Protein AF-0000000079722620 (afdb_homodimer)

InterPro domains:
  IPR001753 Enoyl-CoA hydratase/isomerase-like domain [PF00378] (16-264)
  IPR029045 ClpP/crotonase-like domain superfamily [SSF52096] (2-266)

pLDDT: mean 95.81, std 4.73, range [44.12, 98.88]

Solvent-accessible surface area (backbone atoms only — not comparable to full-atom values): 25480 Å² total; per-residue (Å²): 126,84,83,49,84,34,45,47,77,49,79,46,78,56,98,66,42,34,38,36,36,40,29,36,39,33,80,92,54,49,25,32,48,38,71,65,40,26,54,47,44,30,48,52,52,51,53,52,69,63,41,94,71,62,51,41,20,35,36,42,35,28,48,90,69,20,24,10,58,7,68,24,66,68,58,54,53,52,43,48,76,43,52,52,70,55,30,27,55,49,41,46,54,53,34,50,21,57,53,43,61,53,68,44,67,44,56,30,34,18,20,32,24,19,34,16,25,34,47,32,35,24,49,44,63,44,32,76,40,32,26,24,5,40,80,22,51,33,25,40,37,29,21,72,50,22,23,29,53,45,58,44,35,72,50,42,35,28,71,72,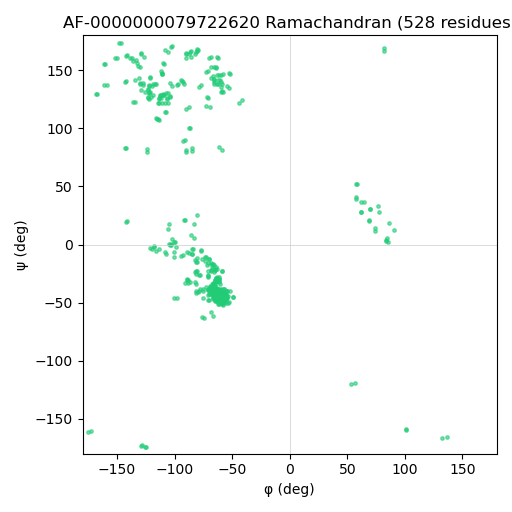52,20,43,27,39,22,40,40,36,49,69,65,25,50,73,47,34,14,54,53,33,32,74,70,64,65,18,80,40,52,33,58,42,92,45,14,54,63,54,40,49,52,51,41,54,58,52,24,72,48,64,64,68,60,51,25,52,46,53,60,70,70,52,59,65,68,60,50,50,54,46,35,53,53,28,19,50,46,27,20,55,23,35,64,25,56,27,24,51,35,31,58,50,16,62,75,66,72,47,83,53,76,54,80,62,73,128,83,85,48,86,35,43,44,76,49,81,44,77,55,99,57,42,33,38,35,36,40,29,35,39,32,81,93,54,49,24,32,48,40,72,67,43,27,53,47,45,30,50,52,52,50,54,52,70,65,39,93,71,63,50,39,21,36,36,42,36,27,48,88,68,21,25,11,57,6,67,24,66,67,55,54,54,51,42,47,75,41,52,52,69,56,29,26,55,48,42,45,55,54,36,51,20,57,51,44,60,53,67,44,70,42,55,29,33,18,20,31,24,20,36,18,23,33,50,30,32,24,48,44,62,42,31,64,39,30,29,24,5,41,79,22,50,32,24,40,37,30,55,80,50,42,27,52,54,47,58,44,35,76,49,43,34,30,50,35,55,31,61,69,59,22,42,48,38,49,74,66,25,49,73,46,34,14,53,53,33,31,75,72,35,59,17,80,41,51,32,58,40,92,44,15,55,63,53,40,49,53,51,42,54,59,48,24,60,30,20,54,58,18,48,26,51,42,52,59,71,68,54,58,66,69,60,50,49,55,46,33,52,54,29,19,48,46,27,22,55,24,35,61,24,56,27,23,51,35,30,57,49,17,61,75,67,71,47,83,62,77,74,78,88,74

Nearest PDB structures (foldseek):
  4jfc-assembly1_A  TM=7.679E-01  e=1.204E-19  Polaromonas sp. JS666
  1wdk-assembly1_B  TM=8.414E-01  e=1.802E-16  Pseudomonas fragi
  1wdk-assembly1_A  TM=8.419E-01  e=2.142E-16  Pseudomonas fragi
  1wdm-assembly1_A  TM=8.327E-01  e=1.431E-15  Pseudomonas fragi
  1wdl-assembly1_B  TM=8.034E-01  e=2.403E-15  Pseudomonas fragi

Sequence (532 aa):
MSKYEFIEVEKDTNSNGQIISVFLNNPGSRNSMTWKMGEEFADAIRSISKEKKLPRAVIISGKNDVFCAGGDLNLLRSFSEKTFSQNKKGMRKFYSFFLSARNLPVPVLAAVNGHAIGAGLSIAFACDLRVFANEGKYSFNFVRLGIHPGMGSSYLAPELLGKSLGGRLLFSGETFSGIDAKNWGLAWQSHPKAEVYAKTKELAVYMAEAAPLALQELKQNLYSWKDLDRALKKEAESQARNFISADFKETLASIIEKRPPVFIGKMSKYEFIEVEKDTNSNGQIISVFLNNPGSRNSMTWKMGEEFADAIRSISKEKKLPRAVIISGKNDVFCAGGDLNLLRSFSEKTFSQNKKGMRKFYSFFLSARNLPVPVLAAVNGHAIGAGLSIAFACDLRVFANEGKYSFNFVRLGIHPGMGSSYLAPELLGKSLGGRLLFSGETFSGIDAKNWGLAWQSHPKAEVYAKTKELAVYMAEAAPLALQELKQNLYSWKDLDRALKKEAESQARNFISADFKETLASIIEKRPPVFIGK

Foldseek 3Di:
DPDQDQKDKDWDADPLFIEIEIEGHDQVQLSADDQSSLQVQQVVLVVQLPDPDHGQEYEYAYPDQAGYPYHDLVVLLVLLVDALVCQLVVQLSSLCSLLCQLVRLHAYEYLGLAEAEQLSVLSRLSGDAYEFEQAHKYANCQVQLQAQRASLLCPSQCVQQNCPVSVCRRVPRHIDGSVVCVVSVNHPYYYHSVCRVVVRVVVSVVSSPDDSVVSSVCSVVVDDPPVSSVVNSVRSSRRSVRSNDVQNVQSSVCVVVVHRGDGDPD/DPDQPQKDKDWDADPLFIEIEIEGHDQVQLSADDQSSLQVQQVVLVVQLPDPDHGQEYEYAYPDQAGYPYHDLVVLLVLLVDALVCQLVVQLVSLCSLLCQLVRLHAYEYLGLAEAEQLRVLSRLSGDAYEFEQAHKYANCQVQLQAQRASLLVPSQCVQQNCVRSVCRRVVRDIDGRVVCVVSVNHPYYYHSVCRVVVRVVVSVVSSPDDSVVSSVCSVVVDDPPVSSVVNSVRSSRRSVRSNDPQNVQSSVCVVVVHRGDGPPD

Organism: NCBI:txid2484901

Structure (mmCIF, N/CA/C/O backbone):
data_AF-0000000079722620-model_v1
#
loop_
_entity.id
_entity.type
_entity.pdbx_description
1 polymer 'Enoyl-CoA hydratase/isomerase family protein'
#
loop_
_atom_site.group_PDB
_atom_site.id
_atom_site.type_symbol
_atom_site.label_atom_id
_atom_site.label_alt_id
_atom_site.label_comp_id
_atom_site.label_asym_id
_atom_site.label_entity_id
_atom_site.label_seq_id
_atom_site.pdbx_PDB_ins_code
_atom_site.Cartn_x
_atom_site.Cartn_y
_atom_site.Cartn_z
_atom_site.occupancy
_atom_site.B_iso_or_equiv
_atom_site.auth_seq_id
_atom_site.auth_comp_id
_atom_site.auth_asym_id
_atom_site.auth_atom_id
_atom_site.pdbx_PDB_model_num
ATOM 1 N N . MET A 1 1 ? -4.34 -35.625 -20.562 1 44.12 1 MET A N 1
ATOM 2 C CA . MET A 1 1 ? -3.852 -34.344 -20.062 1 44.12 1 MET A CA 1
ATOM 3 C C . MET A 1 1 ? -2.33 -34.281 -20.141 1 44.12 1 MET A C 1
ATOM 5 O O . MET A 1 1 ? -1.641 -35.219 -19.75 1 44.12 1 MET A O 1
ATOM 9 N N . SER A 1 2 ? -1.81 -33.531 -21.094 1 54.94 2 SER A N 1
ATOM 10 C CA . SER A 1 2 ? -0.401 -33.469 -21.469 1 54.94 2 SER A CA 1
ATOM 11 C C . SER A 1 2 ? 0.496 -33.406 -20.234 1 54.94 2 SER A C 1
ATOM 13 O O . SER A 1 2 ? 0.091 -32.875 -19.188 1 54.94 2 SER A O 1
ATOM 15 N N . LYS A 1 3 ? 1.38 -34.312 -20.062 1 82.94 3 LYS A N 1
ATOM 16 C CA . LYS A 1 3 ? 2.275 -34.531 -18.938 1 82.94 3 LYS A CA 1
ATOM 17 C C . LYS A 1 3 ? 3.17 -33.344 -18.672 1 82.94 3 LYS A C 1
ATOM 19 O O . LYS A 1 3 ? 3.977 -32.969 -19.531 1 82.94 3 LYS A O 1
ATOM 24 N N . TYR A 1 4 ? 2.693 -32.375 -18.016 1 95.25 4 TYR A N 1
ATOM 25 C CA . TYR A 1 4 ? 3.5 -31.234 -17.609 1 95.25 4 TYR A CA 1
ATOM 26 C C . TYR A 1 4 ? 4.637 -31.656 -16.688 1 95.25 4 TYR A C 1
ATOM 28 O O . TYR A 1 4 ? 4.539 -32.688 -16.016 1 95.25 4 TYR A O 1
ATOM 36 N N . GLU A 1 5 ? 5.668 -31.016 -16.797 1 96.94 5 GLU A N 1
ATOM 37 C CA . GLU A 1 5 ? 6.816 -31.281 -15.93 1 96.94 5 GLU A CA 1
ATOM 38 C C . GLU A 1 5 ? 6.637 -30.625 -14.562 1 96.94 5 GLU A C 1
ATOM 40 O O . GLU A 1 5 ? 6.957 -31.219 -13.531 1 96.94 5 GLU A O 1
ATOM 45 N N . PHE A 1 6 ? 6.102 -29.375 -14.562 1 97.69 6 PHE A N 1
ATOM 46 C CA . PHE A 1 6 ? 6.117 -28.594 -13.336 1 97.69 6 PHE A CA 1
ATOM 47 C C . PHE A 1 6 ? 4.699 -28.281 -12.875 1 97.69 6 PHE A C 1
ATOM 49 O O . PHE A 1 6 ? 4.504 -27.594 -11.867 1 97.69 6 PHE A O 1
ATOM 56 N N . ILE A 1 7 ? 3.715 -28.719 -13.625 1 98.12 7 ILE A N 1
ATOM 57 C CA . ILE A 1 7 ? 2.312 -28.484 -13.297 1 98.12 7 ILE A CA 1
ATOM 58 C C . ILE A 1 7 ? 1.579 -29.828 -13.195 1 98.12 7 ILE A C 1
ATOM 60 O O . ILE A 1 7 ? 1.787 -30.719 -14.023 1 98.12 7 ILE A O 1
ATOM 64 N N . GLU A 1 8 ? 0.826 -30.016 -12.211 1 97.81 8 GLU A N 1
ATOM 65 C CA . GLU A 1 8 ? -0.065 -31.172 -12.078 1 97.81 8 GLU A CA 1
ATOM 66 C C . GLU A 1 8 ? -1.526 -30.734 -12.039 1 97.81 8 GLU A C 1
ATOM 68 O O . GLU A 1 8 ? -1.861 -29.719 -11.414 1 97.81 8 GLU A O 1
ATOM 73 N N . VAL A 1 9 ? -2.34 -31.453 -12.719 1 97.75 9 VAL A N 1
ATOM 74 C CA . VAL A 1 9 ? -3.766 -31.141 -12.766 1 97.75 9 VAL A CA 1
ATOM 75 C C . VAL A 1 9 ? -4.57 -32.344 -12.289 1 97.75 9 VAL A C 1
ATOM 77 O O . VAL A 1 9 ? -4.336 -33.469 -12.727 1 97.75 9 VAL A O 1
ATOM 80 N N . GLU A 1 10 ? -5.414 -32.125 -11.359 1 97 10 GLU A N 1
ATOM 81 C CA . GLU A 1 10 ? -6.312 -33.125 -10.836 1 97 10 GLU A CA 1
ATOM 82 C C . GLU A 1 10 ? -7.773 -32.719 -10.977 1 97 10 GLU A C 1
ATOM 84 O O . GLU A 1 10 ? -8.102 -31.531 -10.812 1 97 10 GLU A O 1
ATOM 89 N N . LYS A 1 11 ? -8.609 -33.688 -11.242 1 96.5 11 LYS A N 1
ATOM 90 C CA . LYS A 1 11 ? -10.039 -33.406 -11.414 1 96.5 11 LYS A CA 1
ATOM 91 C C . LYS A 1 11 ? -10.867 -34.219 -10.406 1 96.5 11 LYS A C 1
ATOM 93 O O . LYS A 1 11 ? -10.594 -35.375 -10.156 1 96.5 11 LYS A O 1
ATOM 98 N N . ASP A 1 12 ? -11.68 -33.5 -9.797 1 94.69 12 ASP A N 1
ATOM 99 C CA . ASP A 1 12 ? -12.672 -34.094 -8.906 1 94.69 12 ASP A CA 1
ATOM 100 C C . ASP A 1 12 ? -14.094 -33.781 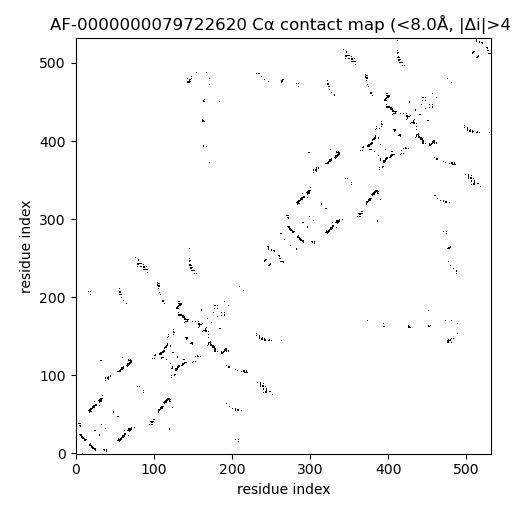-9.375 1 94.69 12 ASP A C 1
ATOM 102 O O . ASP A 1 12 ? -14.375 -32.656 -9.797 1 94.69 12 ASP A O 1
ATOM 106 N N . THR A 1 13 ? -14.969 -34.812 -9.297 1 94.06 13 THR A N 1
ATOM 107 C CA . THR A 1 13 ? -16.344 -34.656 -9.727 1 94.06 13 THR A CA 1
ATOM 108 C C . THR A 1 13 ? -17.312 -34.969 -8.586 1 94.06 13 THR A C 1
ATOM 110 O O . THR A 1 13 ? -17.141 -35.969 -7.871 1 94.06 13 THR A O 1
ATOM 113 N N . ASN A 1 14 ? -18.219 -34.031 -8.422 1 89.75 14 ASN A N 1
ATOM 114 C CA . ASN A 1 14 ? -19.312 -34.25 -7.473 1 89.75 14 ASN A CA 1
ATOM 115 C C . ASN A 1 14 ? -20.672 -33.969 -8.102 1 89.75 14 ASN A C 1
ATOM 117 O O . ASN A 1 14 ? -20.781 -33.812 -9.32 1 89.75 14 ASN A O 1
ATOM 121 N N . SER A 1 15 ? -21.766 -34 -7.254 1 90.38 15 SER A N 1
ATOM 122 C CA . SER A 1 15 ? -23.125 -33.844 -7.75 1 90.38 15 SER A CA 1
ATOM 123 C C . SER A 1 15 ? -23.328 -32.469 -8.383 1 90.38 15 SER A C 1
ATOM 125 O O . SER A 1 15 ? -24.188 -32.281 -9.242 1 90.38 15 SER A O 1
ATOM 127 N N . ASN A 1 16 ? -22.484 -31.562 -8.008 1 89.31 16 ASN A N 1
ATOM 128 C CA . ASN A 1 16 ? -22.672 -30.188 -8.469 1 89.31 16 ASN A CA 1
ATOM 129 C C . ASN A 1 16 ? -21.75 -29.859 -9.633 1 89.31 16 ASN A C 1
ATOM 131 O O . ASN A 1 16 ? -21.828 -28.781 -10.211 1 89.31 16 ASN A O 1
ATOM 135 N N . GLY A 1 17 ? -20.875 -30.766 -9.938 1 92.38 17 GLY A N 1
ATOM 136 C CA . GLY A 1 17 ? -19.984 -30.531 -11.062 1 92.38 17 GLY A CA 1
ATOM 137 C C . GLY A 1 17 ? -18.531 -30.828 -10.75 1 92.38 17 GLY A C 1
ATOM 138 O O . GLY A 1 17 ? -18.234 -31.484 -9.75 1 92.38 17 GLY A O 1
ATOM 139 N N . GLN A 1 18 ? -17.688 -30.375 -11.617 1 96.62 18 GLN A N 1
ATOM 140 C CA . GLN A 1 18 ? -16.266 -30.703 -11.539 1 96.62 18 GLN A CA 1
ATOM 141 C C . GLN A 1 18 ? -15.484 -29.594 -10.836 1 96.62 18 GLN A C 1
ATOM 143 O O . GLN A 1 18 ? -15.758 -28.406 -11.047 1 96.62 18 GLN A O 1
ATOM 148 N N . ILE A 1 19 ? -14.586 -29.969 -10 1 97.81 19 ILE A N 1
ATOM 149 C CA . ILE A 1 19 ? -13.578 -29.094 -9.422 1 97.81 19 ILE A CA 1
ATOM 150 C C . ILE A 1 19 ? -12.195 -29.5 -9.922 1 97.81 19 ILE A C 1
ATOM 152 O O . ILE A 1 19 ? -11.812 -30.656 -9.836 1 97.81 19 ILE A O 1
ATOM 156 N N . ILE A 1 20 ? -11.484 -28.547 -10.492 1 98.12 20 ILE A N 1
ATOM 157 C CA . ILE A 1 20 ? -10.156 -28.844 -11.031 1 98.12 20 ILE A CA 1
ATOM 158 C C . ILE A 1 20 ? -9.094 -28.172 -10.164 1 98.12 20 ILE A C 1
ATOM 160 O O . ILE A 1 20 ? -9.203 -27 -9.836 1 98.12 20 ILE A O 1
ATOM 164 N N . SER A 1 21 ? -8.133 -28.953 -9.75 1 98.5 21 SER A N 1
ATOM 165 C CA . SER A 1 21 ? -6.992 -28.438 -9 1 98.5 21 SER A CA 1
ATOM 166 C C . SER A 1 21 ? -5.746 -28.359 -9.875 1 98.5 21 SER A C 1
ATOM 168 O O . SER A 1 21 ? -5.418 -29.312 -10.578 1 98.5 21 SER A O 1
ATOM 170 N N . VAL A 1 22 ? -5.137 -27.25 -9.898 1 98.62 22 VAL A N 1
ATOM 171 C CA . VAL A 1 22 ? -3.855 -27.031 -10.562 1 98.62 22 VAL A CA 1
ATOM 172 C C . VAL A 1 22 ? -2.754 -26.844 -9.523 1 98.62 22 VAL A C 1
ATOM 174 O O . VAL A 1 22 ? -2.812 -25.922 -8.703 1 98.62 22 VAL A O 1
ATOM 177 N N . PHE A 1 23 ? -1.725 -27.688 -9.562 1 98.44 23 PHE A N 1
ATOM 178 C CA . PHE A 1 23 ? -0.65 -27.656 -8.57 1 98.44 23 PHE A CA 1
ATOM 179 C C . PHE A 1 23 ? 0.661 -27.219 -9.219 1 98.44 23 PHE A C 1
ATOM 181 O O . PHE A 1 23 ? 1.055 -27.75 -10.258 1 98.44 23 PHE A O 1
ATOM 188 N N . LEU A 1 24 ? 1.274 -26.219 -8.609 1 98.56 24 LEU A N 1
ATOM 189 C CA . LEU A 1 24 ? 2.689 -25.984 -8.875 1 98.56 24 LEU A CA 1
ATOM 190 C C . LEU A 1 24 ? 3.549 -27.078 -8.25 1 98.56 24 LEU A C 1
ATOM 192 O O . LEU A 1 24 ? 3.418 -27.375 -7.062 1 98.56 24 LEU A O 1
ATOM 196 N N . ASN A 1 25 ? 4.383 -27.688 -9.07 1 97.56 25 ASN A N 1
ATOM 197 C CA . ASN A 1 25 ? 5.164 -28.812 -8.578 1 97.56 25 ASN A CA 1
ATOM 198 C C . ASN A 1 25 ? 6.574 -28.812 -9.156 1 97.56 25 ASN A C 1
ATOM 200 O O . ASN A 1 25 ? 6.836 -29.484 -10.164 1 97.56 25 ASN A O 1
ATOM 204 N N . ASN A 1 26 ? 7.406 -28.109 -8.602 1 95.12 26 ASN A N 1
ATOM 205 C CA . ASN A 1 26 ? 8.844 -28.094 -8.836 1 95.12 26 ASN A CA 1
ATOM 206 C C . ASN A 1 26 ? 9.625 -28.344 -7.543 1 95.12 26 ASN A C 1
ATOM 208 O O . ASN A 1 26 ? 10.148 -27.391 -6.949 1 95.12 26 ASN A O 1
ATOM 212 N N . PRO A 1 27 ? 9.75 -29.578 -7.117 1 90.94 27 PRO A N 1
ATOM 213 C CA . PRO A 1 27 ? 10.289 -29.906 -5.789 1 90.94 27 PRO A CA 1
ATOM 214 C C . PRO A 1 27 ? 11.727 -29.438 -5.605 1 90.94 27 PRO A C 1
ATOM 216 O O . PRO A 1 27 ? 12.133 -29.094 -4.488 1 90.94 27 PRO A O 1
ATOM 219 N N . GLY A 1 28 ? 12.492 -29.344 -6.664 1 91.94 28 GLY A N 1
ATOM 220 C CA . GLY A 1 28 ? 13.898 -28.984 -6.562 1 91.94 28 GLY A CA 1
ATOM 221 C C . GLY A 1 28 ? 14.125 -27.531 -6.242 1 91.94 28 GLY A C 1
ATOM 222 O O . GLY A 1 28 ? 15.227 -27.125 -5.859 1 91.94 28 GLY A O 1
ATOM 223 N N . SER A 1 29 ? 13.078 -26.766 -6.32 1 92.94 29 SER A N 1
ATOM 224 C CA . SER A 1 29 ? 13.297 -25.328 -6.164 1 92.94 29 SER A CA 1
ATOM 225 C C . SER A 1 29 ? 12.164 -24.672 -5.371 1 92.94 29 SER A C 1
ATOM 227 O O . SER A 1 29 ? 11.891 -23.484 -5.535 1 92.94 29 SER A O 1
ATOM 229 N N . ARG A 1 30 ? 11.406 -25.578 -4.594 1 95.69 30 ARG A N 1
ATOM 230 C CA . ARG A 1 30 ? 10.297 -25.078 -3.783 1 95.69 30 ARG A CA 1
ATOM 231 C C . ARG A 1 30 ? 9.273 -24.344 -4.645 1 95.69 30 ARG A C 1
ATOM 233 O O . ARG A 1 30 ? 8.867 -23.234 -4.316 1 95.69 30 ARG A O 1
ATOM 240 N N . ASN A 1 31 ? 8.992 -24.891 -5.801 1 97.56 31 ASN A N 1
ATOM 241 C CA . ASN A 1 31 ? 7.996 -24.422 -6.758 1 97.56 31 ASN A CA 1
ATOM 242 C C . ASN A 1 31 ? 8.328 -23.016 -7.27 1 97.56 31 ASN A C 1
ATOM 244 O O . ASN A 1 31 ? 7.43 -22.188 -7.445 1 97.56 31 ASN A O 1
ATOM 248 N N . SER A 1 32 ? 9.648 -22.719 -7.469 1 96.94 32 SER A N 1
ATOM 249 C CA . SER A 1 32 ? 10.016 -21.453 -8.07 1 96.94 32 SER A CA 1
ATOM 250 C C . SER A 1 32 ? 9.508 -21.344 -9.508 1 96.94 32 SER A C 1
ATOM 252 O O . SER A 1 32 ? 9.352 -22.359 -10.188 1 96.94 32 SER A O 1
ATOM 254 N N . MET A 1 33 ? 9.266 -20.219 -9.938 1 97.38 33 MET A N 1
ATOM 255 C CA . MET A 1 33 ? 8.625 -19.938 -11.219 1 97.38 33 MET A CA 1
ATOM 256 C C . MET A 1 33 ? 9.648 -19.891 -12.344 1 97.38 33 MET A C 1
ATOM 258 O O . MET A 1 33 ? 10.289 -18.859 -12.562 1 97.38 33 MET A O 1
ATOM 262 N N . THR A 1 34 ? 9.758 -20.953 -13.086 1 97.06 34 THR A N 1
ATOM 263 C CA . THR A 1 34 ? 10.562 -20.969 -14.305 1 97.06 34 THR A CA 1
ATOM 264 C C . THR A 1 34 ? 9.727 -20.562 -15.508 1 97.06 34 THR A C 1
ATOM 266 O O . THR A 1 34 ? 8.5 -20.516 -15.438 1 97.06 34 THR A O 1
ATOM 269 N N . TRP A 1 35 ? 10.445 -20.25 -16.562 1 96.69 35 TRP A N 1
ATOM 270 C CA . TRP A 1 35 ? 9.742 -19.938 -17.797 1 96.69 35 TRP A CA 1
ATOM 271 C C . TRP A 1 35 ? 8.875 -21.125 -18.25 1 96.69 35 TRP A C 1
ATOM 273 O O . TRP A 1 35 ? 7.707 -20.938 -18.594 1 96.69 35 TRP A O 1
ATOM 283 N N . LYS A 1 36 ? 9.422 -22.266 -18.188 1 97.25 36 LYS A N 1
ATOM 284 C CA . LYS A 1 36 ? 8.695 -23.469 -18.594 1 97.25 36 LYS A CA 1
ATOM 285 C C . LYS A 1 36 ? 7.461 -23.688 -17.719 1 97.25 36 LYS A C 1
ATOM 287 O O . LYS A 1 36 ? 6.391 -24.016 -18.219 1 97.25 36 LYS A O 1
ATOM 292 N N . MET A 1 37 ? 7.594 -23.547 -16.453 1 97.81 37 MET A N 1
ATOM 293 C CA . MET A 1 37 ? 6.438 -23.672 -15.57 1 97.81 37 MET A CA 1
ATOM 294 C C . MET A 1 37 ? 5.336 -22.688 -15.969 1 97.81 37 MET A C 1
ATOM 296 O O . MET A 1 37 ? 4.156 -23.047 -15.961 1 97.81 37 MET A O 1
ATOM 300 N N . GLY A 1 38 ? 5.75 -21.453 -16.281 1 98.19 38 GLY A N 1
ATOM 301 C CA . GLY A 1 38 ? 4.785 -20.469 -16.734 1 98.19 38 GLY A CA 1
ATOM 302 C C . GLY A 1 38 ? 4.031 -20.891 -17.984 1 98.19 38 GLY A C 1
ATOM 303 O O . GLY A 1 38 ? 2.807 -20.766 -18.047 1 98.19 38 GLY A O 1
ATOM 304 N N . GLU A 1 39 ? 4.738 -21.391 -18.922 1 97.94 39 GLU A N 1
ATOM 305 C CA . GLU A 1 39 ? 4.121 -21.875 -20.156 1 97.94 39 GLU A CA 1
ATOM 306 C C . GLU A 1 39 ? 3.135 -23 -19.875 1 97.94 39 GLU A C 1
ATOM 308 O O . GLU A 1 39 ? 2.033 -23.016 -20.422 1 97.94 39 GLU A O 1
ATOM 313 N N . GLU A 1 40 ? 3.605 -23.891 -19.062 1 98.5 40 GLU A N 1
ATOM 314 C CA . GLU A 1 40 ? 2.752 -25.031 -18.703 1 98.5 40 GLU A CA 1
ATOM 315 C C . GLU A 1 40 ? 1.513 -24.562 -17.938 1 98.5 40 GLU A C 1
ATOM 317 O O . GLU A 1 40 ? 0.413 -25.078 -18.172 1 98.5 40 GLU A O 1
ATOM 322 N N . PHE A 1 41 ? 1.685 -23.656 -17.016 1 98.56 41 PHE A N 1
ATOM 323 C CA . PHE A 1 41 ? 0.571 -23.109 -16.25 1 98.56 41 PHE A CA 1
ATOM 324 C C . PHE A 1 41 ? -0.458 -22.469 -17.188 1 98.56 41 PHE A C 1
ATOM 326 O O . PHE A 1 41 ? -1.652 -22.766 -17.094 1 98.56 41 PHE A O 1
ATOM 333 N N . ALA A 1 42 ? 0.004 -21.609 -18.094 1 98.31 42 ALA A N 1
ATOM 334 C CA . ALA A 1 42 ? -0.881 -20.953 -19.047 1 98.31 42 ALA A CA 1
ATOM 335 C C . ALA A 1 42 ? -1.615 -21.969 -19.906 1 98.31 42 ALA A C 1
ATOM 337 O O . ALA A 1 42 ? -2.799 -21.797 -20.203 1 98.31 42 ALA A O 1
ATOM 338 N N . ASP A 1 43 ? -0.888 -22.938 -20.281 1 97.88 43 ASP A N 1
ATOM 339 C CA . ASP A 1 43 ? -1.492 -23.984 -21.109 1 97.88 43 ASP A CA 1
ATOM 340 C C . ASP A 1 43 ? -2.588 -24.719 -20.344 1 97.88 43 ASP A C 1
ATOM 342 O O . ASP A 1 43 ? -3.654 -25.016 -20.891 1 97.88 43 ASP A O 1
ATOM 346 N N . ALA A 1 44 ? -2.283 -25.047 -19.094 1 97.94 44 ALA A N 1
ATOM 347 C CA . ALA A 1 44 ? -3.285 -25.688 -18.25 1 97.94 44 ALA A CA 1
ATOM 348 C C . ALA A 1 44 ? -4.531 -24.828 -18.109 1 97.94 44 ALA A C 1
ATOM 350 O O . ALA A 1 44 ? -5.656 -25.312 -18.25 1 97.94 44 ALA A O 1
ATOM 351 N N . ILE A 1 45 ? -4.355 -23.594 -17.859 1 98.06 45 ILE A N 1
ATOM 352 C CA . ILE A 1 45 ? -5.465 -22.656 -17.688 1 98.06 45 ILE A CA 1
ATOM 353 C C . ILE A 1 45 ? -6.258 -22.562 -18.984 1 98.06 45 ILE A C 1
ATOM 355 O O . ILE A 1 45 ? -7.492 -22.594 -18.969 1 98.06 45 ILE A O 1
ATOM 359 N N . ARG A 1 46 ? -5.543 -22.422 -20.031 1 96.94 46 ARG A N 1
ATOM 360 C CA . ARG A 1 46 ? -6.188 -22.375 -21.344 1 96.94 46 ARG A CA 1
ATOM 361 C C . ARG A 1 46 ? -7.008 -23.625 -21.609 1 96.94 46 ARG A C 1
ATOM 363 O O . ARG A 1 46 ? -8.133 -23.547 -22.109 1 96.94 46 ARG A O 1
ATOM 370 N N . SER A 1 47 ? -6.449 -24.734 -21.312 1 96.5 47 SER A N 1
ATOM 371 C CA . SER A 1 47 ? -7.145 -26.016 -21.5 1 96.5 47 SER A CA 1
ATOM 372 C C . SER A 1 47 ? -8.438 -26.062 -20.688 1 96.5 47 SER A C 1
ATOM 374 O O . SER A 1 47 ? -9.469 -26.516 -21.188 1 96.5 47 SER A O 1
ATOM 376 N N . ILE A 1 48 ? -8.375 -25.594 -19.5 1 97.06 48 ILE A N 1
ATOM 377 C CA . ILE A 1 48 ? -9.547 -25.562 -18.641 1 97.06 48 ILE A CA 1
ATOM 378 C C . ILE A 1 48 ? -10.609 -24.641 -19.25 1 97.06 48 ILE A C 1
ATOM 380 O O . ILE A 1 48 ? -11.797 -24.984 -19.266 1 97.06 48 ILE A O 1
ATOM 384 N N . SER A 1 49 ? -10.273 -23.5 -19.766 1 95.12 49 SER A N 1
ATOM 385 C CA . SER A 1 49 ? -11.188 -22.5 -20.297 1 95.12 49 SER A CA 1
ATOM 386 C C . SER A 1 49 ? -11.875 -23 -21.578 1 95.12 49 SER A C 1
ATOM 388 O O . SER A 1 49 ? -12.914 -22.484 -21.969 1 95.12 49 SER A O 1
ATOM 390 N N . LYS A 1 50 ? -11.359 -24.047 -22.188 1 93.94 50 LYS A N 1
ATOM 391 C CA . LYS A 1 50 ? -11.875 -24.547 -23.453 1 93.94 50 LYS A CA 1
ATOM 392 C C . LYS A 1 50 ? -12.695 -25.812 -23.266 1 93.94 50 LYS A C 1
ATOM 394 O O . LYS A 1 50 ? -13.18 -26.406 -24.234 1 93.94 50 LYS A O 1
ATOM 399 N N . GLU A 1 51 ? -12.805 -26.234 -22.109 1 91.88 51 GLU A N 1
ATOM 400 C CA . GLU A 1 51 ? -13.617 -27.422 -21.844 1 91.88 51 GLU A CA 1
ATOM 401 C C . GLU A 1 51 ? -15.07 -27.188 -22.266 1 91.88 51 GLU A C 1
ATOM 403 O O . GLU A 1 51 ? -15.602 -26.094 -22.078 1 91.88 51 GLU A O 1
ATOM 408 N N . LYS A 1 52 ? -15.719 -28.234 -22.844 1 91.81 52 LYS A N 1
ATOM 409 C CA . LYS A 1 52 ? -17.125 -28.141 -23.25 1 91.81 52 LYS A CA 1
ATOM 410 C C . LYS A 1 52 ? -18.016 -27.766 -22.078 1 91.81 52 LYS A C 1
ATOM 412 O O . LYS A 1 52 ? -18.906 -26.922 -22.219 1 91.81 52 LYS A O 1
ATOM 417 N N . LYS A 1 53 ? -17.797 -28.5 -21.031 1 93.81 53 LYS A N 1
ATOM 418 C CA . LYS A 1 53 ? -18.438 -28.141 -19.766 1 93.81 53 LYS A CA 1
ATOM 419 C C . LYS A 1 53 ? -17.422 -27.578 -18.781 1 93.81 53 LYS A C 1
ATOM 421 O O . LYS A 1 53 ? -16.5 -28.266 -18.375 1 93.81 53 LYS A O 1
ATOM 426 N N . LEU A 1 54 ? -17.562 -26.281 -18.438 1 96.12 54 LEU A N 1
ATOM 427 C CA . LEU A 1 54 ? -16.641 -25.625 -17.531 1 96.12 54 LEU A CA 1
ATOM 428 C C . LEU A 1 54 ? -16.734 -26.219 -16.125 1 96.12 54 LEU A C 1
ATOM 430 O O . LEU A 1 54 ? -17.812 -26.578 -15.68 1 96.12 54 LEU A O 1
ATOM 434 N N . PRO A 1 55 ? -15.555 -26.328 -15.477 1 97.75 55 PRO A N 1
ATOM 435 C CA . PRO A 1 55 ? -15.648 -26.703 -14.062 1 97.75 55 PRO A CA 1
ATOM 436 C C . PRO A 1 55 ? -16.391 -25.656 -13.227 1 97.75 55 PRO A C 1
ATOM 438 O O . PRO A 1 55 ? -16.562 -24.516 -13.664 1 97.75 55 PRO A O 1
ATOM 441 N N . ARG A 1 56 ? -16.828 -26.094 -12.07 1 97.5 56 ARG A N 1
ATOM 442 C CA . ARG A 1 56 ? -17.562 -25.203 -11.18 1 97.5 56 ARG A CA 1
ATOM 443 C C . ARG A 1 56 ? -16.625 -24.328 -10.359 1 97.5 56 ARG A C 1
ATOM 445 O O . ARG A 1 56 ? -17.016 -23.266 -9.883 1 97.5 56 ARG A O 1
ATOM 452 N N . ALA A 1 57 ? -15.422 -24.797 -10.188 1 97.94 57 ALA A N 1
ATOM 453 C CA . ALA A 1 57 ? -14.367 -24.047 -9.508 1 97.94 57 ALA A CA 1
ATOM 454 C C . ALA A 1 57 ? -12.992 -24.609 -9.844 1 97.94 57 ALA A C 1
ATOM 456 O O . ALA A 1 57 ? -12.867 -25.766 -10.25 1 97.94 57 ALA A O 1
ATOM 457 N N . VAL A 1 58 ? -12.031 -23.797 -9.734 1 98.62 58 VAL A N 1
ATOM 458 C CA . VAL A 1 58 ? -10.633 -24.188 -9.891 1 98.62 58 VAL A CA 1
ATOM 459 C C . VAL A 1 58 ? -9.852 -23.844 -8.617 1 98.62 58 VAL A C 1
ATOM 461 O O . VAL A 1 58 ? -10.07 -22.797 -8.016 1 98.62 58 VAL A O 1
ATOM 464 N N . ILE A 1 59 ? -9.008 -24.734 -8.172 1 98.81 59 ILE A N 1
ATOM 465 C CA . ILE A 1 59 ? -8.117 -24.516 -7.039 1 98.81 59 ILE A CA 1
ATOM 466 C C . ILE A 1 59 ? -6.672 -24.469 -7.52 1 98.81 59 ILE A C 1
ATOM 468 O O . ILE A 1 59 ? -6.234 -25.328 -8.289 1 98.81 59 ILE A O 1
ATOM 472 N N . ILE A 1 60 ? -5.957 -23.438 -7.199 1 98.88 60 ILE A N 1
ATOM 473 C CA . ILE A 1 60 ? -4.52 -23.359 -7.438 1 98.88 60 ILE A CA 1
ATOM 474 C C . ILE A 1 60 ? -3.768 -23.562 -6.125 1 98.88 60 ILE A C 1
ATOM 476 O O . ILE A 1 60 ? -4.066 -22.906 -5.121 1 98.88 60 ILE A O 1
ATOM 480 N N . SER A 1 61 ? -2.822 -24.484 -6.078 1 98.75 61 SER A N 1
ATOM 481 C CA . SER A 1 61 ? -2.037 -24.766 -4.883 1 98.75 61 SER A CA 1
ATOM 482 C C . SER A 1 61 ? -0.628 -25.219 -5.242 1 98.75 61 SER A C 1
ATOM 484 O O . SER A 1 61 ? -0.248 -2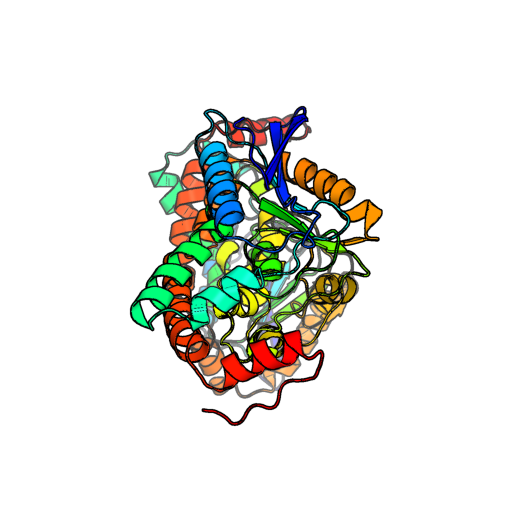5.219 -6.418 1 98.75 61 SER A O 1
ATOM 486 N N . GLY A 1 62 ? 0.21 -25.375 -4.227 1 98.19 62 GLY A N 1
ATOM 487 C CA . GLY A 1 62 ? 1.549 -25.922 -4.418 1 98.19 62 GLY A CA 1
ATOM 488 C C . GLY A 1 62 ? 1.737 -27.297 -3.811 1 98.19 62 GLY A C 1
ATOM 489 O O . GLY A 1 62 ? 1.159 -27.594 -2.766 1 98.19 62 GLY A O 1
ATOM 490 N N . LYS A 1 63 ? 2.566 -28.062 -4.477 1 96.38 63 LYS A N 1
ATOM 491 C CA . LYS A 1 63 ? 2.992 -29.328 -3.889 1 96.38 63 LYS A CA 1
ATOM 492 C C . LYS A 1 63 ? 4.199 -29.141 -2.977 1 96.38 63 LYS A C 1
ATOM 494 O O . LYS A 1 63 ? 4.793 -28.062 -2.945 1 96.38 63 LYS A O 1
ATOM 499 N N . ASN A 1 64 ? 4.555 -30.109 -2.141 1 89.56 64 ASN A N 1
ATOM 500 C CA . ASN A 1 64 ? 5.777 -30.172 -1.349 1 89.56 64 ASN A CA 1
ATOM 501 C C . ASN A 1 64 ? 5.77 -29.125 -0.234 1 89.56 64 ASN A C 1
ATOM 503 O O . ASN A 1 64 ? 6.797 -28.5 0.045 1 89.56 64 ASN A O 1
ATOM 507 N N . ASP A 1 65 ? 4.668 -28.75 0.308 1 88.44 65 ASP A N 1
ATOM 508 C CA . ASP A 1 65 ? 4.477 -27.969 1.53 1 88.44 65 ASP A CA 1
ATOM 509 C C . ASP A 1 65 ? 4.824 -26.5 1.311 1 88.44 65 ASP A C 1
ATOM 511 O O . ASP A 1 65 ? 5.141 -25.781 2.262 1 88.44 65 ASP A O 1
ATOM 515 N N . VAL A 1 66 ? 4.941 -26.109 0.123 1 95.56 66 VAL A N 1
ATOM 516 C CA . VAL A 1 66 ? 5.172 -24.719 -0.238 1 95.56 66 VAL A CA 1
ATOM 517 C C . VAL A 1 66 ? 4.242 -24.328 -1.383 1 95.56 66 VAL A C 1
ATOM 519 O O . VAL A 1 66 ? 3.969 -25.125 -2.277 1 95.56 66 VAL A O 1
ATOM 522 N N . PHE A 1 67 ? 3.746 -23.156 -1.332 1 98.12 67 PHE A N 1
ATOM 523 C CA . PHE A 1 67 ? 2.961 -22.672 -2.461 1 98.12 67 PHE A CA 1
ATOM 524 C C . PHE A 1 67 ? 3.865 -22.312 -3.629 1 98.12 67 PHE A C 1
ATOM 526 O O . PHE A 1 67 ? 3.861 -22.969 -4.664 1 98.12 67 PHE A O 1
ATOM 533 N N . CYS A 1 68 ? 4.75 -21.266 -3.383 1 98.12 68 CYS A N 1
ATOM 534 C CA . CYS A 1 68 ? 5.637 -20.828 -4.453 1 98.12 68 CYS A CA 1
ATOM 535 C C . CYS A 1 68 ? 6.727 -19.906 -3.912 1 98.12 68 CYS A C 1
ATOM 537 O O . CYS A 1 68 ? 6.426 -18.906 -3.264 1 98.12 68 CYS A O 1
ATOM 539 N N . ALA A 1 69 ? 7.941 -20.203 -4.238 1 96.25 69 ALA A N 1
ATOM 540 C CA . ALA A 1 69 ? 9.078 -19.453 -3.701 1 96.25 69 ALA A CA 1
ATOM 541 C C . ALA A 1 69 ? 9.344 -18.203 -4.523 1 96.25 69 ALA A C 1
ATOM 543 O O . ALA A 1 69 ? 10.234 -17.406 -4.191 1 96.25 69 ALA A O 1
ATOM 544 N N . GLY A 1 70 ? 8.625 -18.062 -5.539 1 96.25 70 GLY A N 1
ATOM 545 C CA . GLY A 1 70 ? 8.812 -16.891 -6.371 1 96.25 70 GLY A CA 1
ATOM 546 C C . GLY A 1 70 ? 9.617 -17.172 -7.625 1 96.25 70 GLY A C 1
ATOM 547 O O . GLY A 1 70 ? 9.57 -18.281 -8.164 1 96.25 70 GLY A O 1
ATOM 548 N N . GLY A 1 71 ? 10.18 -16.109 -8.211 1 93.69 71 GLY A N 1
ATOM 549 C CA . GLY A 1 71 ? 10.953 -16.25 -9.438 1 93.69 71 GLY A CA 1
ATOM 550 C C . GLY A 1 71 ? 12.18 -17.125 -9.273 1 93.69 71 GLY A C 1
ATOM 551 O O . GLY A 1 71 ? 12.914 -17.016 -8.289 1 93.69 71 GLY A O 1
ATOM 552 N N . ASP A 1 72 ? 12.367 -17.906 -10.242 1 94.06 72 ASP A N 1
ATOM 553 C CA . ASP A 1 72 ? 13.539 -18.781 -10.281 1 94.06 72 ASP A CA 1
ATOM 554 C C . ASP A 1 72 ? 14.828 -17.953 -10.406 1 94.06 72 ASP A C 1
ATOM 556 O O . ASP A 1 72 ? 14.883 -17.016 -11.188 1 94.06 72 ASP A O 1
ATOM 560 N N . LEU A 1 73 ? 15.805 -18.359 -9.672 1 90.25 73 LEU A N 1
ATOM 561 C CA . LEU A 1 73 ? 17.047 -17.594 -9.609 1 90.25 73 LEU A CA 1
ATOM 562 C C . LEU A 1 73 ? 17.703 -17.5 -10.984 1 90.25 73 LEU A C 1
ATOM 564 O O . LEU A 1 73 ? 18.25 -16.469 -11.359 1 90.25 73 LEU A O 1
ATOM 568 N N . ASN A 1 74 ? 17.688 -18.625 -11.688 1 91.75 74 ASN A N 1
ATOM 569 C CA . ASN A 1 74 ? 18.297 -18.625 -13.023 1 91.75 74 ASN A CA 1
ATOM 570 C C . ASN A 1 74 ? 17.547 -17.719 -13.984 1 91.75 74 ASN A C 1
ATOM 572 O O . ASN A 1 74 ? 18.156 -17.062 -14.828 1 91.75 74 ASN A O 1
ATOM 576 N N . LEU A 1 75 ? 16.312 -17.766 -13.844 1 91.44 75 LEU A N 1
ATOM 577 C CA . LEU A 1 75 ? 15.492 -16.844 -14.641 1 91.44 75 LEU A CA 1
ATOM 578 C C . LEU A 1 75 ? 15.828 -15.398 -14.32 1 91.44 75 LEU A C 1
ATOM 580 O O . LEU A 1 75 ? 16.031 -14.586 -15.234 1 91.44 75 LEU A O 1
ATOM 584 N N . LEU A 1 76 ? 15.93 -15.086 -13.078 1 90.56 76 LEU A N 1
ATOM 585 C CA . LEU A 1 76 ? 16.25 -13.727 -12.648 1 90.56 76 LEU A CA 1
ATOM 586 C C . LEU A 1 76 ? 17.625 -13.312 -13.156 1 90.56 76 LEU A C 1
ATOM 588 O O . LEU A 1 76 ? 17.812 -12.195 -13.641 1 90.56 76 LEU A O 1
ATOM 592 N N . ARG A 1 77 ? 18.531 -14.203 -13.047 1 92.62 77 ARG A N 1
ATOM 593 C CA . ARG A 1 77 ? 19.875 -13.945 -13.547 1 92.62 77 ARG A CA 1
ATOM 594 C C . ARG A 1 77 ? 19.859 -13.648 -15.047 1 92.62 77 ARG A C 1
ATOM 596 O O . ARG A 1 77 ? 20.578 -12.766 -15.516 1 92.62 77 ARG A O 1
ATOM 603 N N . SER A 1 78 ? 19.078 -14.375 -15.734 1 93.88 78 SER A N 1
ATOM 604 C CA . SER A 1 78 ? 19.016 -14.211 -17.188 1 93.88 78 SER A CA 1
ATOM 605 C C . SER A 1 78 ? 18.547 -12.812 -17.562 1 93.88 78 SER A C 1
ATOM 607 O O . SER A 1 78 ? 18.953 -12.273 -18.594 1 93.88 78 SER A O 1
ATOM 609 N N . PHE A 1 79 ? 17.75 -12.195 -16.75 1 91.69 79 PHE A N 1
ATOM 610 C CA . PHE A 1 79 ? 17.25 -10.859 -17.031 1 91.69 79 PHE A CA 1
ATOM 611 C C . PHE A 1 79 ? 18.359 -9.82 -16.906 1 91.69 79 PHE A C 1
ATOM 613 O O . PHE A 1 79 ? 18.312 -8.781 -17.562 1 91.69 79 PHE A O 1
ATOM 620 N N . SER A 1 80 ? 19.328 -10.109 -16.078 1 92 80 SER A N 1
ATOM 621 C CA . SER A 1 80 ? 20.438 -9.18 -15.891 1 92 80 SER A CA 1
ATOM 622 C C . SER A 1 80 ? 21.328 -9.156 -17.125 1 92 80 SER A C 1
ATOM 624 O O . SER A 1 80 ? 22.141 -8.242 -17.281 1 92 80 SER A O 1
ATOM 626 N N . GLU A 1 81 ? 21.172 -10.18 -17.984 1 94.19 81 GLU A N 1
ATOM 627 C CA . GLU A 1 81 ? 22.031 -10.312 -19.156 1 94.19 81 GLU A CA 1
ATOM 628 C C . GLU A 1 81 ? 21.297 -9.852 -20.422 1 94.19 81 GLU A C 1
ATOM 630 O O . GLU A 1 81 ? 21.844 -9.938 -21.531 1 94.19 81 GLU A O 1
ATOM 635 N N . LYS A 1 82 ? 20.156 -9.359 -20.312 1 95.31 82 LYS A N 1
ATOM 636 C CA . LYS A 1 82 ? 19.344 -8.922 -21.438 1 95.31 82 LYS A CA 1
ATOM 637 C C . LYS A 1 82 ? 19.25 -7.398 -21.5 1 95.31 82 LYS A C 1
ATOM 639 O O . LYS A 1 82 ? 19.625 -6.715 -20.531 1 95.31 82 LYS A O 1
ATOM 644 N N . THR A 1 83 ? 18.75 -6.973 -22.641 1 96.06 83 THR A N 1
ATOM 645 C CA . THR A 1 83 ? 18.547 -5.535 -22.812 1 96.06 83 THR A CA 1
ATOM 646 C C . THR A 1 83 ? 17.25 -5.098 -22.156 1 96.06 83 THR A C 1
ATOM 648 O O . THR A 1 83 ? 16.406 -5.93 -21.828 1 96.06 83 THR A O 1
ATOM 651 N N . PHE A 1 84 ? 17.125 -3.791 -22 1 96.44 84 PHE A N 1
ATOM 652 C CA . PHE A 1 84 ? 1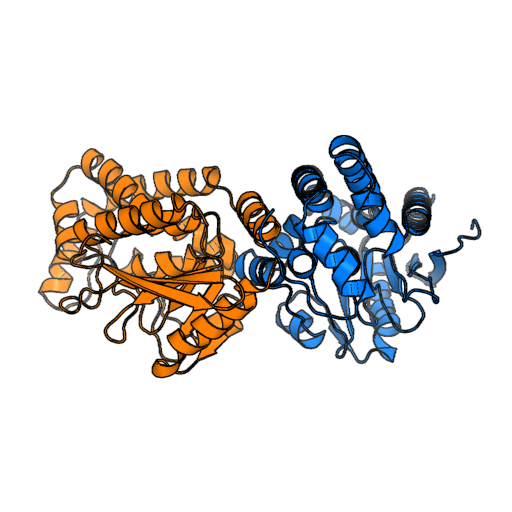5.906 -3.197 -21.484 1 96.44 84 PHE A CA 1
ATOM 653 C C . PHE A 1 84 ? 14.695 -3.672 -22.281 1 96.44 84 PHE A C 1
ATOM 655 O O . PHE A 1 84 ? 13.703 -4.129 -21.703 1 96.44 84 PHE A O 1
ATOM 662 N N . SER A 1 85 ? 14.773 -3.598 -23.594 1 96.81 85 SER A N 1
ATOM 663 C CA . SER A 1 85 ? 13.656 -3.941 -24.469 1 96.81 85 SER A CA 1
ATOM 664 C C . SER A 1 85 ? 13.305 -5.422 -24.359 1 96.81 85 SER A C 1
ATOM 666 O O . SER A 1 85 ? 12.133 -5.789 -24.328 1 96.81 85 SER A O 1
ATOM 668 N N . GLN A 1 86 ? 14.289 -6.25 -24.281 1 96.06 86 GLN A N 1
ATOM 669 C CA . GLN A 1 86 ? 14.07 -7.688 -24.141 1 96.06 86 GLN A CA 1
ATOM 670 C C . GLN A 1 86 ? 13.398 -8.008 -22.812 1 96.06 86 GLN A C 1
ATOM 672 O O . GLN A 1 86 ? 12.461 -8.805 -22.75 1 96.06 86 GLN A O 1
ATOM 677 N N . ASN A 1 87 ? 13.852 -7.352 -21.812 1 96.56 87 ASN A N 1
ATOM 678 C CA . ASN A 1 87 ? 13.289 -7.574 -20.484 1 96.56 87 ASN A CA 1
ATOM 679 C C . ASN A 1 87 ? 11.836 -7.105 -20.391 1 96.56 87 ASN A C 1
ATOM 681 O O . ASN A 1 87 ? 10.984 -7.801 -19.844 1 96.56 87 ASN A O 1
ATOM 685 N N . LYS A 1 88 ? 11.648 -5.906 -20.938 1 96.5 88 LYS A N 1
ATOM 686 C CA . LYS A 1 88 ? 10.297 -5.355 -20.906 1 96.5 88 LYS A CA 1
ATOM 687 C C . LYS A 1 88 ? 9.305 -6.309 -21.578 1 96.5 88 LYS A C 1
ATOM 689 O O . LYS A 1 88 ? 8.258 -6.613 -21.016 1 96.5 88 LYS A O 1
ATOM 694 N N . LYS A 1 89 ? 9.625 -6.84 -22.719 1 95.19 89 LYS A N 1
ATOM 695 C CA . LYS A 1 89 ? 8.766 -7.766 -23.453 1 95.19 89 LYS A CA 1
ATOM 696 C C . LYS A 1 89 ? 8.672 -9.109 -22.734 1 95.19 89 LYS A C 1
ATOM 698 O O . LYS A 1 89 ? 7.586 -9.68 -22.609 1 95.19 89 LYS A O 1
ATOM 703 N N . GLY A 1 90 ? 9.781 -9.586 -22.359 1 95.5 90 GLY A N 1
ATOM 704 C CA . GLY A 1 90 ? 9.828 -10.875 -21.688 1 95.5 90 GLY A CA 1
ATOM 705 C C . GLY A 1 90 ? 9.039 -10.891 -20.391 1 95.5 90 GLY A C 1
ATOM 706 O O . GLY A 1 90 ? 8.32 -11.852 -20.109 1 95.5 90 GLY A O 1
ATOM 707 N N . MET A 1 91 ? 9.156 -9.867 -19.641 1 95.38 91 MET A N 1
ATOM 708 C CA . MET A 1 91 ? 8.461 -9.805 -18.344 1 95.38 91 MET A CA 1
ATOM 709 C C . MET A 1 91 ? 6.953 -9.789 -18.547 1 95.38 91 MET A C 1
ATOM 711 O O . MET A 1 91 ? 6.219 -10.469 -17.828 1 95.38 91 MET A O 1
ATOM 715 N N . ARG A 1 92 ? 6.52 -9.008 -19.453 1 95.75 92 ARG A N 1
ATOM 716 C CA . ARG A 1 92 ? 5.086 -8.953 -19.719 1 95.75 92 ARG A CA 1
ATOM 717 C C . ARG A 1 92 ? 4.547 -10.328 -20.094 1 95.75 92 ARG A C 1
ATOM 719 O O . ARG A 1 92 ? 3.469 -10.727 -19.641 1 95.75 92 ARG A O 1
ATOM 726 N N . LYS A 1 93 ? 5.266 -10.984 -20.953 1 96.19 93 LYS A N 1
ATOM 727 C CA . LYS A 1 93 ? 4.871 -12.336 -21.344 1 96.19 93 LYS A CA 1
ATOM 728 C C . LYS A 1 93 ? 4.883 -13.281 -20.156 1 96.19 93 LYS A C 1
ATOM 730 O O . LYS A 1 93 ? 3.936 -14.047 -19.953 1 96.19 93 LYS A O 1
ATOM 735 N N . PHE A 1 94 ? 5.902 -13.156 -19.391 1 97.19 94 PHE A N 1
ATOM 736 C CA . PHE A 1 94 ? 6.031 -14 -18.219 1 97.19 94 PHE A CA 1
ATOM 737 C C . PHE A 1 94 ? 4.875 -13.766 -17.25 1 97.19 94 PHE A C 1
ATOM 739 O O . PHE A 1 94 ? 4.281 -14.719 -16.734 1 97.19 94 PHE A O 1
ATOM 746 N N . TYR A 1 95 ? 4.535 -12.508 -16.953 1 97.81 95 TYR A N 1
ATOM 747 C CA . TYR A 1 95 ? 3.412 -12.164 -16.094 1 97.81 95 TYR A CA 1
ATOM 748 C C . TYR A 1 95 ? 2.127 -12.828 -16.578 1 97.81 95 TYR A C 1
ATOM 750 O O . TYR A 1 95 ? 1.366 -13.383 -15.773 1 97.81 95 TYR A O 1
ATOM 758 N N . SER A 1 96 ? 1.893 -12.789 -17.875 1 96.75 96 SER A N 1
ATOM 759 C CA . SER A 1 96 ? 0.633 -13.227 -18.469 1 96.75 96 SER A CA 1
ATOM 760 C C . SER A 1 96 ? 0.42 -14.727 -18.25 1 96.75 96 SER A C 1
ATOM 762 O O . SER A 1 96 ? -0.719 -15.195 -18.188 1 96.75 96 SER A O 1
ATOM 764 N N . PHE A 1 97 ? 1.546 -15.469 -18.156 1 97.69 97 PHE A N 1
ATOM 765 C CA . PHE A 1 97 ? 1.411 -16.906 -17.953 1 97.69 97 PHE A CA 1
ATOM 766 C C . PHE A 1 97 ? 0.641 -17.188 -16.656 1 97.69 97 PHE A C 1
ATOM 768 O O . PHE A 1 97 ? -0.394 -17.859 -16.688 1 97.69 97 PHE A O 1
ATOM 775 N N . PHE A 1 98 ? 1.038 -16.594 -15.633 1 97.94 98 PHE A N 1
ATOM 776 C CA . PHE A 1 98 ? 0.51 -16.969 -14.328 1 97.94 98 PHE A CA 1
ATOM 777 C C . PHE A 1 98 ? -0.742 -16.156 -14 1 97.94 98 PHE A C 1
ATOM 779 O O . PHE A 1 98 ? -1.648 -16.656 -13.328 1 97.94 98 PHE A O 1
ATOM 786 N N . LEU A 1 99 ? -0.845 -14.945 -14.5 1 97.88 99 LEU A N 1
ATOM 787 C CA . LEU A 1 99 ? -2.01 -14.109 -14.242 1 97.88 99 LEU A CA 1
ATOM 788 C C . LEU A 1 99 ? -3.195 -14.539 -15.094 1 97.88 99 LEU A C 1
ATOM 790 O O . LEU A 1 99 ? -4.309 -14.039 -14.922 1 97.88 99 LEU A O 1
ATOM 794 N N . SER A 1 100 ? -2.99 -15.508 -15.977 1 96.75 100 SER A N 1
ATOM 795 C CA . SER A 1 100 ? -4.082 -16.078 -16.766 1 96.75 100 SER A CA 1
ATOM 796 C C . SER A 1 100 ? -5.156 -16.672 -15.859 1 96.75 100 SER A C 1
ATOM 798 O O . SER A 1 100 ? -6.32 -16.781 -16.25 1 96.75 100 SER A O 1
ATOM 800 N N . ALA A 1 101 ? -4.797 -17.016 -14.656 1 96.12 101 ALA A N 1
ATOM 801 C CA . ALA A 1 101 ? -5.754 -17.547 -13.688 1 96.12 101 ALA A CA 1
ATOM 802 C C . ALA A 1 101 ? -6.91 -16.578 -13.469 1 96.12 101 ALA A C 1
ATOM 804 O O . ALA A 1 101 ? -8.055 -17 -13.289 1 96.12 101 ALA A O 1
ATOM 805 N N . ARG A 1 102 ? -6.621 -15.359 -13.453 1 94.44 102 ARG A N 1
ATOM 806 C CA . ARG A 1 102 ? -7.613 -14.32 -13.219 1 94.44 102 ARG A CA 1
ATOM 807 C C . ARG A 1 102 ? -8.641 -14.273 -14.344 1 94.44 102 ARG A C 1
ATOM 809 O O . ARG A 1 102 ? -9.781 -13.867 -14.133 1 94.44 102 ARG A O 1
ATOM 816 N N . ASN A 1 103 ? -8.289 -14.781 -15.477 1 91.62 103 ASN A N 1
ATOM 817 C CA . ASN A 1 103 ? -9.133 -14.68 -16.656 1 91.62 103 ASN A CA 1
ATOM 818 C C . ASN A 1 103 ? -10.047 -15.891 -16.812 1 91.62 103 ASN A C 1
ATOM 820 O O . ASN A 1 103 ? -10.898 -15.93 -17.703 1 91.62 103 ASN A O 1
ATOM 824 N N . LEU A 1 104 ? -9.844 -16.875 -16.031 1 95.38 104 LEU A N 1
ATOM 825 C CA . LEU A 1 104 ? -10.758 -18.016 -16.078 1 95.38 104 LEU A CA 1
ATOM 826 C C . LEU A 1 104 ? -12.188 -17.562 -15.75 1 95.38 104 LEU A C 1
ATOM 828 O O . LEU A 1 104 ? -12.406 -16.828 -14.789 1 95.38 104 LEU A O 1
ATOM 832 N N . PRO A 1 105 ? -13.156 -18 -16.484 1 94.25 105 PRO A N 1
ATOM 833 C CA . PRO A 1 105 ? -14.523 -17.516 -16.25 1 94.25 105 PRO A CA 1
ATOM 834 C C . PRO A 1 105 ? -15.227 -18.266 -15.117 1 94.25 105 PRO A C 1
ATOM 836 O O . PRO A 1 105 ? -16.453 -18.344 -15.094 1 94.25 105 PRO A O 1
ATOM 839 N N . VAL A 1 106 ? -14.57 -18.953 -14.273 1 96.25 106 VAL A N 1
ATOM 840 C CA . VAL A 1 106 ? -15.109 -19.641 -13.109 1 96.25 106 VAL A CA 1
ATOM 841 C C . VAL A 1 106 ? -14.359 -19.219 -11.852 1 96.25 106 VAL A C 1
ATOM 843 O O . VAL A 1 106 ? -13.234 -18.703 -11.938 1 96.25 106 VAL A O 1
ATOM 846 N N . PRO A 1 107 ? -14.938 -19.438 -10.68 1 97.31 107 PRO A N 1
ATOM 847 C CA . PRO A 1 107 ? -14.227 -19.078 -9.445 1 97.31 107 PRO A CA 1
ATOM 848 C C . PRO A 1 107 ? -12.891 -19.812 -9.297 1 97.31 107 PRO A C 1
ATOM 850 O O . PRO A 1 107 ? -12.82 -21.031 -9.508 1 97.31 107 PRO A O 1
ATOM 853 N N . VAL A 1 108 ? -11.93 -19.078 -9.008 1 98.69 108 VAL A N 1
ATOM 854 C CA . VAL A 1 108 ? -10.602 -19.625 -8.75 1 98.69 108 VAL A CA 1
ATOM 855 C C . VAL A 1 108 ? -10.219 -19.391 -7.293 1 98.69 108 VAL A C 1
ATOM 857 O O . VAL A 1 108 ? -10.203 -18.25 -6.828 1 98.69 108 VAL A O 1
ATOM 860 N N . LEU A 1 109 ? -9.93 -20.422 -6.559 1 98.81 109 LEU A N 1
ATOM 861 C CA . LEU A 1 109 ? -9.516 -20.359 -5.16 1 98.81 109 LEU A CA 1
ATOM 862 C C . LEU A 1 109 ? -8.039 -20.719 -5.008 1 98.81 109 LEU A C 1
ATOM 864 O O . LEU A 1 109 ? -7.582 -21.734 -5.543 1 98.81 109 LEU A O 1
ATOM 868 N N . ALA A 1 110 ? -7.324 -19.844 -4.32 1 98.88 110 ALA A N 1
ATOM 869 C CA . ALA A 1 110 ? -5.941 -20.156 -3.982 1 98.88 110 ALA A CA 1
ATOM 870 C C . ALA A 1 110 ? -5.859 -20.922 -2.66 1 98.88 110 ALA A C 1
ATOM 872 O O . ALA A 1 110 ? -6.328 -20.438 -1.629 1 98.88 110 ALA A O 1
ATOM 873 N N . ALA A 1 111 ? -5.371 -22.094 -2.703 1 98.81 111 ALA A N 1
ATOM 874 C CA . ALA A 1 111 ? -4.961 -22.828 -1.505 1 98.81 111 ALA A CA 1
ATOM 875 C C . ALA A 1 111 ? -3.479 -22.609 -1.21 1 98.81 111 ALA A C 1
ATOM 877 O O . ALA A 1 111 ? -2.627 -23.359 -1.678 1 98.81 111 ALA A O 1
ATOM 878 N N . VAL A 1 112 ? -3.24 -21.578 -0.442 1 98.69 112 VAL A N 1
ATOM 879 C CA . VAL A 1 112 ? -1.864 -21.188 -0.15 1 98.69 112 VAL A CA 1
ATOM 880 C C . VAL A 1 112 ? -1.339 -22 1.031 1 98.69 112 VAL A C 1
ATOM 882 O O . VAL A 1 112 ? -1.259 -21.5 2.152 1 98.69 112 VAL A O 1
ATOM 885 N N . ASN A 1 113 ? -0.892 -23.172 0.75 1 97.25 113 ASN A N 1
ATOM 886 C CA . ASN A 1 113 ? -0.639 -24.203 1.746 1 97.25 113 ASN A CA 1
ATOM 887 C C . ASN A 1 113 ? 0.753 -24.078 2.355 1 97.25 113 ASN A C 1
ATOM 889 O O . ASN A 1 113 ? 1.19 -24.938 3.117 1 97.25 113 ASN A O 1
ATOM 893 N N . GLY A 1 114 ? 1.432 -23.047 2.07 1 95.44 114 GLY A N 1
ATOM 894 C CA . GLY A 1 114 ? 2.758 -22.75 2.586 1 95.44 114 GLY A CA 1
ATOM 895 C C . GLY A 1 114 ? 3.275 -21.391 2.152 1 95.44 114 GLY A C 1
ATOM 896 O O . GLY A 1 114 ? 2.494 -20.516 1.773 1 95.44 114 GLY A O 1
ATOM 897 N N . HIS A 1 115 ? 4.605 -21.234 2.262 1 96.75 115 HIS A N 1
ATOM 898 C CA . HIS A 1 115 ? 5.246 -19.953 1.958 1 96.75 115 HIS A CA 1
ATOM 899 C C . HIS A 1 115 ? 4.969 -19.531 0.52 1 96.75 115 HIS A C 1
ATOM 901 O O . HIS A 1 115 ? 4.938 -20.375 -0.385 1 96.75 115 HIS A O 1
ATOM 907 N N . ALA A 1 116 ? 4.703 -18.344 0.29 1 98.44 116 ALA A N 1
ATOM 908 C CA . ALA A 1 116 ? 4.578 -17.703 -1.013 1 98.44 116 ALA A CA 1
ATOM 909 C C . ALA A 1 116 ? 5.32 -16.359 -1.031 1 98.44 116 ALA A C 1
ATOM 911 O O . ALA A 1 116 ? 5.012 -15.461 -0.247 1 98.44 116 ALA A O 1
ATOM 912 N N . ILE A 1 117 ? 6.223 -16.25 -1.934 1 97.81 117 ILE A N 1
ATOM 913 C CA . ILE A 1 117 ? 7.121 -15.094 -1.884 1 97.81 117 ILE A CA 1
ATOM 914 C C . ILE A 1 117 ? 7.121 -14.383 -3.232 1 97.81 117 ILE A C 1
ATOM 916 O O . ILE A 1 117 ? 7.148 -15.023 -4.285 1 97.81 117 ILE A O 1
ATOM 920 N N . GLY A 1 118 ? 7.086 -13.07 -3.184 1 97.81 118 GLY A N 1
ATOM 921 C CA . GLY A 1 118 ? 7.215 -12.242 -4.371 1 97.81 118 GLY A CA 1
ATOM 922 C C . GLY A 1 118 ? 6.18 -12.562 -5.434 1 97.81 118 GLY A C 1
ATOM 923 O O . GLY A 1 118 ? 4.977 -12.523 -5.164 1 97.81 118 GLY A O 1
ATOM 924 N N . ALA A 1 119 ? 6.703 -12.969 -6.586 1 97.75 119 ALA A N 1
ATOM 925 C CA . ALA A 1 119 ? 5.836 -13.289 -7.715 1 97.75 119 ALA A CA 1
ATOM 926 C C . ALA A 1 119 ? 4.934 -14.477 -7.391 1 97.75 119 ALA A C 1
ATOM 928 O O . ALA A 1 119 ? 3.809 -14.562 -7.891 1 97.75 119 ALA A O 1
ATOM 929 N N . GLY A 1 120 ? 5.43 -15.359 -6.578 1 98.25 120 GLY A N 1
ATOM 930 C CA . GLY A 1 120 ? 4.613 -16.484 -6.164 1 98.25 120 GLY A CA 1
ATOM 931 C C . GLY A 1 120 ? 3.367 -16.078 -5.402 1 98.25 120 GLY A C 1
ATOM 932 O O . GLY A 1 120 ? 2.293 -16.641 -5.598 1 98.25 120 GLY A O 1
ATOM 933 N N . LEU A 1 121 ? 3.518 -15.125 -4.531 1 98.62 121 LEU A N 1
ATOM 934 C CA . LEU A 1 121 ? 2.383 -14.602 -3.773 1 98.62 121 LEU A CA 1
ATOM 935 C C . LEU A 1 121 ? 1.382 -13.914 -4.695 1 98.62 121 LEU A C 1
ATOM 937 O O . LEU A 1 121 ? 0.174 -13.961 -4.453 1 98.62 121 LEU A O 1
ATOM 941 N N . SER A 1 122 ? 1.862 -13.344 -5.758 1 98.62 122 SER A N 1
ATOM 942 C CA . SER A 1 122 ? 1.005 -12.648 -6.715 1 98.62 122 SER A CA 1
ATOM 943 C C . SER A 1 122 ? -0.014 -13.602 -7.336 1 98.62 122 SER A C 1
ATOM 945 O O . SER A 1 122 ? -1.131 -13.195 -7.66 1 98.62 122 SER A O 1
ATOM 947 N N . ILE A 1 123 ? 0.363 -14.836 -7.5 1 98.5 123 ILE A N 1
ATOM 948 C CA . ILE A 1 123 ? -0.581 -15.812 -8.031 1 98.5 123 ILE A CA 1
ATOM 949 C C . ILE A 1 123 ? -1.806 -15.898 -7.121 1 98.5 123 ILE A C 1
ATOM 951 O O . ILE A 1 123 ? -2.943 -15.875 -7.598 1 98.5 123 ILE A O 1
ATOM 955 N N . ALA A 1 124 ? -1.56 -15.984 -5.852 1 98.62 124 ALA A N 1
ATOM 956 C CA . ALA A 1 124 ? -2.654 -16.047 -4.887 1 98.62 124 ALA A CA 1
ATOM 957 C C . ALA A 1 124 ? -3.525 -14.797 -4.961 1 98.62 124 ALA A C 1
ATOM 959 O O . ALA A 1 124 ? -4.754 -14.883 -4.914 1 98.62 124 ALA A O 1
ATOM 960 N N . PHE A 1 125 ? -2.902 -13.617 -5.113 1 98.5 125 PHE A N 1
ATOM 961 C CA . PHE A 1 125 ? -3.631 -12.352 -5.168 1 98.5 125 PHE A CA 1
ATOM 962 C C . PHE A 1 125 ? -4.449 -12.258 -6.449 1 98.5 125 PHE A C 1
ATOM 964 O O . PHE A 1 125 ? -5.434 -11.516 -6.512 1 98.5 125 PHE A O 1
ATOM 971 N N . ALA A 1 126 ? -4.074 -13.008 -7.465 1 97.94 126 ALA A N 1
ATOM 972 C CA . ALA A 1 126 ? -4.785 -12.977 -8.742 1 97.94 126 ALA A CA 1
ATOM 973 C C . ALA A 1 126 ? -6.023 -13.867 -8.695 1 97.94 126 ALA A C 1
ATOM 975 O O . ALA A 1 126 ? -6.879 -13.797 -9.586 1 97.94 126 ALA A O 1
ATOM 976 N N . CYS A 1 127 ? -6.145 -14.719 -7.699 1 98.38 127 CYS A N 1
ATOM 977 C CA . CYS A 1 127 ? -7.301 -15.594 -7.555 1 98.38 127 CYS A CA 1
ATOM 978 C C . CYS A 1 127 ? -8.484 -14.852 -6.941 1 98.38 127 CYS A C 1
ATOM 980 O O . CYS A 1 127 ? -8.32 -13.75 -6.418 1 98.38 127 CYS A O 1
ATOM 982 N N . ASP A 1 128 ? -9.672 -15.484 -6.996 1 97.88 128 ASP A N 1
ATOM 983 C CA . ASP A 1 128 ? -10.891 -14.836 -6.523 1 97.88 128 ASP A CA 1
ATOM 984 C C . ASP A 1 128 ? -11.016 -14.938 -5.008 1 97.88 128 ASP A C 1
ATOM 986 O O . ASP A 1 128 ? -11.484 -14 -4.355 1 97.88 128 ASP A O 1
ATOM 990 N N . LEU A 1 129 ? -10.672 -16.047 -4.5 1 98.12 129 LEU A N 1
ATOM 991 C CA . LEU A 1 129 ? -10.734 -16.344 -3.074 1 98.12 129 LEU A CA 1
ATOM 992 C C . LEU A 1 129 ? -9.461 -17.062 -2.615 1 98.12 129 LEU A C 1
ATOM 994 O O . LEU A 1 129 ? -8.734 -17.625 -3.432 1 98.12 129 LEU A O 1
ATOM 998 N N . ARG A 1 130 ? -9.227 -16.938 -1.278 1 98.75 130 ARG A N 1
ATOM 999 C CA . ARG A 1 130 ? -7.953 -17.453 -0.792 1 98.75 130 ARG A CA 1
ATOM 1000 C C . ARG A 1 130 ? -8.117 -18.109 0.576 1 98.75 130 ARG A C 1
ATOM 1002 O O . ARG A 1 130 ? -8.875 -17.625 1.417 1 98.75 130 ARG A O 1
ATOM 1009 N N . VAL A 1 131 ? -7.426 -19.172 0.736 1 98.81 131 VAL A N 1
ATOM 1010 C CA . VAL A 1 131 ? -7.195 -19.797 2.031 1 98.81 131 VAL A CA 1
ATOM 1011 C C . VAL A 1 131 ? -5.695 -19.891 2.303 1 98.81 131 VAL A C 1
ATOM 1013 O O . VAL A 1 131 ? -4.938 -20.391 1.465 1 98.81 131 VAL A O 1
ATOM 1016 N N . PHE A 1 132 ? -5.258 -19.359 3.441 1 98.69 132 PHE A N 1
ATOM 1017 C CA . PHE A 1 132 ? -3.836 -19.312 3.752 1 98.69 132 PHE A CA 1
ATOM 1018 C C . PHE A 1 132 ? -3.486 -20.281 4.867 1 98.69 132 PHE A C 1
ATOM 1020 O O . PHE A 1 132 ? -4.348 -20.656 5.664 1 98.69 132 PHE A O 1
ATOM 1027 N N . ALA A 1 133 ? -2.227 -20.688 4.867 1 98.69 133 ALA A N 1
ATOM 1028 C CA . ALA A 1 133 ? -1.694 -21.422 6.008 1 98.69 133 ALA A CA 1
ATOM 1029 C C . ALA A 1 133 ? -1.378 -20.5 7.172 1 98.69 133 ALA A C 1
ATOM 1031 O O . ALA A 1 133 ? -0.756 -19.453 6.984 1 98.69 133 ALA A O 1
ATOM 1032 N N . ASN A 1 134 ? -1.709 -20.891 8.406 1 97.38 134 ASN A N 1
ATOM 1033 C CA . ASN A 1 134 ? -1.451 -20.094 9.602 1 97.38 134 ASN A CA 1
ATOM 1034 C C . ASN A 1 134 ? 0.024 -19.719 9.719 1 97.38 134 ASN A C 1
ATOM 1036 O O . ASN A 1 134 ? 0.358 -18.594 10.055 1 97.38 134 ASN A O 1
ATOM 1040 N N . GLU A 1 135 ? 0.825 -20.656 9.383 1 91.94 135 GLU A N 1
ATOM 1041 C CA . GLU A 1 135 ? 2.25 -20.562 9.68 1 91.94 135 GLU A CA 1
ATOM 1042 C C . GLU A 1 135 ? 3.037 -20.094 8.453 1 91.94 135 GLU A C 1
ATOM 1044 O O . GLU A 1 135 ? 4.266 -20.016 8.5 1 91.94 135 GLU A O 1
ATOM 1049 N N . GLY A 1 136 ? 2.402 -19.906 7.398 1 94.5 136 GLY A N 1
ATOM 1050 C CA . GLY A 1 136 ? 3.119 -19.5 6.199 1 94.5 136 GLY A CA 1
ATOM 1051 C C . GLY A 1 136 ? 3.756 -18.125 6.305 1 94.5 136 GLY A C 1
ATOM 1052 O O . GLY A 1 136 ? 3.354 -17.312 7.141 1 94.5 136 GLY A O 1
ATOM 1053 N N . LYS A 1 137 ? 4.848 -17.953 5.527 1 97.19 137 LYS A N 1
ATOM 1054 C CA . LYS A 1 137 ? 5.484 -16.656 5.355 1 97.19 137 LYS A CA 1
ATOM 1055 C C . LYS A 1 137 ? 5.184 -16.078 3.977 1 97.19 137 LYS A C 1
ATOM 1057 O O . LYS A 1 137 ? 5.484 -16.703 2.955 1 97.19 137 LYS A O 1
ATOM 1062 N N . TYR A 1 138 ? 4.613 -14.945 3.988 1 98.62 138 TYR A N 1
ATOM 1063 C CA . TYR A 1 138 ? 4.168 -14.312 2.754 1 98.62 138 TYR A CA 1
ATOM 1064 C C . TYR A 1 138 ? 4.75 -12.906 2.617 1 98.62 138 TYR A C 1
ATOM 1066 O O . TYR A 1 138 ? 4.746 -12.133 3.576 1 98.62 138 TYR A O 1
ATOM 1074 N N . SER A 1 139 ? 5.32 -12.617 1.431 1 98.56 139 SER A N 1
ATOM 1075 C CA . SER A 1 139 ? 5.992 -11.328 1.292 1 98.56 139 SER A CA 1
ATOM 1076 C C . SER A 1 139 ? 6.125 -10.93 -0.174 1 98.56 139 SER A C 1
ATOM 1078 O O . SER A 1 139 ? 6.391 -11.773 -1.031 1 98.56 139 SER A O 1
ATOM 1080 N N . PHE A 1 140 ? 5.867 -9.672 -0.421 1 98.5 140 PHE A N 1
ATOM 1081 C CA . PHE A 1 140 ? 6.281 -9.055 -1.675 1 98.5 140 PHE A CA 1
ATOM 1082 C C . PHE A 1 140 ? 7.676 -8.453 -1.546 1 98.5 140 PHE A C 1
ATOM 1084 O O . PHE A 1 140 ? 7.828 -7.234 -1.487 1 98.5 140 PHE A O 1
ATOM 1091 N N . ASN A 1 141 ? 8.734 -9.234 -1.617 1 97.38 141 ASN A N 1
ATOM 1092 C CA . ASN A 1 141 ? 10.078 -8.82 -1.228 1 97.38 141 ASN A CA 1
ATOM 1093 C C . ASN A 1 141 ? 10.844 -8.227 -2.406 1 97.38 141 ASN A C 1
ATOM 1095 O O . ASN A 1 141 ? 12.078 -8.195 -2.398 1 97.38 141 ASN A O 1
ATOM 1099 N N . PHE A 1 142 ? 10.203 -7.758 -3.451 1 98.19 142 PHE A N 1
ATOM 1100 C CA . PHE A 1 142 ? 10.805 -7.285 -4.691 1 98.19 142 PHE A CA 1
ATOM 1101 C C . PHE A 1 142 ? 11.828 -6.188 -4.41 1 98.19 142 PHE A C 1
ATOM 1103 O O . PHE A 1 142 ? 12.977 -6.273 -4.852 1 98.19 142 PHE A O 1
ATOM 1110 N N . VAL A 1 143 ? 11.477 -5.215 -3.588 1 97.69 143 VAL A N 1
ATOM 1111 C CA . VAL A 1 143 ? 12.328 -4.051 -3.377 1 97.69 143 VAL A CA 1
ATOM 1112 C C . VAL A 1 143 ? 13.562 -4.457 -2.578 1 97.69 143 VAL A C 1
ATOM 1114 O O . VAL A 1 143 ? 14.586 -3.768 -2.615 1 97.69 143 VAL A O 1
ATOM 1117 N N . ARG A 1 144 ? 13.461 -5.547 -1.84 1 96.75 144 ARG A N 1
ATOM 1118 C CA . ARG A 1 144 ? 14.594 -6.074 -1.095 1 96.75 144 ARG A CA 1
ATOM 1119 C C . ARG A 1 144 ? 15.57 -6.801 -2.02 1 96.75 144 ARG A C 1
ATOM 1121 O O . ARG A 1 144 ? 16.703 -7.098 -1.634 1 96.75 144 ARG A O 1
ATOM 1128 N N . LEU A 1 145 ? 15.102 -7.055 -3.236 1 95.94 145 LEU A N 1
ATOM 1129 C CA . LEU A 1 145 ? 15.914 -7.723 -4.246 1 95.94 145 LEU A CA 1
ATOM 1130 C C . LEU A 1 145 ? 16.406 -6.727 -5.293 1 95.94 145 LEU A C 1
ATOM 1132 O O . LEU A 1 145 ? 17.031 -7.117 -6.277 1 95.94 145 LEU A O 1
ATOM 1136 N N . GLY A 1 146 ? 16.047 -5.5 -5.113 1 96.62 146 GLY A N 1
ATOM 1137 C CA . GLY A 1 146 ? 16.578 -4.48 -6.008 1 96.62 146 GLY A CA 1
ATOM 1138 C C . GLY A 1 146 ? 15.695 -4.254 -7.227 1 96.62 146 GLY A C 1
ATOM 1139 O O . GLY A 1 146 ? 16.125 -3.617 -8.195 1 96.62 146 GLY A O 1
ATOM 1140 N N . ILE A 1 147 ? 14.469 -4.797 -7.191 1 97.44 147 ILE A N 1
ATOM 1141 C CA . ILE A 1 147 ? 13.617 -4.629 -8.367 1 97.44 147 ILE A CA 1
ATOM 1142 C C . ILE A 1 147 ? 12.242 -4.121 -7.938 1 97.44 147 ILE A C 1
ATOM 1144 O O . ILE A 1 147 ? 11.812 -4.355 -6.809 1 97.44 147 ILE A O 1
ATOM 1148 N N . HIS A 1 148 ? 11.578 -3.402 -8.844 1 98.44 148 HIS A N 1
ATOM 1149 C CA . HIS A 1 148 ? 10.195 -2.98 -8.68 1 98.44 148 HIS A CA 1
ATOM 1150 C C . HIS A 1 148 ? 9.273 -4.18 -8.484 1 98.44 148 HIS A C 1
ATOM 1152 O O . HIS A 1 148 ? 9.484 -5.238 -9.086 1 98.44 148 HIS A O 1
ATOM 1158 N N . PRO A 1 149 ? 8.18 -4.016 -7.68 1 98.38 149 PRO A N 1
ATOM 1159 C CA . PRO A 1 149 ? 7.195 -5.102 -7.617 1 98.38 149 PRO A CA 1
ATOM 1160 C C . PRO A 1 149 ? 6.672 -5.504 -8.992 1 98.38 149 PRO A C 1
ATOM 1162 O O . PRO A 1 149 ? 6.441 -4.645 -9.844 1 98.38 149 PRO A O 1
ATOM 1165 N N . GLY A 1 150 ? 6.57 -6.82 -9.242 1 98.06 150 GLY A N 1
ATOM 1166 C CA . GLY A 1 150 ? 6.121 -7.367 -10.508 1 98.06 150 GLY A CA 1
ATOM 1167 C C . GLY A 1 150 ? 4.965 -8.336 -10.367 1 98.06 150 GLY A C 1
ATOM 1168 O O . GLY A 1 150 ? 4.344 -8.422 -9.305 1 98.06 150 GLY A O 1
ATOM 1169 N N . MET A 1 151 ? 4.613 -8.945 -11.516 1 98.06 151 MET A N 1
ATOM 1170 C CA . MET A 1 151 ? 3.562 -9.953 -11.57 1 98.06 151 MET A CA 1
ATOM 1171 C C . MET A 1 151 ? 2.219 -9.375 -11.141 1 98.06 151 MET A C 1
ATOM 1173 O O . MET A 1 151 ? 1.446 -10.031 -10.445 1 98.06 151 MET A O 1
ATOM 1177 N N . GLY A 1 152 ? 2.033 -8.094 -11.344 1 98.06 152 GLY A N 1
ATOM 1178 C CA . GLY A 1 152 ? 0.764 -7.43 -11.094 1 98.06 152 GLY A CA 1
ATOM 1179 C C . GLY A 1 152 ? 0.579 -7.02 -9.648 1 98.06 152 GLY A C 1
ATOM 1180 O O . GLY A 1 152 ? -0.452 -6.453 -9.281 1 98.06 152 GLY A O 1
ATOM 1181 N N . SER A 1 153 ? 1.572 -7.219 -8.828 1 98.44 153 SER A N 1
ATOM 1182 C CA . SER A 1 153 ? 1.408 -7.008 -7.391 1 98.44 153 SER A CA 1
ATOM 1183 C C . SER A 1 153 ? 1.134 -5.539 -7.078 1 98.44 153 SER A C 1
ATOM 1185 O O . SER A 1 153 ? 0.393 -5.227 -6.145 1 98.44 153 SER A O 1
ATOM 1187 N N . SER A 1 154 ? 1.698 -4.633 -7.871 1 97.75 154 SER A N 1
ATOM 1188 C CA . SER A 1 154 ? 1.507 -3.209 -7.613 1 97.75 154 SER A CA 1
ATOM 1189 C C . SER A 1 154 ? 0.06 -2.793 -7.852 1 97.75 154 SER A C 1
ATOM 1191 O O . SER A 1 154 ? -0.365 -1.723 -7.414 1 97.75 154 SER A O 1
ATOM 1193 N N . TYR A 1 155 ? -0.674 -3.535 -8.531 1 97.62 155 TYR A N 1
ATOM 1194 C CA . TYR A 1 155 ? -2.092 -3.307 -8.781 1 97.62 155 TYR A CA 1
ATOM 1195 C C . TYR A 1 155 ? -2.955 -4.172 -7.875 1 97.62 155 TYR A C 1
ATOM 1197 O O . TYR A 1 155 ? -3.889 -3.678 -7.238 1 97.62 155 TYR A O 1
ATOM 1205 N N . LEU A 1 156 ? -2.619 -5.422 -7.758 1 97.94 156 LEU A N 1
ATOM 1206 C CA . LEU A 1 156 ? -3.439 -6.41 -7.066 1 97.94 156 LEU A CA 1
ATOM 1207 C C . LEU A 1 156 ? -3.455 -6.152 -5.566 1 97.94 156 LEU A C 1
ATOM 1209 O O . LEU A 1 156 ? -4.496 -6.281 -4.922 1 97.94 156 LEU A O 1
ATOM 1213 N N . ALA A 1 157 ? -2.334 -5.836 -5.023 1 97.88 157 ALA A N 1
ATOM 1214 C CA . ALA A 1 157 ? -2.258 -5.633 -3.58 1 97.88 157 ALA A CA 1
ATOM 1215 C C . ALA A 1 157 ? -3.148 -4.473 -3.141 1 97.88 157 ALA A C 1
ATOM 1217 O O . ALA A 1 157 ? -4.004 -4.637 -2.268 1 97.88 157 ALA A O 1
ATOM 1218 N N . PRO A 1 158 ? -3.025 -3.289 -3.793 1 96.25 158 PRO A N 1
ATOM 1219 C CA . PRO A 1 158 ? -3.93 -2.199 -3.412 1 96.25 158 PRO A CA 1
ATOM 1220 C C . PRO A 1 158 ? -5.391 -2.508 -3.73 1 96.25 158 PRO A C 1
ATOM 1222 O O . PRO A 1 158 ? -6.289 -2.055 -3.02 1 96.25 158 PRO A O 1
ATOM 1225 N N . GLU A 1 159 ? -5.648 -3.182 -4.781 1 94.62 159 GLU A N 1
ATOM 1226 C CA . GLU A 1 159 ? -7.023 -3.525 -5.137 1 94.62 159 GLU A CA 1
ATOM 1227 C C . GLU A 1 159 ? -7.695 -4.328 -4.023 1 94.62 159 GLU A C 1
ATOM 1229 O O . GLU A 1 159 ? -8.859 -4.086 -3.693 1 94.62 159 GLU A O 1
ATOM 1234 N N . LEU A 1 160 ? -6.957 -5.219 -3.477 1 95.56 160 LEU A N 1
ATOM 1235 C CA . LEU A 1 160 ? -7.539 -6.16 -2.527 1 95.56 160 LEU A CA 1
ATOM 1236 C C . LEU A 1 160 ? -7.477 -5.609 -1.106 1 95.56 160 LEU A C 1
ATOM 1238 O O . LEU A 1 160 ? -8.352 -5.891 -0.287 1 95.56 160 LEU A O 1
ATOM 1242 N N . LEU A 1 161 ? -6.438 -4.797 -0.83 1 95.75 161 LEU A N 1
ATOM 1243 C CA . LEU A 1 161 ? -6.176 -4.469 0.568 1 95.75 161 LEU A CA 1
ATOM 1244 C C . LEU A 1 161 ? -6.277 -2.967 0.801 1 95.75 161 LEU A C 1
ATOM 1246 O O . LEU A 1 161 ? -6.18 -2.504 1.939 1 95.75 161 LEU A O 1
ATOM 1250 N N . GLY A 1 162 ? -6.5 -2.23 -0.273 1 92.06 162 GLY A N 1
ATOM 1251 C CA . GLY A 1 162 ? -6.344 -0.788 -0.182 1 92.06 162 GLY A CA 1
ATOM 1252 C C . GLY A 1 162 ? -4.902 -0.336 -0.31 1 92.06 162 GLY A C 1
ATOM 1253 O O . GLY A 1 162 ? -3.979 -1.143 -0.18 1 92.06 162 GLY A O 1
ATOM 1254 N N . LYS A 1 163 ? -4.707 0.941 -0.518 1 92.88 163 LYS A N 1
ATOM 1255 C CA . LYS A 1 163 ? -3.369 1.439 -0.825 1 92.88 163 LYS A CA 1
ATOM 1256 C C . LYS A 1 163 ? -2.52 1.548 0.438 1 92.88 163 LYS A C 1
ATOM 1258 O O . LYS A 1 163 ? -1.289 1.502 0.372 1 92.88 163 LYS A O 1
ATOM 1263 N N . SER A 1 164 ? -3.199 1.729 1.596 1 93.75 164 SER A N 1
ATOM 1264 C CA . SER A 1 164 ? -2.406 1.824 2.818 1 93.75 164 SER A CA 1
ATOM 1265 C C . SER A 1 164 ? -1.718 0.501 3.133 1 93.75 164 SER A C 1
ATOM 1267 O O . SER A 1 164 ? -0.488 0.417 3.119 1 93.75 164 SER A O 1
ATOM 1269 N N . LEU A 1 165 ? -2.496 -0.51 3.338 1 95.19 165 LEU A N 1
ATOM 1270 C CA . LEU A 1 165 ? -1.944 -1.812 3.695 1 95.19 165 LEU A CA 1
ATOM 1271 C C . LEU A 1 165 ? -1.227 -2.445 2.508 1 95.19 165 LEU A C 1
ATOM 1273 O O . LEU A 1 165 ? -0.109 -2.947 2.648 1 95.19 165 LEU A O 1
ATOM 1277 N N . GLY A 1 166 ? -1.874 -2.438 1.336 1 96.88 166 GLY A N 1
ATOM 1278 C CA . GLY A 1 166 ? -1.223 -2.953 0.143 1 96.88 166 GLY A CA 1
ATOM 1279 C C . GLY A 1 166 ? 0.096 -2.268 -0.161 1 96.88 166 GLY A C 1
ATOM 1280 O O . GLY A 1 166 ? 1.087 -2.928 -0.479 1 96.88 166 GLY A O 1
ATOM 1281 N N . GLY A 1 167 ? 0.118 -0.948 -0.066 1 96.62 167 GLY A N 1
ATOM 1282 C CA . GLY A 1 167 ? 1.337 -0.184 -0.275 1 96.62 167 GLY A CA 1
ATOM 1283 C C . GLY A 1 167 ? 2.426 -0.513 0.729 1 96.62 167 GLY A C 1
ATOM 1284 O O . GLY A 1 167 ? 3.596 -0.652 0.361 1 96.62 167 GLY A O 1
ATOM 1285 N N . ARG A 1 168 ? 2.062 -0.62 1.97 1 96.75 168 ARG A N 1
ATOM 1286 C CA . ARG A 1 168 ? 3.021 -0.975 3.012 1 96.75 168 ARG A CA 1
ATOM 1287 C C . ARG A 1 168 ? 3.74 -2.275 2.676 1 96.75 168 ARG A C 1
ATOM 1289 O O . ARG A 1 168 ? 4.969 -2.35 2.75 1 96.75 168 ARG A O 1
ATOM 1296 N N . LEU A 1 169 ? 2.959 -3.26 2.262 1 98 169 LEU A N 1
ATOM 1297 C CA . LEU A 1 169 ? 3.539 -4.559 1.941 1 98 169 LEU A CA 1
ATOM 1298 C C . LEU A 1 169 ? 4.496 -4.453 0.759 1 98 169 LEU A C 1
ATOM 1300 O O . LEU A 1 169 ? 5.531 -5.117 0.731 1 98 169 LEU A O 1
ATOM 1304 N N . LEU A 1 170 ? 4.172 -3.621 -0.193 1 98.44 170 LEU A N 1
ATOM 1305 C CA . LEU A 1 170 ? 4.996 -3.453 -1.385 1 98.44 170 LEU A CA 1
ATOM 1306 C C . LEU A 1 170 ? 6.246 -2.637 -1.072 1 98.44 170 LEU A C 1
ATOM 1308 O O . LEU A 1 170 ? 7.344 -2.973 -1.527 1 98.44 170 LEU A O 1
ATOM 1312 N N . PHE A 1 171 ? 6.137 -1.601 -0.271 1 97.5 171 PHE A N 1
ATOM 1313 C CA . PHE A 1 171 ? 7.25 -0.721 0.059 1 97.5 171 PHE A CA 1
ATOM 1314 C C . PHE A 1 171 ? 8.25 -1.429 0.968 1 97.5 171 PHE A C 1
ATOM 1316 O O . PHE A 1 171 ? 9.461 -1.312 0.779 1 97.5 171 PHE A O 1
ATOM 1323 N N . SER A 1 172 ? 7.711 -2.117 1.932 1 96.75 172 SER A N 1
ATOM 1324 C CA . SER A 1 172 ? 8.57 -2.639 2.99 1 96.75 172 SER A CA 1
ATOM 1325 C C . SER A 1 172 ? 9.117 -4.016 2.631 1 96.75 172 SER A C 1
ATOM 1327 O O . SER A 1 172 ? 10.219 -4.383 3.055 1 96.75 172 SER A O 1
ATOM 1329 N N . GLY A 1 173 ? 8.336 -4.793 1.908 1 97.69 173 GLY A N 1
ATOM 1330 C CA . GLY A 1 173 ? 8.688 -6.184 1.678 1 97.69 173 GLY A CA 1
ATOM 1331 C C . GLY A 1 173 ? 8.594 -7.039 2.926 1 97.69 173 GLY A C 1
ATOM 1332 O O . GLY A 1 173 ? 9.203 -8.109 3 1 97.69 173 GLY A O 1
ATOM 1333 N N . GLU A 1 174 ? 7.875 -6.609 3.906 1 96.75 174 GLU A N 1
ATOM 1334 C CA . GLU A 1 174 ? 7.777 -7.34 5.164 1 96.75 174 GLU A CA 1
ATOM 1335 C C . GLU A 1 174 ? 7.012 -8.648 4.984 1 96.75 174 GLU A C 1
ATOM 1337 O O . GLU A 1 174 ? 6.293 -8.82 3.996 1 96.75 174 GLU A O 1
ATOM 1342 N N . THR A 1 175 ? 7.211 -9.531 5.961 1 97.62 175 THR A N 1
ATOM 1343 C CA . THR A 1 175 ? 6.516 -10.812 5.965 1 97.62 175 THR A CA 1
ATOM 1344 C C . THR A 1 175 ? 5.246 -10.742 6.809 1 97.62 175 THR A C 1
ATOM 1346 O O . THR A 1 175 ? 5.203 -10.031 7.816 1 97.62 175 THR A O 1
ATOM 1349 N N . PHE A 1 176 ? 4.176 -11.398 6.348 1 97.56 176 PHE A N 1
ATOM 1350 C CA . PHE A 1 176 ? 2.965 -11.562 7.145 1 97.56 176 PHE A CA 1
ATOM 1351 C C . PHE A 1 176 ? 2.529 -13.023 7.184 1 97.56 176 PHE A C 1
ATOM 1353 O O . PHE A 1 176 ? 2.998 -13.836 6.383 1 97.56 176 PHE A O 1
ATOM 1360 N N . SER A 1 177 ? 1.627 -13.375 8.109 1 97.88 177 SER A N 1
ATOM 1361 C CA . SER A 1 177 ? 1.162 -14.742 8.297 1 97.88 177 SER A CA 1
ATOM 1362 C C . SER A 1 177 ? -0.232 -14.938 7.707 1 97.88 177 SER A C 1
ATOM 1364 O O . SER A 1 177 ? -0.884 -13.969 7.309 1 97.88 177 SER A O 1
ATOM 1366 N N . GLY A 1 178 ? -0.572 -16.234 7.684 1 98.25 178 GLY A N 1
ATOM 1367 C CA . GLY A 1 178 ? -1.94 -16.516 7.281 1 98.25 178 GLY A CA 1
ATOM 1368 C C . GLY A 1 178 ? -2.973 -15.93 8.227 1 98.25 178 GLY A C 1
ATOM 1369 O O . GLY A 1 178 ? -4.062 -15.547 7.797 1 98.25 178 GLY A O 1
ATOM 1370 N N . ILE A 1 179 ? -2.656 -15.82 9.453 1 97.62 179 ILE A N 1
ATOM 1371 C CA . ILE A 1 179 ? -3.537 -15.227 10.453 1 97.62 179 ILE A CA 1
ATOM 1372 C C . ILE A 1 179 ? -3.713 -13.734 10.172 1 97.62 179 ILE A C 1
ATOM 1374 O O . ILE A 1 179 ? -4.832 -13.219 10.219 1 97.62 179 ILE A O 1
ATOM 1378 N N . ASP A 1 180 ? -2.645 -13.062 9.852 1 96.62 180 ASP A N 1
ATOM 1379 C CA . ASP A 1 180 ? -2.738 -11.672 9.43 1 96.62 180 ASP A CA 1
ATOM 1380 C C . ASP A 1 180 ? -3.666 -11.516 8.227 1 96.62 180 ASP A C 1
ATOM 1382 O O . ASP A 1 180 ? -4.539 -10.648 8.219 1 96.62 180 ASP A O 1
ATOM 1386 N N . ALA A 1 181 ? -3.453 -12.383 7.234 1 97.94 181 ALA A N 1
ATOM 1387 C CA . ALA A 1 181 ? -4.242 -12.328 6.008 1 97.94 181 ALA A CA 1
ATOM 1388 C C . ALA A 1 181 ? -5.734 -12.453 6.309 1 97.94 181 ALA A C 1
ATOM 1390 O O . ALA A 1 181 ? -6.555 -11.75 5.719 1 97.94 181 ALA A O 1
ATOM 1391 N N . LYS A 1 182 ? -6.098 -13.336 7.203 1 97.31 182 LYS A N 1
ATOM 1392 C CA . LYS A 1 182 ? -7.492 -13.5 7.602 1 97.31 182 LYS A CA 1
ATOM 1393 C C . LYS A 1 182 ? -8.008 -12.25 8.305 1 97.31 182 LYS A C 1
ATOM 1395 O O . LYS A 1 182 ? -9.094 -11.758 7.992 1 97.31 182 LYS A O 1
ATOM 1400 N N . ASN A 1 183 ? -7.188 -11.734 9.195 1 95.38 183 ASN A N 1
ATOM 1401 C CA . ASN A 1 183 ? -7.582 -10.555 9.953 1 95.38 183 ASN A CA 1
ATOM 1402 C C . ASN A 1 183 ? -7.809 -9.352 9.039 1 95.38 183 ASN A C 1
ATOM 1404 O O . ASN A 1 183 ? -8.656 -8.5 9.32 1 95.38 183 ASN A O 1
ATOM 1408 N N . TRP A 1 184 ? -7.066 -9.312 7.926 1 95.25 184 TRP A N 1
ATOM 1409 C CA . TRP A 1 184 ? -7.145 -8.18 7.008 1 95.25 184 TRP A CA 1
ATOM 1410 C C . TRP A 1 184 ? -8.297 -8.359 6.02 1 95.25 184 TRP A C 1
ATOM 1412 O O . TRP A 1 184 ? -8.562 -7.473 5.207 1 95.25 184 TRP A O 1
ATOM 1422 N N . GLY A 1 185 ? -8.93 -9.555 6.016 1 95.31 185 GLY A N 1
ATOM 1423 C CA . GLY A 1 185 ? -9.977 -9.828 5.047 1 95.31 185 GLY A CA 1
ATOM 1424 C C . GLY A 1 185 ? -9.438 -10.328 3.717 1 95.31 185 GLY A C 1
ATOM 1425 O O . GLY A 1 185 ? -10.203 -10.516 2.768 1 95.31 185 GLY A O 1
ATOM 1426 N N . LEU A 1 186 ? -8.133 -10.492 3.604 1 97.12 186 LEU A N 1
ATOM 1427 C CA . LEU A 1 186 ? -7.508 -11.016 2.396 1 97.12 186 LEU A CA 1
ATOM 1428 C C . LEU A 1 186 ? -7.844 -12.492 2.205 1 97.12 186 LEU A C 1
ATOM 1430 O O . LEU A 1 186 ? -8.094 -12.938 1.081 1 97.12 186 LEU A O 1
ATOM 1434 N N . ALA A 1 187 ? -7.898 -13.211 3.316 1 98.06 187 ALA A N 1
ATOM 1435 C CA . ALA A 1 187 ? -8.203 -14.641 3.289 1 98.06 187 ALA A CA 1
ATOM 1436 C C . ALA A 1 187 ? -9.633 -14.906 3.748 1 98.06 187 ALA A C 1
ATOM 1438 O O . ALA A 1 187 ? -10.102 -14.297 4.711 1 98.06 187 ALA A O 1
ATOM 1439 N N . TRP A 1 188 ? -10.18 -15.797 3.025 1 96.94 188 TRP A N 1
ATOM 1440 C CA . TRP A 1 188 ? -11.461 -16.312 3.496 1 96.94 188 TRP A CA 1
ATOM 1441 C C . TRP A 1 188 ? -11.305 -17.047 4.816 1 96.94 188 TRP A C 1
ATOM 1443 O O . TRP A 1 188 ? -12.094 -16.875 5.742 1 96.94 188 TRP A O 1
ATOM 1453 N N . GLN A 1 189 ? -10.258 -17.812 4.883 1 97.75 189 GLN A N 1
ATOM 1454 C CA . GLN A 1 189 ? -9.891 -18.562 6.074 1 97.75 189 GLN A CA 1
ATOM 1455 C C . GLN A 1 189 ? -8.383 -18.781 6.152 1 97.75 189 GLN A C 1
ATOM 1457 O O . GLN A 1 189 ? -7.68 -18.641 5.148 1 97.75 189 GLN A O 1
ATOM 1462 N N . SER A 1 190 ? -7.98 -19.062 7.324 1 98.56 190 SER A N 1
ATOM 1463 C CA . SER A 1 190 ? -6.625 -19.547 7.574 1 98.56 190 SER A CA 1
ATOM 1464 C C . SER A 1 190 ? -6.637 -20.797 8.438 1 98.56 190 SER A C 1
ATOM 1466 O O . SER A 1 190 ? -7.43 -20.906 9.375 1 98.56 190 SER A O 1
ATOM 1468 N N . HIS A 1 191 ? -5.805 -21.766 8.133 1 98.5 191 HIS A N 1
ATOM 1469 C CA . HIS A 1 191 ? -5.75 -23.062 8.805 1 98.5 191 HIS A CA 1
ATOM 1470 C C . HIS A 1 191 ? -4.312 -23.547 8.945 1 98.5 191 HIS A C 1
ATOM 1472 O O . HIS A 1 191 ? -3.406 -23.016 8.297 1 98.5 191 HIS A O 1
ATOM 1478 N N . PRO A 1 192 ? -4.078 -24.531 9.852 1 97.62 192 PRO A N 1
ATOM 1479 C CA . PRO A 1 192 ? -2.764 -25.188 9.812 1 97.62 192 PRO A CA 1
ATOM 1480 C C . PRO A 1 192 ? -2.4 -25.688 8.414 1 97.62 192 PRO A C 1
ATOM 1482 O O . PRO A 1 192 ? -3.271 -26.156 7.676 1 97.62 192 PRO A O 1
ATOM 1485 N N . LYS A 1 193 ? -1.195 -25.672 8.078 1 96.62 193 LYS A N 1
ATOM 1486 C CA . LYS A 1 193 ? -0.655 -25.922 6.746 1 96.62 193 LYS A CA 1
ATOM 1487 C C . LYS A 1 193 ? -1.233 -27.203 6.152 1 96.62 193 LYS A C 1
ATOM 1489 O O . LYS A 1 193 ? -1.684 -27.219 5.004 1 96.62 193 LYS A O 1
ATOM 1494 N N . ALA A 1 194 ? -1.305 -28.266 6.891 1 96.12 194 ALA A N 1
ATOM 1495 C CA . ALA A 1 194 ? -1.681 -29.594 6.41 1 96.12 194 ALA A CA 1
ATOM 1496 C C . ALA A 1 194 ? -3.162 -29.656 6.047 1 96.12 194 ALA A C 1
ATOM 1498 O O . ALA A 1 194 ? -3.602 -30.562 5.348 1 96.12 194 ALA A O 1
ATOM 1499 N N . GLU A 1 195 ? -3.918 -28.594 6.465 1 98.06 195 GLU A N 1
ATOM 1500 C CA . GLU A 1 195 ? -5.367 -28.625 6.289 1 98.06 195 GLU A CA 1
ATOM 1501 C C . GLU A 1 195 ? -5.805 -27.656 5.184 1 98.06 195 GLU A C 1
ATOM 1503 O O . GLU A 1 195 ? -6.957 -27.688 4.754 1 98.06 195 GLU A O 1
ATOM 1508 N N . VAL A 1 196 ? -4.926 -26.875 4.664 1 98.5 196 VAL A N 1
ATOM 1509 C CA . VAL A 1 196 ? -5.273 -25.75 3.803 1 98.5 196 VAL A CA 1
ATOM 1510 C C . VAL A 1 196 ? -5.938 -26.266 2.527 1 98.5 196 VAL A C 1
ATOM 1512 O O . VAL A 1 196 ? -7.008 -25.781 2.143 1 98.5 196 VAL A O 1
ATOM 1515 N N . TYR A 1 197 ? -5.363 -27.266 1.863 1 98.06 197 TYR A N 1
ATOM 1516 C CA . TYR A 1 197 ? -5.922 -27.75 0.605 1 98.06 197 TYR A CA 1
ATOM 1517 C C . TYR A 1 197 ? -7.293 -28.375 0.823 1 98.06 197 TYR A C 1
ATOM 1519 O O . TYR A 1 197 ? -8.242 -28.094 0.084 1 98.06 197 TYR A O 1
ATOM 1527 N N . ALA A 1 198 ? -7.41 -29.234 1.855 1 98.12 198 ALA A N 1
ATOM 1528 C CA . ALA A 1 198 ? -8.68 -29.906 2.137 1 98.12 198 ALA A CA 1
ATOM 1529 C C . ALA A 1 198 ? -9.781 -28.891 2.447 1 98.12 198 ALA A C 1
ATOM 1531 O O . ALA A 1 198 ? -10.906 -29.031 1.977 1 98.12 198 ALA A O 1
ATOM 1532 N N . LYS A 1 199 ? -9.422 -27.891 3.225 1 98.62 199 LYS A N 1
ATOM 1533 C CA . LYS A 1 199 ? -10.398 -26.859 3.576 1 98.62 199 LYS A CA 1
ATOM 1534 C C . LYS A 1 199 ? -10.781 -26.016 2.361 1 98.62 199 LYS A C 1
ATOM 1536 O O . LYS A 1 199 ? -11.93 -25.609 2.217 1 98.62 199 LYS A O 1
ATOM 1541 N N . THR A 1 200 ? -9.805 -25.75 1.483 1 98.62 200 THR A N 1
ATOM 1542 C CA . THR A 1 200 ? -10.102 -25.016 0.252 1 98.62 200 THR A CA 1
ATOM 1543 C C . THR A 1 200 ? -11.031 -25.828 -0.643 1 98.62 200 THR A C 1
ATOM 1545 O O . THR A 1 200 ? -11.93 -25.281 -1.284 1 98.62 200 THR A O 1
ATOM 1548 N N . LYS A 1 201 ? -10.805 -27.109 -0.681 1 97.94 201 LYS A N 1
ATOM 1549 C CA . LYS A 1 201 ? -11.68 -27.969 -1.463 1 97.94 201 LYS A CA 1
ATOM 1550 C C . LYS A 1 201 ? -13.117 -27.922 -0.95 1 97.94 201 LYS A C 1
ATOM 1552 O O . LYS A 1 201 ? -14.062 -27.891 -1.739 1 97.94 201 LYS A O 1
ATOM 1557 N N . GLU A 1 202 ? -13.266 -27.891 0.354 1 97.94 202 GLU A N 1
ATOM 1558 C CA . GLU A 1 202 ? -14.594 -27.734 0.929 1 97.94 202 GLU A CA 1
ATOM 1559 C C . GLU A 1 202 ? -15.258 -26.438 0.46 1 97.94 202 GLU A C 1
ATOM 1561 O O . GLU A 1 202 ? -16.438 -26.438 0.118 1 97.94 202 GLU A O 1
ATOM 1566 N N . LEU A 1 203 ? -14.5 -25.422 0.44 1 97.75 203 LEU A N 1
ATOM 1567 C CA . LEU A 1 203 ? -15.023 -24.125 0.005 1 97.75 203 LEU A CA 1
ATOM 1568 C C . LEU A 1 203 ? -15.352 -24.141 -1.485 1 97.75 203 LEU A C 1
ATOM 1570 O O . LEU A 1 203 ? -16.312 -23.5 -1.925 1 97.75 203 LEU A O 1
ATOM 1574 N N . ALA A 1 204 ? -14.508 -24.859 -2.258 1 97.88 204 ALA A N 1
ATOM 1575 C CA . ALA A 1 204 ? -14.773 -25 -3.688 1 97.88 204 ALA A CA 1
ATOM 1576 C C . ALA A 1 204 ? -16.094 -25.719 -3.93 1 97.88 204 ALA A C 1
ATOM 1578 O O . ALA A 1 204 ? -16.844 -25.375 -4.84 1 97.88 204 ALA A O 1
ATOM 1579 N N . VAL A 1 205 ? -16.391 -26.703 -3.115 1 96.81 205 VAL A N 1
ATOM 1580 C CA . VAL A 1 205 ? -17.641 -27.422 -3.205 1 96.81 205 VAL A CA 1
ATOM 1581 C C . VAL A 1 205 ? -18.812 -26.5 -2.863 1 96.81 205 VAL A C 1
ATOM 1583 O O . VAL A 1 205 ? -19.844 -26.5 -3.535 1 96.81 205 VAL A O 1
ATOM 1586 N N . TYR A 1 206 ? -18.625 -25.781 -1.834 1 96.31 206 TYR A N 1
ATOM 1587 C CA . TYR A 1 206 ? -19.625 -24.781 -1.474 1 96.31 206 TYR A CA 1
ATOM 1588 C C . TYR A 1 206 ? -19.875 -23.828 -2.639 1 96.31 206 TYR A C 1
ATOM 1590 O O . TYR A 1 206 ? -21.031 -23.531 -2.951 1 96.31 206 TYR A O 1
ATOM 1598 N N . MET A 1 207 ? -18.844 -23.344 -3.35 1 94.94 207 MET A N 1
ATOM 1599 C CA . MET A 1 207 ? -18.969 -22.453 -4.492 1 94.94 207 MET A CA 1
ATOM 1600 C C . MET A 1 207 ? -19.688 -23.141 -5.645 1 94.94 207 MET A C 1
ATOM 1602 O O . MET A 1 207 ? -20.438 -22.484 -6.391 1 94.94 207 MET A O 1
ATOM 1606 N N . ALA A 1 208 ? -19.469 -24.391 -5.742 1 94.94 208 ALA A N 1
ATOM 1607 C CA . ALA A 1 208 ? -20.047 -25.172 -6.836 1 94.94 208 ALA A CA 1
ATOM 1608 C C . ALA A 1 208 ? -21.562 -25.25 -6.711 1 94.94 208 ALA A C 1
ATOM 1610 O O . ALA A 1 208 ? -22.266 -25.578 -7.68 1 94.94 208 ALA A O 1
ATOM 1611 N N . GLU A 1 209 ? -22.094 -24.938 -5.555 1 95.44 209 GLU A N 1
ATOM 1612 C CA . GLU A 1 209 ? -23.531 -24.969 -5.324 1 95.44 209 GLU A CA 1
ATOM 1613 C C . GLU A 1 209 ? -24.203 -23.703 -5.859 1 95.44 209 GLU A C 1
ATOM 1615 O O . GLU A 1 209 ? -25.422 -23.656 -6.004 1 95.44 209 GLU A O 1
ATOM 1620 N N . ALA A 1 210 ? -23.438 -22.766 -6.195 1 94.5 210 ALA A N 1
ATOM 1621 C CA . ALA A 1 210 ? -23.984 -21.5 -6.691 1 94.5 210 ALA A CA 1
ATOM 1622 C C . ALA A 1 210 ? -24.203 -21.547 -8.195 1 94.5 210 ALA A C 1
ATOM 1624 O O . ALA A 1 210 ? -23.672 -22.422 -8.883 1 94.5 210 ALA A O 1
ATOM 1625 N N . ALA A 1 211 ? -25 -20.578 -8.711 1 94.62 211 ALA A N 1
ATOM 1626 C CA . ALA A 1 211 ? -25.328 -20.547 -10.133 1 94.62 211 ALA A CA 1
ATOM 1627 C C . ALA A 1 211 ? -24.109 -20.188 -10.977 1 94.62 211 ALA A C 1
ATOM 1629 O O . ALA A 1 211 ? -23.562 -19.078 -10.859 1 94.62 211 ALA A O 1
ATOM 1630 N N . PRO A 1 212 ? -23.688 -21.078 -11.852 1 94.69 212 PRO A N 1
ATOM 1631 C CA . PRO A 1 212 ? -22.422 -20.875 -12.57 1 94.69 212 PRO A CA 1
ATOM 1632 C C . PRO A 1 212 ? -22.469 -19.672 -13.508 1 94.69 212 PRO A C 1
ATOM 1634 O O . PRO A 1 212 ? -21.469 -18.938 -13.625 1 94.69 212 PRO A O 1
ATOM 1637 N N . LEU A 1 213 ? -23.562 -19.391 -14.156 1 94.31 213 LEU A N 1
ATOM 1638 C CA . LEU A 1 213 ? -23.656 -18.266 -15.078 1 94.31 213 LEU A CA 1
ATOM 1639 C C . LEU A 1 213 ? -23.562 -16.938 -14.336 1 94.31 213 LEU A C 1
ATOM 1641 O O . LEU A 1 213 ? -22.922 -15.992 -14.805 1 94.31 213 LEU A O 1
ATOM 1645 N N . ALA A 1 214 ? -24.219 -16.891 -13.195 1 95.06 214 ALA A N 1
ATOM 1646 C CA . ALA A 1 214 ? -24.156 -15.688 -12.359 1 95.06 214 ALA A CA 1
ATOM 1647 C C . ALA A 1 214 ? -22.734 -15.43 -11.891 1 95.06 214 ALA A C 1
ATOM 1649 O O . ALA A 1 214 ? -22.266 -14.289 -11.898 1 95.06 214 ALA A O 1
ATOM 1650 N N . LEU A 1 215 ? -22.047 -16.484 -11.531 1 95.06 215 LEU A N 1
ATOM 1651 C CA . LEU A 1 215 ? -20.672 -16.359 -11.062 1 95.06 215 LEU A CA 1
ATOM 1652 C C . LEU A 1 215 ? -19.75 -15.891 -12.188 1 95.06 215 LEU A C 1
ATOM 1654 O O . LEU A 1 215 ? -18.875 -15.055 -11.969 1 95.06 215 LEU A O 1
ATOM 1658 N N . GLN A 1 216 ? -19.938 -16.422 -13.352 1 94 216 GLN A N 1
ATOM 1659 C CA . GLN A 1 216 ? -19.125 -16.047 -14.508 1 94 216 GLN A CA 1
ATOM 1660 C C . GLN A 1 216 ? -19.281 -14.555 -14.82 1 94 216 GLN A C 1
ATOM 1662 O O . GLN A 1 216 ? -18.297 -13.852 -15.016 1 94 216 GLN A O 1
ATOM 1667 N N . GLU A 1 217 ? -20.516 -14.094 -14.812 1 92.88 217 GLU A N 1
ATOM 1668 C CA . GLU A 1 217 ? -20.797 -12.695 -15.109 1 92.88 217 GLU A CA 1
ATOM 1669 C C . GLU A 1 217 ? -20.266 -11.781 -14.016 1 92.88 217 GLU A C 1
ATOM 1671 O O . GLU A 1 217 ? -19.766 -10.688 -14.297 1 92.88 217 GLU A O 1
ATOM 1676 N N . LEU A 1 218 ? -20.422 -12.258 -12.836 1 94.25 218 LEU A N 1
ATOM 1677 C CA . LEU A 1 218 ? -19.906 -11.477 -11.719 1 94.25 218 LEU A CA 1
ATOM 1678 C C . LEU A 1 218 ? -18.406 -11.25 -11.867 1 94.25 218 LEU A C 1
ATOM 1680 O O . LEU A 1 218 ? -17.938 -10.117 -11.75 1 94.25 218 LEU A O 1
ATOM 1684 N N . LYS A 1 219 ? -17.719 -12.273 -12.094 1 93.06 219 LYS A N 1
ATOM 1685 C CA . LYS A 1 219 ? -16.281 -12.18 -12.227 1 93.06 219 LYS A CA 1
ATOM 1686 C C . LYS A 1 219 ? -15.891 -11.227 -13.352 1 93.06 219 LYS A C 1
ATOM 1688 O O . LYS A 1 219 ? -14.992 -10.391 -13.195 1 93.06 219 LYS A O 1
ATOM 1693 N N . GLN A 1 220 ? -16.578 -11.289 -14.477 1 90.81 220 GLN A N 1
ATOM 1694 C CA . GLN A 1 220 ? -16.328 -10.414 -15.617 1 90.81 220 GLN A CA 1
ATOM 1695 C C . GLN A 1 220 ? -16.531 -8.945 -15.25 1 90.81 220 GLN A C 1
ATOM 1697 O O . GLN A 1 220 ? -15.797 -8.07 -15.703 1 90.81 220 GLN A O 1
ATOM 1702 N N . ASN A 1 221 ? -17.562 -8.734 -14.438 1 92.38 221 ASN A N 1
ATOM 1703 C CA . ASN A 1 221 ? -17.906 -7.367 -14.086 1 92.38 221 ASN A CA 1
ATOM 1704 C C . ASN A 1 221 ? -17.016 -6.828 -12.969 1 92.38 221 ASN A C 1
ATOM 1706 O O . ASN A 1 221 ? -16.828 -5.617 -12.852 1 92.38 221 ASN A O 1
ATOM 1710 N N . LEU A 1 222 ? -16.484 -7.73 -12.242 1 92.56 222 LEU A N 1
ATOM 1711 C CA . LEU A 1 222 ? -15.773 -7.34 -11.031 1 92.56 222 LEU A CA 1
ATOM 1712 C C . LEU A 1 222 ? -14.352 -6.891 -11.367 1 92.56 222 LEU A C 1
ATOM 1714 O O . LEU A 1 222 ? -13.812 -5.996 -10.711 1 92.56 222 LEU A O 1
ATOM 1718 N N . TYR A 1 223 ? -13.797 -7.508 -12.344 1 93 223 TYR A N 1
ATOM 1719 C CA . TYR A 1 223 ? -12.383 -7.258 -12.617 1 93 223 TYR A CA 1
ATOM 1720 C C . TYR A 1 223 ? -12.203 -6.488 -13.922 1 93 223 TYR A C 1
ATOM 1722 O O . TYR A 1 223 ? -13.008 -6.633 -14.844 1 93 223 TYR A O 1
ATOM 1730 N N . SER A 1 224 ? -11.141 -5.617 -13.961 1 92.38 224 SER A N 1
ATOM 1731 C CA . SER A 1 224 ? -10.789 -4.898 -15.18 1 92.38 224 SER A CA 1
ATOM 1732 C C . SER A 1 224 ? -9.43 -5.352 -15.719 1 92.38 224 SER A C 1
ATOM 1734 O O . SER A 1 224 ? -8.391 -4.953 -15.203 1 92.38 224 SER A O 1
ATOM 1736 N N . TRP A 1 225 ? -9.469 -6.074 -16.781 1 90.25 225 TRP A N 1
ATOM 1737 C CA . TRP A 1 225 ? -8.227 -6.496 -17.406 1 90.25 225 TRP A CA 1
ATOM 1738 C C . TRP A 1 225 ? -7.457 -5.297 -17.953 1 90.25 225 TRP A C 1
ATOM 1740 O O . TRP A 1 225 ? -6.223 -5.281 -17.938 1 90.25 225 TRP A O 1
ATOM 1750 N N . LYS A 1 226 ? -8.203 -4.34 -18.438 1 92.62 226 LYS A N 1
ATOM 1751 C CA . LYS A 1 226 ? -7.582 -3.139 -18.984 1 92.62 226 LYS A CA 1
ATOM 1752 C C . LYS A 1 226 ? -6.727 -2.436 -17.938 1 92.62 226 LYS A C 1
ATOM 1754 O O . LYS A 1 226 ? -5.582 -2.062 -18.203 1 92.62 226 LYS A O 1
ATOM 1759 N N . ASP A 1 227 ? -7.242 -2.322 -16.781 1 94.19 227 ASP A N 1
ATOM 1760 C CA . ASP A 1 227 ? -6.512 -1.65 -15.703 1 94.19 227 ASP A CA 1
ATOM 1761 C C . ASP A 1 227 ? -5.328 -2.492 -15.234 1 94.19 227 ASP A C 1
ATOM 1763 O O . ASP A 1 227 ? -4.242 -1.962 -14.992 1 94.19 227 ASP A O 1
ATOM 1767 N N . LEU A 1 228 ? -5.504 -3.758 -15.156 1 95.75 228 LEU A N 1
ATOM 1768 C CA . LEU A 1 228 ? -4.402 -4.645 -14.797 1 95.75 228 LEU A CA 1
ATOM 1769 C C . LEU A 1 228 ? -3.297 -4.59 -15.852 1 95.75 228 LEU A C 1
ATOM 1771 O O . LEU A 1 228 ? -2.117 -4.469 -15.508 1 95.75 228 LEU A O 1
ATOM 1775 N N . ASP A 1 229 ? -3.713 -4.617 -17.031 1 96 229 ASP A N 1
ATOM 1776 C CA . ASP A 1 229 ? -2.744 -4.59 -18.125 1 96 229 ASP A CA 1
ATOM 1777 C C . ASP A 1 229 ? -1.93 -3.299 -18.109 1 96 229 ASP A C 1
ATOM 1779 O O . ASP A 1 229 ? -0.727 -3.312 -18.375 1 96 229 ASP A O 1
ATOM 1783 N N . ARG A 1 230 ? -2.541 -2.201 -17.844 1 96.06 230 ARG A N 1
ATOM 1784 C CA . ARG A 1 230 ? -1.839 -0.928 -17.719 1 96.06 230 ARG A CA 1
ATOM 1785 C C . ARG A 1 230 ? -0.783 -0.985 -16.625 1 96.06 230 ARG A C 1
ATOM 1787 O O . ARG A 1 230 ? 0.333 -0.493 -16.812 1 96.06 230 ARG A O 1
ATOM 1794 N N . ALA A 1 231 ? -1.151 -1.553 -15.523 1 97.12 231 ALA A N 1
ATOM 1795 C CA . ALA A 1 231 ? -0.21 -1.694 -14.414 1 97.12 231 ALA A CA 1
ATOM 1796 C C . ALA A 1 231 ? 0.943 -2.619 -14.789 1 97.12 231 ALA A C 1
ATOM 1798 O O . ALA A 1 231 ? 2.096 -2.359 -14.438 1 97.12 231 ALA A O 1
ATOM 1799 N N . LEU A 1 232 ? 0.624 -3.703 -15.508 1 97.94 232 LEU A N 1
ATOM 1800 C CA . LEU A 1 232 ? 1.646 -4.66 -15.914 1 97.94 232 LEU A CA 1
ATOM 1801 C C . LEU A 1 232 ? 2.672 -4 -16.828 1 97.94 232 LEU A C 1
ATOM 1803 O O . LEU A 1 232 ? 3.865 -4.301 -16.75 1 97.94 232 LEU A O 1
ATOM 1807 N N . LYS A 1 233 ? 2.213 -3.146 -17.672 1 97.5 233 LYS A N 1
ATOM 1808 C CA . LYS A 1 233 ? 3.119 -2.424 -18.562 1 97.5 233 LYS A CA 1
ATOM 1809 C C . LYS A 1 233 ? 4.09 -1.554 -17.766 1 97.5 233 LYS A C 1
ATOM 1811 O O . LYS A 1 233 ? 5.293 -1.548 -18.047 1 97.5 233 LYS A O 1
ATOM 1816 N N . LYS A 1 234 ? 3.59 -0.854 -16.797 1 97.69 234 LYS A N 1
ATOM 1817 C CA . LYS A 1 234 ? 4.434 -0.011 -15.953 1 97.69 234 LYS A CA 1
ATOM 1818 C C . LYS A 1 234 ? 5.414 -0.851 -15.141 1 97.69 234 LYS A C 1
ATOM 1820 O O . LYS A 1 234 ? 6.582 -0.488 -15 1 97.69 234 LYS A O 1
ATOM 1825 N N . GLU A 1 235 ? 4.918 -1.951 -14.594 1 98.19 235 GLU A N 1
ATOM 1826 C CA . GLU A 1 235 ? 5.777 -2.863 -13.836 1 98.19 235 GLU A CA 1
ATOM 1827 C C . GLU A 1 235 ? 6.922 -3.383 -14.703 1 98.19 235 GLU A C 1
ATOM 1829 O O . GLU A 1 235 ? 8.078 -3.398 -14.273 1 98.19 235 GLU A O 1
ATOM 1834 N N . ALA A 1 236 ? 6.535 -3.842 -15.867 1 97.81 236 ALA A N 1
ATOM 1835 C CA . ALA A 1 236 ? 7.531 -4.422 -16.766 1 97.81 236 ALA A CA 1
ATOM 1836 C C . ALA A 1 236 ? 8.609 -3.398 -17.109 1 97.81 236 ALA A C 1
ATOM 1838 O O . ALA A 1 236 ? 9.797 -3.725 -17.156 1 97.81 236 ALA A O 1
ATOM 1839 N N . GLU A 1 237 ? 8.211 -2.197 -17.375 1 97.81 237 GLU A N 1
ATOM 1840 C CA . GLU A 1 237 ? 9.156 -1.132 -17.688 1 97.81 237 GLU A CA 1
ATOM 1841 C C . GLU A 1 237 ? 10.094 -0.854 -16.516 1 97.81 237 GLU A C 1
ATOM 1843 O O . GLU A 1 237 ? 11.305 -0.75 -16.703 1 97.81 237 GLU A O 1
ATOM 1848 N N . SER A 1 238 ? 9.578 -0.744 -15.383 1 98.25 238 SER A N 1
ATOM 1849 C CA . SER A 1 238 ? 10.359 -0.461 -14.188 1 98.25 238 SER A CA 1
ATOM 1850 C C . SER A 1 238 ? 11.312 -1.609 -13.867 1 98.25 238 SER A C 1
ATOM 1852 O O . SER A 1 238 ? 12.492 -1.385 -13.594 1 98.25 238 SER A O 1
ATOM 1854 N N . GLN A 1 239 ? 10.805 -2.814 -13.859 1 97.81 239 GLN A N 1
ATOM 1855 C CA . GLN A 1 239 ? 11.664 -3.959 -13.594 1 97.81 239 GLN A CA 1
ATOM 1856 C C . GLN A 1 239 ? 12.766 -4.078 -14.641 1 97.81 239 GLN A C 1
ATOM 1858 O O . GLN A 1 239 ? 13.906 -4.418 -14.32 1 97.81 239 GLN A O 1
ATOM 1863 N N . ALA A 1 240 ? 12.383 -3.857 -15.922 1 97.62 240 ALA A N 1
ATOM 1864 C CA . ALA A 1 240 ? 13.375 -3.91 -16.984 1 97.62 240 ALA A CA 1
ATOM 1865 C C . ALA A 1 240 ? 14.539 -2.963 -16.703 1 97.62 240 ALA A C 1
ATOM 1867 O O . ALA A 1 240 ? 15.703 -3.309 -16.922 1 97.62 240 ALA A O 1
ATOM 1868 N N . ARG A 1 241 ? 14.258 -1.763 -16.188 1 97 241 ARG A N 1
ATOM 1869 C CA . ARG A 1 241 ? 15.289 -0.806 -15.805 1 97 241 ARG A CA 1
ATOM 1870 C C . ARG A 1 241 ? 16.109 -1.319 -14.625 1 97 241 ARG A C 1
ATOM 1872 O O . ARG A 1 241 ? 17.328 -1.225 -14.617 1 97 241 ARG A O 1
ATOM 1879 N N . ASN A 1 242 ? 15.461 -1.904 -13.641 1 97.75 242 ASN A N 1
ATOM 1880 C CA . ASN A 1 242 ? 16.125 -2.359 -12.422 1 97.75 242 ASN A CA 1
ATOM 1881 C C . ASN A 1 242 ? 17.031 -3.561 -12.695 1 97.75 242 ASN A C 1
ATOM 1883 O O . ASN A 1 242 ? 18.078 -3.699 -12.078 1 97.75 242 ASN A O 1
ATOM 1887 N N . PHE A 1 243 ? 16.609 -4.434 -13.617 1 96.62 243 PHE A N 1
ATOM 1888 C CA . PHE A 1 243 ? 17.344 -5.664 -13.875 1 96.62 243 PHE A CA 1
ATOM 1889 C C . PHE A 1 243 ? 18.719 -5.352 -14.477 1 96.62 243 PHE A C 1
ATOM 1891 O O . PHE A 1 243 ? 19.641 -6.16 -14.375 1 96.62 243 PHE A O 1
ATOM 1898 N N . ILE A 1 244 ? 18.875 -4.23 -15.086 1 95.56 244 ILE A N 1
ATOM 1899 C CA . ILE A 1 244 ? 20.172 -3.908 -15.695 1 95.56 244 ILE A CA 1
ATOM 1900 C C . ILE A 1 244 ? 20.906 -2.879 -14.844 1 95.56 244 ILE A C 1
ATOM 1902 O O . ILE A 1 244 ? 21.844 -2.24 -15.305 1 95.56 244 ILE A O 1
ATOM 1906 N N . SER A 1 245 ? 20.531 -2.684 -13.609 1 95.75 245 SER A N 1
ATOM 1907 C CA . SER A 1 245 ? 21.125 -1.734 -12.68 1 95.75 245 SER A CA 1
ATOM 1908 C C . SER A 1 245 ? 22.266 -2.375 -11.898 1 95.75 245 SER A C 1
ATOM 1910 O O . SER A 1 245 ? 22.375 -3.602 -11.844 1 95.75 245 SER A O 1
ATOM 1912 N N . ALA A 1 246 ? 23.156 -1.569 -11.312 1 96.19 246 ALA A N 1
ATOM 1913 C CA . ALA A 1 246 ? 24.203 -2.041 -10.414 1 96.19 246 ALA A CA 1
ATOM 1914 C C . ALA A 1 246 ? 23.609 -2.678 -9.156 1 96.19 246 ALA A C 1
ATOM 1916 O O . ALA A 1 246 ? 24.172 -3.623 -8.609 1 96.19 246 ALA A O 1
ATOM 1917 N N . ASP A 1 247 ? 22.484 -2.184 -8.789 1 96.06 247 ASP A N 1
ATOM 1918 C CA . ASP A 1 247 ? 21.844 -2.699 -7.59 1 96.06 247 ASP A CA 1
ATOM 1919 C C . ASP A 1 247 ? 21.391 -4.148 -7.785 1 96.06 247 ASP A C 1
ATOM 1921 O O . ASP A 1 247 ? 21.484 -4.961 -6.863 1 96.06 247 ASP A O 1
ATOM 1925 N N . PHE A 1 248 ? 20.891 -4.426 -8.93 1 96.81 248 PHE A N 1
ATOM 1926 C CA . PHE A 1 248 ? 20.484 -5.809 -9.133 1 96.81 248 PHE A CA 1
ATOM 1927 C C . PHE A 1 248 ? 21.688 -6.73 -9.242 1 96.81 248 PHE A C 1
ATOM 1929 O O . PHE A 1 248 ? 21.656 -7.867 -8.773 1 96.81 248 PHE A O 1
ATOM 1936 N N . LYS A 1 249 ? 22.688 -6.246 -9.875 1 95.56 249 LYS A N 1
ATOM 1937 C CA . LYS A 1 249 ? 23.938 -7.008 -9.883 1 95.56 249 LYS A CA 1
ATOM 1938 C C . LYS A 1 249 ? 24.406 -7.297 -8.461 1 95.56 249 LYS A C 1
ATOM 1940 O O . LYS A 1 249 ? 24.875 -8.398 -8.164 1 95.56 249 LYS A O 1
ATOM 1945 N N . GLU A 1 250 ? 24.281 -6.293 -7.684 1 96.19 250 GLU A N 1
ATOM 1946 C CA . GLU A 1 250 ? 24.594 -6.453 -6.27 1 96.19 250 GLU A CA 1
ATOM 1947 C C . GLU A 1 250 ? 23.734 -7.535 -5.629 1 96.19 250 GLU A C 1
ATOM 1949 O O . GLU A 1 250 ? 24.203 -8.312 -4.801 1 96.19 250 GLU A O 1
ATOM 1954 N N . THR A 1 251 ? 22.516 -7.566 -5.922 1 96.25 251 THR A N 1
ATOM 1955 C CA . THR A 1 251 ? 21.625 -8.602 -5.406 1 96.25 251 THR A CA 1
ATOM 1956 C C . THR A 1 251 ? 22.125 -9.984 -5.801 1 96.25 251 THR A C 1
ATOM 1958 O O . THR A 1 251 ? 22.219 -10.883 -4.957 1 96.25 251 THR A O 1
ATOM 1961 N N . LEU A 1 252 ? 22.422 -10.195 -7.051 1 95.06 252 LEU A N 1
ATOM 1962 C CA . LEU A 1 252 ? 22.906 -11.492 -7.516 1 95.06 252 LEU A CA 1
ATOM 1963 C C . LEU A 1 252 ? 24.188 -11.883 -6.785 1 95.06 252 LEU A C 1
ATOM 1965 O O . LEU A 1 252 ? 24.328 -13.031 -6.344 1 95.06 252 LEU A O 1
ATOM 1969 N N . ALA A 1 253 ? 25.062 -10.922 -6.598 1 95.19 253 ALA A N 1
ATOM 1970 C CA . ALA A 1 253 ? 26.297 -11.164 -5.883 1 95.19 253 ALA A CA 1
ATOM 1971 C C . ALA A 1 253 ? 26.047 -11.523 -4.426 1 95.19 253 ALA A C 1
ATOM 1973 O O . ALA A 1 253 ? 26.656 -12.438 -3.881 1 95.19 253 ALA A O 1
ATOM 1974 N N . SER A 1 254 ? 25.141 -10.82 -3.865 1 95.88 254 SER A N 1
ATOM 1975 C CA . SER A 1 254 ? 24.844 -11.023 -2.449 1 95.88 254 SER A CA 1
ATOM 1976 C C . SER A 1 254 ? 24.266 -12.406 -2.201 1 95.88 254 SER A C 1
ATOM 1978 O O . SER A 1 254 ? 24.516 -13.016 -1.159 1 95.88 254 SER A O 1
ATOM 1980 N N . ILE A 1 255 ? 23.438 -12.875 -3.094 1 91.31 255 ILE A N 1
ATOM 1981 C CA . ILE A 1 255 ? 22.844 -14.203 -2.979 1 91.31 255 ILE A CA 1
ATOM 1982 C C . ILE A 1 255 ? 23.938 -15.266 -3.018 1 91.31 255 ILE A C 1
ATOM 1984 O O . ILE A 1 255 ? 23.953 -16.188 -2.207 1 91.31 255 ILE A O 1
ATOM 1988 N N . ILE A 1 256 ? 24.812 -15.102 -3.867 1 90.88 256 ILE A N 1
ATOM 1989 C CA . ILE A 1 256 ? 25.906 -16.031 -4.031 1 90.88 256 ILE A CA 1
ATOM 1990 C C . ILE A 1 256 ? 26.797 -16.016 -2.789 1 90.88 256 ILE A C 1
ATOM 1992 O O . ILE A 1 256 ? 27.234 -17.062 -2.303 1 90.88 256 ILE A O 1
ATOM 1996 N N . GLU A 1 257 ? 26.969 -14.875 -2.291 1 95.69 257 GLU A N 1
ATOM 1997 C CA . GLU A 1 257 ? 27.891 -14.68 -1.168 1 95.69 257 GLU A CA 1
ATOM 1998 C C . GLU A 1 257 ? 27.172 -14.867 0.166 1 95.69 257 GLU A C 1
ATOM 2000 O O . GLU A 1 257 ? 27.797 -14.812 1.227 1 95.69 257 GLU A O 1
ATOM 2005 N N . LYS A 1 258 ? 25.953 -15.031 0.154 1 93.38 258 LYS A N 1
ATOM 2006 C CA . LYS A 1 258 ? 25.125 -15.242 1.338 1 93.38 258 LYS A CA 1
ATOM 2007 C C . LYS A 1 258 ? 25.266 -14.086 2.326 1 93.38 258 LYS A C 1
ATOM 2009 O O . LYS A 1 258 ? 25.547 -14.305 3.506 1 93.38 258 LYS A O 1
ATOM 2014 N N . ARG A 1 259 ? 25.078 -12.867 1.795 1 93.06 259 ARG A N 1
ATOM 2015 C CA . ARG A 1 259 ? 25.062 -11.641 2.582 1 93.06 259 ARG A CA 1
ATOM 2016 C C . ARG A 1 259 ? 23.922 -10.719 2.141 1 93.06 259 ARG A C 1
ATOM 2018 O O . ARG A 1 259 ? 23.391 -10.875 1.043 1 93.06 259 ARG A O 1
ATOM 2025 N N . PRO A 1 260 ? 23.625 -9.836 3.041 1 92.19 260 PRO A N 1
ATOM 2026 C CA . PRO A 1 260 ? 22.625 -8.852 2.596 1 92.19 260 PRO A CA 1
ATOM 2027 C C . PRO A 1 260 ? 23.172 -7.926 1.503 1 92.19 260 PRO A C 1
ATOM 2029 O O . PRO A 1 260 ? 24.359 -7.578 1.511 1 92.19 260 PRO A O 1
ATOM 2032 N N . PRO A 1 261 ? 22.344 -7.602 0.613 1 94.5 261 PRO A N 1
ATOM 2033 C CA . PRO A 1 261 ? 22.781 -6.664 -0.421 1 94.5 261 PRO A CA 1
ATOM 2034 C C . PRO A 1 261 ? 22.953 -5.242 0.107 1 94.5 261 PRO A C 1
ATOM 2036 O O . PRO A 1 261 ? 22.281 -4.852 1.07 1 94.5 261 PRO A O 1
ATOM 2039 N N . VAL A 1 262 ? 23.875 -4.52 -0.498 1 93.69 262 VAL A N 1
ATOM 2040 C CA . VAL A 1 262 ? 24.094 -3.1 -0.239 1 93.69 262 VAL A CA 1
ATOM 2041 C C . VAL A 1 262 ? 23.797 -2.295 -1.502 1 93.69 262 VAL A C 1
ATOM 2043 O O . VAL A 1 262 ? 24.578 -2.307 -2.453 1 93.69 262 VAL A O 1
ATOM 2046 N N . PHE A 1 263 ? 22.75 -1.584 -1.482 1 95.12 263 PHE A N 1
ATOM 2047 C CA . PHE A 1 263 ? 22.297 -0.882 -2.674 1 95.12 263 PHE A CA 1
ATOM 2048 C C . PHE A 1 263 ? 22.859 0.535 -2.719 1 95.12 263 PHE A C 1
ATOM 2050 O O . PHE A 1 263 ? 22.875 1.23 -1.701 1 95.12 263 PHE A O 1
ATOM 2057 N N . ILE A 1 264 ? 23.25 0.947 -3.941 1 92 264 ILE A N 1
ATOM 2058 C CA . ILE A 1 264 ? 23.891 2.256 -4.066 1 92 264 ILE A CA 1
ATOM 2059 C C . ILE A 1 264 ? 23.016 3.166 -4.93 1 92 264 ILE A C 1
ATOM 2061 O O . ILE A 1 264 ? 23.312 4.352 -5.09 1 92 264 ILE A O 1
ATOM 2065 N N . GLY A 1 265 ? 21.922 2.621 -5.496 1 92.56 265 GLY A N 1
ATOM 2066 C CA . GLY A 1 265 ? 20.984 3.436 -6.262 1 92.56 265 GLY A CA 1
ATOM 2067 C C . GLY A 1 265 ? 21.5 3.777 -7.652 1 92.56 265 GLY A C 1
ATOM 2068 O O . GLY A 1 265 ? 21.328 4.902 -8.125 1 92.56 265 GLY A O 1
ATOM 2069 N N . LYS A 1 266 ? 22.312 2.781 -8.258 1 92.31 266 LYS A N 1
ATOM 2070 C CA . LYS A 1 266 ? 22.812 2.949 -9.617 1 92.31 266 LYS A CA 1
ATOM 2071 C C . LYS A 1 266 ? 22.5 1.731 -10.477 1 92.31 266 LYS A C 1
ATOM 2073 O O . LYS A 1 266 ? 22.547 0.596 -10 1 92.31 266 LYS A O 1
ATOM 2078 N N . MET B 1 1 ? 21.25 24.891 5.582 1 44.69 1 MET B N 1
ATOM 2079 C CA . MET B 1 1 ? 19.812 24.719 5.539 1 44.69 1 MET B CA 1
ATOM 2080 C C . MET B 1 1 ? 19.078 25.938 6.082 1 44.69 1 MET B C 1
ATOM 2082 O O . MET B 1 1 ? 19.438 26.453 7.141 1 44.69 1 MET B O 1
ATOM 2086 N N . SER B 1 2 ? 18.516 26.781 5.305 1 55.31 2 SER B N 1
ATOM 2087 C CA . SER B 1 2 ? 17.875 28.047 5.598 1 55.31 2 SER B CA 1
ATOM 2088 C C . SER B 1 2 ? 17.016 27.969 6.855 1 55.31 2 SER B C 1
ATOM 2090 O O . SER B 1 2 ? 16.5 26.891 7.184 1 55.31 2 SER B O 1
ATOM 2092 N N . LYS B 1 3 ? 17.25 28.797 7.785 1 81.56 3 LYS B N 1
ATOM 2093 C CA . LYS B 1 3 ? 16.656 28.844 9.117 1 81.56 3 LYS B CA 1
ATOM 2094 C C . LYS B 1 3 ? 15.148 29.062 9.031 1 81.56 3 LYS B C 1
ATOM 2096 O O . LYS B 1 3 ? 14.695 30.094 8.539 1 81.56 3 LYS B O 1
ATOM 2101 N N . TYR B 1 4 ? 14.359 28.109 8.844 1 95.56 4 TYR B N 1
ATOM 2102 C CA . TYR B 1 4 ? 12.898 28.172 8.867 1 95.56 4 TYR B CA 1
ATOM 2103 C C . TYR B 1 4 ? 12.391 28.578 10.25 1 95.56 4 TYR B C 1
ATOM 2105 O O . TYR B 1 4 ? 13.078 28.359 11.25 1 95.56 4 TYR B O 1
ATOM 2113 N N . GLU B 1 5 ? 11.367 29.266 10.273 1 96.94 5 GLU B N 1
ATOM 2114 C CA . GLU B 1 5 ? 10.734 29.656 11.523 1 96.94 5 GLU B CA 1
ATOM 2115 C C . GLU B 1 5 ? 9.906 28.516 12.109 1 96.94 5 GLU B C 1
ATOM 2117 O O . GLU B 1 5 ? 9.922 28.281 13.32 1 96.94 5 GLU B O 1
ATOM 2122 N N . PHE B 1 6 ? 9.188 27.781 11.227 1 97.75 6 PHE B N 1
ATOM 2123 C CA . PHE B 1 6 ? 8.188 26.844 11.711 1 97.75 6 PHE B CA 1
ATOM 2124 C C . PHE B 1 6 ? 8.539 25.406 11.297 1 97.75 6 PHE B C 1
ATOM 2126 O O . PHE B 1 6 ? 7.785 24.484 11.578 1 97.75 6 PHE B O 1
ATOM 2133 N N . ILE B 1 7 ? 9.617 25.234 10.555 1 98.12 7 ILE B N 1
ATOM 2134 C CA . ILE B 1 7 ? 10.055 23.922 10.086 1 98.12 7 ILE B CA 1
ATOM 2135 C C . ILE B 1 7 ? 11.484 23.656 10.562 1 98.12 7 ILE B C 1
ATOM 2137 O O . ILE B 1 7 ? 12.336 24.547 10.516 1 98.12 7 ILE B O 1
ATOM 2141 N N . GLU B 1 8 ? 11.734 22.547 11.078 1 97.88 8 GLU B N 1
ATOM 2142 C CA . GLU B 1 8 ? 13.078 22.094 11.414 1 97.88 8 GLU B CA 1
ATOM 2143 C C . GLU B 1 8 ? 13.461 20.859 10.594 1 97.88 8 GLU B C 1
ATOM 2145 O O . GLU B 1 8 ? 12.633 19.969 10.375 1 97.88 8 GLU B O 1
ATOM 2150 N N . VAL B 1 9 ? 14.656 20.828 10.133 1 97.88 9 VAL B N 1
ATOM 2151 C CA . VAL B 1 9 ? 15.148 19.719 9.328 1 97.88 9 VAL B CA 1
ATOM 2152 C C . VAL B 1 9 ? 16.391 19.125 9.984 1 97.88 9 VAL B C 1
ATOM 2154 O O . VAL B 1 9 ? 17.312 19.859 10.359 1 97.88 9 VAL B O 1
ATOM 2157 N N . GLU B 1 10 ? 16.359 17.875 10.203 1 97.38 10 GLU B N 1
ATOM 2158 C CA . GLU B 1 10 ? 17.5 17.141 10.758 1 97.38 10 GLU B CA 1
ATOM 2159 C C . GLU B 1 10 ? 17.953 16.031 9.812 1 97.38 10 GLU B C 1
ATOM 2161 O O . GLU B 1 10 ? 17.125 15.398 9.148 1 97.38 10 GLU B O 1
ATOM 2166 N N . LYS B 1 11 ? 19.25 15.828 9.766 1 96.69 11 LYS B N 1
ATOM 2167 C CA . LYS B 1 11 ? 19.828 14.797 8.906 1 96.69 11 LYS B CA 1
ATOM 2168 C C . LYS B 1 11 ? 20.578 13.758 9.719 1 96.69 11 LYS B C 1
ATOM 2170 O O . LYS B 1 11 ? 21.312 14.102 10.648 1 96.69 11 LYS B O 1
ATOM 2175 N N . ASP B 1 12 ? 20.234 12.562 9.445 1 95.31 12 ASP B N 1
ATOM 2176 C CA . ASP B 1 12 ? 20.953 11.422 10 1 95.31 12 ASP B CA 1
ATOM 2177 C C . ASP B 1 12 ? 21.547 10.562 8.891 1 95.31 12 ASP B C 1
ATOM 2179 O O . ASP B 1 12 ? 20.906 10.305 7.879 1 95.31 12 ASP B O 1
ATOM 2183 N N . THR B 1 13 ? 22.812 10.148 9.109 1 94.06 13 THR B N 1
ATOM 2184 C CA . THR B 1 13 ? 23.484 9.32 8.117 1 94.06 13 THR B CA 1
ATOM 2185 C C . THR B 1 13 ? 23.922 7.988 8.727 1 94.06 13 THR B C 1
ATOM 2187 O O . THR B 1 13 ? 24.438 7.949 9.844 1 94.06 13 THR B O 1
ATOM 2190 N N . ASN B 1 14 ? 23.594 6.945 8.031 1 89.5 14 ASN B N 1
ATOM 2191 C CA . ASN B 1 14 ? 24.047 5.617 8.406 1 89.5 14 ASN B CA 1
ATOM 2192 C C . ASN B 1 14 ? 24.703 4.895 7.23 1 89.5 14 ASN B C 1
ATOM 2194 O O . ASN B 1 14 ? 25 5.508 6.203 1 89.5 14 ASN B O 1
ATOM 2198 N N . SER B 1 15 ? 25.016 3.59 7.418 1 88 15 SER B N 1
ATOM 2199 C CA . SER B 1 15 ? 25.734 2.82 6.406 1 88 15 SER B CA 1
ATOM 2200 C C . SER B 1 15 ? 24.922 2.691 5.125 1 88 15 SER B C 1
ATOM 2202 O O . SER B 1 15 ? 25.469 2.521 4.039 1 88 15 SER B O 1
ATOM 2204 N N . ASN B 1 16 ? 23.656 2.896 5.242 1 89.12 16 ASN B N 1
ATOM 2205 C CA . ASN B 1 16 ? 22.781 2.678 4.086 1 89.12 16 ASN B CA 1
ATOM 2206 C C . ASN B 1 16 ? 22.422 3.992 3.406 1 89.12 16 ASN B C 1
ATOM 2208 O O . ASN B 1 16 ? 21.812 3.992 2.334 1 89.12 16 ASN B O 1
ATOM 2212 N N . GLY B 1 17 ? 22.75 5.07 4.07 1 92.06 17 GLY B N 1
ATOM 2213 C CA . GLY B 1 17 ? 22.422 6.359 3.475 1 92.06 17 GLY B CA 1
ATOM 2214 C C . GLY B 1 17 ? 21.844 7.348 4.465 1 92.06 17 GLY B C 1
ATOM 2215 O O . GLY B 1 17 ? 21.953 7.16 5.68 1 92.06 17 GLY B O 1
ATOM 2216 N N . GLN B 1 18 ? 21.297 8.352 3.932 1 96.25 18 GLN B N 1
ATOM 2217 C CA . GLN B 1 18 ? 20.812 9.461 4.75 1 96.25 18 GLN B CA 1
ATOM 2218 C C . GLN B 1 18 ? 19.312 9.344 5 1 96.25 18 GLN B C 1
ATOM 2220 O O . GLN B 1 18 ? 18.547 8.961 4.102 1 96.25 18 GLN B O 1
ATOM 2225 N N . ILE B 1 19 ? 18.938 9.609 6.191 1 97.94 19 ILE B N 1
ATOM 2226 C CA . ILE B 1 19 ? 17.531 9.789 6.57 1 97.94 19 ILE B CA 1
ATOM 2227 C C . ILE B 1 19 ? 17.297 11.242 6.992 1 97.94 19 ILE B C 1
ATOM 2229 O O . ILE B 1 19 ? 18.031 11.773 7.832 1 97.94 19 ILE B O 1
ATOM 2233 N N . ILE B 1 20 ? 16.344 11.883 6.387 1 98.31 20 ILE B N 1
ATOM 2234 C CA . ILE B 1 20 ? 16.062 13.273 6.707 1 98.31 20 ILE B CA 1
ATOM 2235 C C . ILE B 1 20 ? 14.719 13.375 7.434 1 98.31 20 ILE B C 1
ATOM 2237 O O . ILE B 1 20 ? 13.727 12.781 7 1 98.31 20 ILE B O 1
ATOM 2241 N N . SER B 1 21 ? 14.742 14.062 8.547 1 98.5 21 SER B N 1
ATOM 2242 C CA . SER B 1 21 ? 13.516 14.32 9.297 1 98.5 21 SER B CA 1
ATOM 2243 C C . SER B 1 21 ? 13.07 15.773 9.133 1 98.5 21 SER B C 1
ATOM 2245 O O . SER B 1 21 ? 13.875 16.688 9.25 1 98.5 21 SER B O 1
ATOM 2247 N N . VAL B 1 22 ? 11.859 15.969 8.82 1 98.69 22 VAL B N 1
ATOM 2248 C CA . VAL B 1 22 ? 11.227 17.281 8.75 1 98.69 22 VAL B CA 1
ATOM 2249 C C . VAL B 1 22 ? 10.211 17.422 9.883 1 98.69 22 VAL B C 1
ATOM 2251 O O . VAL B 1 22 ? 9.25 16.656 9.969 1 98.69 22 VAL B O 1
ATOM 2254 N N . PHE B 1 23 ? 10.375 18.406 10.711 1 98.44 23 PHE B N 1
ATOM 2255 C CA . PHE B 1 23 ? 9.508 18.594 11.867 1 98.44 23 PHE B CA 1
ATOM 2256 C C . PHE B 1 23 ? 8.672 19.859 11.711 1 98.44 23 PHE B C 1
ATOM 2258 O O . PHE B 1 23 ? 9.203 20.938 11.391 1 98.44 23 PHE B O 1
ATOM 2265 N N . LEU B 1 24 ? 7.375 19.719 11.898 1 98.56 24 LEU B N 1
ATOM 2266 C CA . LEU B 1 24 ? 6.539 20.891 12.172 1 98.56 24 LEU B CA 1
ATOM 2267 C C . LEU B 1 24 ? 6.797 21.422 13.578 1 98.56 24 LEU B C 1
ATOM 2269 O O . LEU B 1 24 ? 6.742 20.672 14.555 1 98.56 24 LEU B O 1
ATOM 2273 N N . ASN B 1 25 ? 7.09 22.688 13.648 1 97.5 25 ASN B N 1
ATOM 2274 C CA . ASN B 1 25 ? 7.449 23.25 14.938 1 97.5 25 ASN B CA 1
ATOM 2275 C C . ASN B 1 25 ? 6.898 24.672 15.102 1 97.5 25 ASN B C 1
ATOM 2277 O O . ASN B 1 25 ? 7.598 25.641 14.836 1 97.5 25 ASN B O 1
ATOM 2281 N N . ASN B 1 26 ? 5.738 24.766 15.469 1 95.12 26 ASN B N 1
ATOM 2282 C CA . ASN B 1 26 ? 5.051 25.984 15.906 1 95.12 26 ASN B CA 1
ATOM 2283 C C . ASN B 1 26 ? 4.465 25.828 17.297 1 95.12 26 ASN B C 1
ATOM 2285 O O . ASN B 1 26 ? 3.26 25.609 17.453 1 95.12 26 ASN B O 1
ATOM 2289 N N . PRO B 1 27 ? 5.258 26 18.328 1 90.62 27 PRO B N 1
ATOM 2290 C CA . PRO B 1 27 ? 4.848 25.656 19.703 1 90.62 27 PRO B CA 1
ATOM 2291 C C . PRO B 1 27 ? 3.67 26.5 20.188 1 90.62 27 PRO B C 1
ATOM 2293 O O . PRO B 1 27 ? 2.867 26.031 21 1 90.62 27 PRO B O 1
ATOM 2296 N N . GLY B 1 28 ? 3.525 27.703 19.688 1 91.81 28 GLY B N 1
ATOM 2297 C CA . GLY B 1 28 ? 2.484 28.609 20.172 1 91.81 28 GLY B CA 1
ATOM 2298 C C . GLY B 1 28 ? 1.095 28.203 19.719 1 91.81 28 GLY B C 1
ATOM 2299 O O . GLY B 1 28 ? 0.096 28.703 20.234 1 91.81 28 GLY B O 1
ATOM 2300 N N . SER B 1 29 ? 1.043 27.266 18.812 1 93 29 SER B N 1
ATOM 2301 C CA . SER B 1 29 ? -0.269 26.969 18.25 1 93 29 SER B CA 1
ATOM 2302 C C . SER B 1 29 ? -0.437 25.469 18.016 1 93 29 SER B C 1
ATOM 2304 O O . SER B 1 29 ? -1.191 25.062 17.125 1 93 29 SER B O 1
ATOM 2306 N N . ARG B 1 30 ? 0.406 24.641 18.719 1 95.69 30 ARG B N 1
ATOM 2307 C CA . ARG B 1 30 ? 0.344 23.188 18.594 1 95.69 30 ARG B CA 1
ATOM 2308 C C . ARG B 1 30 ? 0.545 22.766 17.141 1 95.69 30 ARG B C 1
ATOM 2310 O O . ARG B 1 30 ? -0.227 21.969 16.609 1 95.69 30 ARG B O 1
ATOM 2317 N N . ASN B 1 31 ? 1.454 23.438 16.438 1 97.62 31 ASN B N 1
ATOM 2318 C CA . ASN B 1 31 ? 1.875 23.156 15.078 1 97.62 31 ASN B CA 1
ATOM 2319 C C . ASN B 1 31 ? 0.729 23.344 14.086 1 97.62 31 ASN B C 1
ATOM 2321 O O . ASN B 1 31 ? 0.579 22.578 13.141 1 97.62 31 ASN B O 1
ATOM 2325 N N . SER B 1 32 ? -0.132 24.391 14.367 1 96.94 32 SER B N 1
ATOM 2326 C CA . SER B 1 32 ? -1.171 24.703 13.391 1 96.94 32 SER B CA 1
ATOM 2327 C C . SER B 1 32 ? -0.566 25.172 12.078 1 96.94 32 SER B C 1
ATOM 2329 O O . SER B 1 32 ? 0.528 25.75 12.055 1 96.94 32 SER B O 1
ATOM 2331 N N . MET B 1 33 ? -1.249 24.969 11.047 1 97.38 33 MET B N 1
ATOM 2332 C CA . MET B 1 33 ? -0.758 25.203 9.688 1 97.38 33 MET B CA 1
ATOM 2333 C C . MET B 1 33 ? -0.997 26.641 9.266 1 97.38 33 MET B C 1
ATOM 2335 O O . MET B 1 33 ? -2.09 27 8.812 1 97.38 33 MET B O 1
ATOM 2339 N N . THR B 1 34 ? 0.037 27.453 9.352 1 97.12 34 THR B N 1
ATOM 2340 C CA . THR B 1 34 ? -0.006 28.797 8.812 1 97.12 34 THR B CA 1
ATOM 2341 C C . THR B 1 34 ? 0.458 28.812 7.355 1 97.12 34 THR B C 1
ATOM 2343 O O . THR B 1 34 ? 1.036 27.844 6.875 1 97.12 34 THR B O 1
ATOM 2346 N N . TRP B 1 35 ? 0.147 29.906 6.699 1 96.69 35 TRP B N 1
ATOM 2347 C CA . TRP B 1 35 ? 0.625 30.062 5.332 1 96.69 35 TRP B CA 1
ATOM 2348 C C . TRP B 1 35 ? 2.148 30 5.273 1 96.69 35 TRP B C 1
ATOM 2350 O O . TRP B 1 35 ? 2.713 29.297 4.43 1 96.69 35 TRP B O 1
ATOM 2360 N N . LYS B 1 36 ? 2.77 30.672 6.145 1 97.19 36 LYS B N 1
ATOM 2361 C CA . LYS B 1 36 ? 4.227 30.703 6.195 1 97.19 36 LYS B CA 1
ATOM 2362 C C . LYS B 1 36 ? 4.789 29.297 6.438 1 97.19 36 LYS B C 1
ATOM 2364 O O . LYS B 1 36 ? 5.762 28.891 5.793 1 97.19 36 LYS B O 1
ATOM 2369 N N . MET B 1 37 ? 4.234 28.562 7.348 1 97.81 37 MET B N 1
ATOM 2370 C CA . MET B 1 37 ? 4.672 27.188 7.582 1 97.81 37 MET B CA 1
ATOM 2371 C C . MET B 1 37 ? 4.582 26.359 6.305 1 97.81 37 MET B C 1
ATOM 2373 O O . MET B 1 37 ? 5.477 25.562 6.004 1 97.81 37 MET B O 1
ATOM 2377 N N . GLY B 1 38 ? 3.455 26.531 5.59 1 98.19 38 GLY B N 1
ATOM 2378 C CA . GLY B 1 38 ? 3.291 25.828 4.324 1 98.19 38 GLY B CA 1
ATOM 2379 C C . GLY B 1 38 ? 4.391 26.141 3.326 1 98.19 38 GLY B C 1
ATOM 2380 O O . GLY B 1 38 ? 4.938 25.234 2.693 1 98.19 38 GLY B O 1
ATOM 2381 N N . GLU B 1 39 ? 4.688 27.391 3.18 1 98.06 39 GLU B N 1
ATOM 2382 C CA . GLU B 1 39 ? 5.75 27.812 2.271 1 98.06 39 GLU B CA 1
ATOM 2383 C C . GLU B 1 39 ? 7.09 27.203 2.668 1 98.06 39 GLU B C 1
ATOM 2385 O O . GLU B 1 39 ? 7.84 26.734 1.812 1 98.06 39 GLU B O 1
ATOM 2390 N N . GLU B 1 40 ? 7.332 27.281 3.945 1 98.5 40 GLU B N 1
ATOM 2391 C CA . GLU B 1 40 ? 8.578 26.719 4.453 1 98.5 40 GLU B CA 1
ATOM 2392 C C . GLU B 1 40 ? 8.625 25.219 4.25 1 98.5 40 GLU B C 1
ATOM 2394 O O . GLU B 1 40 ? 9.672 24.656 3.895 1 98.5 40 GLU B O 1
ATOM 2399 N N . PHE B 1 41 ? 7.566 24.531 4.504 1 98.56 41 PHE B N 1
ATOM 2400 C CA . PHE B 1 41 ? 7.477 23.094 4.301 1 98.56 41 PHE B CA 1
ATOM 2401 C C . PHE B 1 41 ? 7.766 22.734 2.85 1 98.56 41 PHE B C 1
ATOM 2403 O O . PHE B 1 41 ? 8.594 21.859 2.576 1 98.56 41 PHE B O 1
ATOM 2410 N N . ALA B 1 42 ? 7.074 23.391 1.931 1 98.38 42 ALA B N 1
ATOM 2411 C CA . ALA B 1 42 ? 7.273 23.141 0.504 1 98.38 42 ALA B CA 1
ATOM 2412 C C . ALA B 1 42 ? 8.727 23.391 0.101 1 98.38 42 ALA B C 1
ATOM 2414 O O . ALA B 1 42 ? 9.281 22.641 -0.707 1 98.38 42 ALA B O 1
ATOM 2415 N N . ASP B 1 43 ? 9.258 24.422 0.631 1 97.94 43 ASP B N 1
ATOM 2416 C CA . ASP B 1 43 ? 10.656 24.734 0.333 1 97.94 43 ASP B CA 1
ATOM 2417 C C . ASP B 1 43 ? 11.586 23.625 0.831 1 97.94 43 ASP B C 1
ATOM 2419 O O . ASP B 1 43 ? 12.531 23.25 0.136 1 97.94 43 ASP B O 1
ATOM 2423 N N . ALA B 1 44 ? 11.336 23.156 2.061 1 98.12 44 ALA B N 1
ATOM 2424 C CA . ALA B 1 44 ? 12.133 22.062 2.605 1 98.12 44 ALA B CA 1
ATOM 2425 C C . ALA B 1 44 ? 12.039 20.828 1.724 1 98.12 44 ALA B C 1
ATOM 2427 O O . ALA B 1 44 ? 13.055 20.203 1.402 1 98.12 44 ALA B O 1
ATOM 2428 N N . ILE B 1 45 ? 10.867 20.469 1.316 1 98.12 45 ILE B N 1
ATOM 2429 C CA . ILE B 1 45 ? 10.633 19.297 0.478 1 98.12 45 ILE B CA 1
ATOM 2430 C C . ILE B 1 45 ? 11.344 19.469 -0.863 1 98.12 45 ILE B C 1
ATOM 2432 O O . ILE B 1 45 ? 12 18.547 -1.353 1 98.12 45 ILE B O 1
ATOM 2436 N N . ARG B 1 46 ? 11.148 20.625 -1.405 1 97.12 46 ARG B N 1
ATOM 2437 C CA . ARG B 1 46 ? 11.812 20.922 -2.67 1 97.12 46 ARG B CA 1
ATOM 2438 C C . ARG B 1 46 ? 13.328 20.797 -2.539 1 97.12 46 ARG B C 1
ATOM 2440 O O . ARG B 1 46 ? 13.984 20.234 -3.424 1 97.12 46 ARG B O 1
ATOM 2447 N N . SER B 1 47 ? 13.859 21.312 -1.497 1 96.81 47 SER B N 1
ATOM 2448 C CA . SER B 1 47 ? 15.297 21.234 -1.255 1 96.81 47 SER B CA 1
ATOM 2449 C C . SER B 1 47 ? 15.758 19.781 -1.174 1 96.81 47 SER B C 1
ATOM 2451 O O . SER B 1 47 ? 16.797 19.422 -1.729 1 96.81 47 SER B O 1
ATOM 2453 N N . ILE B 1 48 ? 15.008 18.969 -0.503 1 97.25 48 ILE B N 1
ATOM 2454 C CA . ILE B 1 48 ? 15.328 17.547 -0.379 1 97.25 48 ILE B CA 1
ATOM 2455 C C . ILE B 1 48 ? 15.312 16.891 -1.758 1 97.25 48 ILE B C 1
ATOM 2457 O O . ILE B 1 48 ? 16.203 16.125 -2.094 1 97.25 48 ILE B O 1
ATOM 2461 N N . SER B 1 49 ? 14.359 17.172 -2.602 1 95.62 49 SER B N 1
ATOM 2462 C CA . SER B 1 49 ? 14.18 16.562 -3.918 1 95.62 49 SER B CA 1
ATOM 2463 C C . SER B 1 49 ? 15.312 16.953 -4.867 1 95.62 49 SER B C 1
ATOM 2465 O O . SER B 1 49 ? 15.523 16.312 -5.891 1 95.62 49 SER B O 1
ATOM 2467 N N . LYS B 1 50 ? 16.062 17.984 -4.562 1 94.38 50 LYS B N 1
ATOM 2468 C CA . LYS B 1 50 ? 17.109 18.516 -5.445 1 94.38 50 LYS B CA 1
ATOM 2469 C C . LYS B 1 50 ? 18.484 18.094 -4.973 1 94.38 50 LYS B C 1
ATOM 2471 O O . LYS B 1 50 ? 19.5 18.469 -5.574 1 94.38 50 LYS B O 1
ATOM 2476 N N . GLU B 1 51 ? 18.531 17.391 -3.941 1 92.38 51 GLU B N 1
ATOM 2477 C CA . GLU B 1 51 ? 19.828 16.922 -3.467 1 92.38 51 GLU B CA 1
ATOM 2478 C C . GLU B 1 51 ? 20.5 16.016 -4.504 1 92.38 51 GLU B C 1
ATOM 2480 O O . GLU B 1 51 ? 19.828 15.242 -5.184 1 92.38 51 GLU B O 1
ATOM 2485 N N . LYS B 1 52 ? 21.828 16.156 -4.641 1 90.81 52 LYS B N 1
ATOM 2486 C CA . LYS B 1 52 ? 22.578 15.336 -5.578 1 90.81 52 LYS B CA 1
ATOM 2487 C C . LYS B 1 52 ? 22.391 13.852 -5.293 1 90.81 52 LYS B C 1
ATOM 2489 O O . LYS B 1 52 ? 22.203 13.055 -6.215 1 90.81 52 LYS B O 1
ATOM 2494 N N . LYS B 1 53 ? 22.562 13.555 -4.039 1 92.75 53 LYS B N 1
ATOM 2495 C CA . LYS B 1 53 ? 22.219 12.219 -3.568 1 92.75 53 LYS B CA 1
ATOM 2496 C C . LYS B 1 53 ? 20.953 12.234 -2.715 1 92.75 53 LYS B C 1
ATOM 2498 O O . LYS B 1 53 ? 20.938 12.844 -1.645 1 92.75 53 LYS B O 1
ATOM 2503 N N . LEU B 1 54 ? 19.922 11.586 -3.246 1 96.31 54 LEU B N 1
ATOM 2504 C CA . LEU B 1 54 ? 18.656 11.555 -2.531 1 96.31 54 LEU B CA 1
ATOM 2505 C C . LEU B 1 54 ? 18.781 10.781 -1.225 1 96.31 54 LEU B C 1
ATOM 2507 O O . LEU B 1 54 ? 19.516 9.797 -1.152 1 96.31 54 LEU B O 1
ATOM 2511 N N . PRO B 1 55 ? 18.062 11.328 -0.183 1 97.56 55 PRO B N 1
ATOM 2512 C CA . PRO B 1 55 ? 17.984 10.492 1.017 1 97.56 55 PRO B CA 1
ATOM 2513 C C . PRO B 1 55 ? 17.281 9.156 0.768 1 97.56 55 PRO B C 1
ATOM 2515 O O . PRO B 1 55 ? 16.578 9.008 -0.232 1 97.56 55 PRO B O 1
ATOM 2518 N N . ARG B 1 56 ? 17.531 8.211 1.671 1 97.5 56 ARG B N 1
ATOM 2519 C CA . ARG B 1 56 ? 16.938 6.887 1.542 1 97.5 56 ARG B CA 1
ATOM 2520 C C . ARG B 1 56 ? 15.508 6.875 2.076 1 97.5 56 ARG B C 1
ATOM 2522 O O . ARG B 1 56 ? 14.711 6.012 1.702 1 97.5 56 ARG B O 1
ATOM 2529 N N . ALA B 1 57 ? 15.258 7.789 2.965 1 98.19 57 ALA B N 1
ATOM 2530 C CA . ALA B 1 57 ? 13.914 7.973 3.516 1 98.19 57 ALA B CA 1
ATOM 2531 C C . ALA B 1 57 ? 13.758 9.359 4.137 1 98.19 57 ALA B C 1
ATOM 2533 O O . ALA B 1 57 ? 14.75 9.992 4.508 1 98.19 57 ALA B O 1
ATOM 2534 N N . VAL B 1 58 ? 12.555 9.812 4.195 1 98.75 58 VAL B N 1
ATOM 2535 C CA . VAL B 1 58 ? 12.203 11.055 4.875 1 98.75 58 VAL B CA 1
ATOM 2536 C C . VAL B 1 58 ? 11.156 10.781 5.953 1 98.75 58 VAL B C 1
ATOM 2538 O O . VAL B 1 58 ? 10.234 9.992 5.742 1 98.75 58 VAL B O 1
ATOM 2541 N N . ILE B 1 59 ? 11.328 11.375 7.105 1 98.81 59 ILE B N 1
ATOM 2542 C CA . ILE B 1 59 ? 10.359 11.297 8.188 1 98.81 59 ILE B CA 1
ATOM 2543 C C . ILE B 1 59 ? 9.711 12.664 8.398 1 98.81 59 ILE B C 1
ATOM 2545 O O . ILE B 1 59 ? 10.398 13.688 8.469 1 98.81 59 ILE B O 1
ATOM 2549 N N . ILE B 1 60 ? 8.398 12.742 8.422 1 98.88 60 ILE B N 1
ATOM 2550 C CA . ILE B 1 60 ? 7.668 13.945 8.805 1 98.88 60 ILE B CA 1
ATOM 2551 C C . ILE B 1 60 ? 7.055 13.758 10.188 1 98.88 60 ILE B C 1
ATOM 2553 O O . ILE B 1 60 ? 6.383 12.758 10.445 1 98.88 60 ILE B O 1
ATOM 2557 N N . SER B 1 61 ? 7.332 14.656 11.109 1 98.75 61 SER B N 1
ATOM 2558 C CA . SER B 1 61 ? 6.801 14.586 12.461 1 98.75 61 SER B CA 1
ATOM 2559 C C . SER B 1 61 ? 6.543 15.977 13.031 1 98.75 61 SER B C 1
ATOM 2561 O O . SER B 1 61 ? 6.691 16.984 12.32 1 98.75 61 SER B O 1
ATOM 2563 N N . GLY B 1 62 ? 5.934 16.016 14.211 1 98.19 62 GLY B N 1
ATOM 2564 C CA . GLY B 1 62 ? 5.73 17.281 14.914 1 98.19 62 GLY B CA 1
ATOM 2565 C C . GLY B 1 62 ? 6.566 17.391 16.172 1 98.19 62 GLY B C 1
ATOM 2566 O O . GLY B 1 62 ? 6.805 16.406 16.859 1 98.19 62 GLY B O 1
ATOM 2567 N N . LYS B 1 63 ? 6.977 18.609 16.453 1 96.25 63 LYS B N 1
ATOM 2568 C CA . LYS B 1 63 ? 7.605 18.875 17.75 1 96.25 63 LYS B CA 1
ATOM 2569 C C . LYS B 1 63 ? 6.559 19.172 18.812 1 96.25 63 LYS B C 1
ATOM 2571 O O . LYS B 1 63 ? 5.371 19.312 18.516 1 96.25 63 LYS B O 1
ATOM 2576 N N . ASN B 1 64 ? 6.938 19.156 20.078 1 89.81 64 ASN B N 1
ATOM 2577 C CA . ASN B 1 64 ? 6.121 19.594 21.219 1 89.81 64 ASN B CA 1
ATOM 2578 C C . ASN B 1 64 ? 4.957 18.641 21.469 1 89.81 64 ASN B C 1
ATOM 2580 O O . ASN B 1 64 ? 3.846 19.078 21.766 1 89.81 64 ASN B O 1
ATOM 2584 N N . ASP B 1 65 ? 5.074 17.391 21.188 1 88.19 65 ASP B N 1
ATOM 2585 C CA . ASP B 1 65 ? 4.199 16.297 21.578 1 88.19 65 ASP B CA 1
ATOM 2586 C C . ASP B 1 65 ? 2.902 16.312 20.781 1 88.19 65 ASP B C 1
ATOM 2588 O O . ASP B 1 65 ? 1.891 15.75 21.203 1 88.19 65 ASP B O 1
ATOM 2592 N N . VAL B 1 66 ? 2.855 17.078 19.781 1 95.56 66 VAL B N 1
ATOM 2593 C CA . VAL B 1 66 ? 1.721 17.109 18.859 1 95.56 66 VAL B CA 1
ATOM 2594 C C . VAL B 1 66 ? 2.219 17.016 17.422 1 95.56 66 VAL B C 1
ATOM 2596 O O . VAL B 1 66 ? 3.27 17.562 17.078 1 95.56 66 VAL B O 1
ATOM 2599 N N . PHE B 1 67 ? 1.488 16.328 16.609 1 98.12 67 PHE B N 1
ATOM 2600 C CA . PHE B 1 67 ? 1.831 16.312 15.195 1 98.12 67 PHE B CA 1
ATOM 2601 C C . PHE B 1 67 ? 1.407 17.609 14.516 1 98.12 67 PHE B C 1
ATOM 2603 O O . PHE B 1 67 ? 2.252 18.422 14.125 1 98.12 67 PHE B O 1
ATOM 2610 N N . CYS B 1 68 ? 0.028 17.859 14.523 1 98.12 68 CYS B N 1
ATOM 2611 C CA . CYS B 1 68 ? -0.473 19.078 13.875 1 98.12 68 CYS B CA 1
ATOM 2612 C C . CYS B 1 68 ? -1.935 19.312 14.227 1 98.12 68 CYS B C 1
ATOM 2614 O O . CYS B 1 68 ? -2.779 18.438 14.039 1 98.12 68 CYS B O 1
ATOM 2616 N N . ALA B 1 69 ? -2.229 20.516 14.664 1 96.25 69 ALA B N 1
ATOM 2617 C CA . ALA B 1 69 ? -3.572 20.844 15.133 1 96.25 69 ALA B CA 1
ATOM 2618 C C . ALA B 1 69 ? -4.484 21.219 13.969 1 96.25 69 ALA B C 1
ATOM 2620 O O . ALA B 1 69 ? -5.676 21.469 14.156 1 96.25 69 ALA B O 1
ATOM 2621 N N . GLY B 1 70 ? -3.896 21.25 12.828 1 96.44 70 GLY B N 1
ATOM 2622 C CA . GLY B 1 70 ? -4.691 21.594 11.664 1 96.44 70 GLY B CA 1
ATOM 2623 C C . GLY B 1 70 ? -4.516 23.031 11.227 1 96.44 70 GLY B C 1
ATOM 2624 O O . GLY B 1 70 ? -3.443 23.609 11.406 1 96.44 70 GLY B O 1
ATOM 2625 N N . GLY B 1 71 ? -5.504 23.547 10.477 1 93.88 71 GLY B N 1
ATOM 2626 C CA . GLY B 1 71 ? -5.434 24.906 9.977 1 93.88 71 GLY B CA 1
ATOM 2627 C C . GLY B 1 71 ? -5.414 25.953 11.078 1 93.88 71 GLY B C 1
ATOM 2628 O O . GLY B 1 71 ? -6.199 25.875 12.023 1 93.88 71 GLY B O 1
ATOM 2629 N N . ASP B 1 72 ? -4.602 26.891 10.883 1 94 72 ASP B N 1
ATOM 2630 C CA . ASP B 1 72 ? -4.5 28 11.812 1 94 72 ASP B CA 1
ATOM 2631 C C . ASP B 1 72 ? -5.785 28.828 11.812 1 94 72 ASP B C 1
ATOM 2633 O O . ASP B 1 72 ? -6.355 29.109 10.758 1 94 72 ASP B O 1
ATOM 2637 N N . LEU B 1 73 ? -6.164 29.234 12.977 1 89.81 73 LEU B N 1
ATOM 2638 C CA . LEU B 1 73 ? -7.438 29.938 13.133 1 89.81 73 LEU B CA 1
ATOM 2639 C C . LEU B 1 73 ? -7.43 31.25 12.352 1 89.81 73 LEU B C 1
ATOM 2641 O O . LEU B 1 73 ? -8.438 31.609 11.742 1 89.81 73 LEU B O 1
ATOM 2645 N N . ASN B 1 74 ? -6.352 31.953 12.453 1 91.19 74 ASN B N 1
ATOM 2646 C CA . ASN B 1 74 ? -6.258 33.219 11.734 1 91.19 74 ASN B CA 1
ATOM 2647 C C . ASN B 1 74 ? -6.328 33 10.227 1 91.19 74 ASN B C 1
ATOM 2649 O O . ASN B 1 74 ? -6.914 33.844 9.508 1 91.19 74 ASN B O 1
ATOM 2653 N N . LEU B 1 75 ? -5.727 31.984 9.812 1 91.12 75 LEU B N 1
ATOM 2654 C CA . LEU B 1 75 ? -5.805 31.641 8.391 1 91.12 75 LEU B CA 1
ATOM 2655 C C . LEU B 1 75 ? -7.242 31.328 7.988 1 91.12 75 LEU B C 1
ATOM 2657 O O . LEU B 1 75 ? -7.727 31.828 6.973 1 91.12 75 LEU B O 1
ATOM 2661 N N . LEU B 1 76 ? -7.891 30.578 8.781 1 90.06 76 LEU B N 1
ATOM 2662 C CA . LEU B 1 76 ? -9.281 30.234 8.508 1 90.06 76 LEU B CA 1
ATOM 2663 C C . LEU B 1 76 ? -10.172 31.469 8.484 1 90.06 76 LEU B C 1
ATOM 2665 O O . LEU B 1 76 ? -11.023 31.609 7.613 1 90.06 76 LEU B O 1
ATOM 2669 N N . ARG B 1 77 ? -9.945 32.281 9.43 1 91.81 77 ARG B N 1
ATOM 2670 C CA . ARG B 1 77 ? -10.695 33.531 9.492 1 91.81 77 ARG B CA 1
ATOM 2671 C C . ARG B 1 77 ? -10.477 34.344 8.227 1 91.81 77 ARG B C 1
ATOM 2673 O O . ARG B 1 77 ? -11.414 34.969 7.707 1 91.81 77 ARG B O 1
ATOM 2680 N N . SER B 1 78 ? -9.281 34.375 7.777 1 93.19 78 SER B N 1
ATOM 2681 C CA . SER B 1 78 ? -8.953 35.188 6.602 1 93.19 78 SER B CA 1
ATOM 2682 C C . SER B 1 78 ? -9.727 34.719 5.375 1 93.19 78 SER B C 1
ATOM 2684 O O . SER B 1 78 ? -10.062 35.5 4.5 1 93.19 78 SER B O 1
ATOM 2686 N N . PHE B 1 79 ? -10.031 33.438 5.344 1 90.75 79 PHE B N 1
ATOM 2687 C CA . PHE B 1 79 ? -10.766 32.906 4.207 1 90.75 79 PHE B CA 1
ATOM 2688 C C . PHE B 1 79 ? -12.211 33.375 4.215 1 90.75 79 PHE B C 1
ATOM 2690 O O . PHE B 1 79 ? -12.836 33.5 3.158 1 90.75 79 PHE B O 1
ATOM 2697 N N . SER B 1 80 ? -12.711 33.656 5.355 1 90.81 80 SER B N 1
ATOM 2698 C CA . SER B 1 80 ? -14.086 34.125 5.457 1 90.81 80 SER B CA 1
ATOM 2699 C C . SER B 1 80 ? -14.211 35.562 4.922 1 90.81 80 SER B C 1
ATOM 2701 O O . SER B 1 80 ? -15.32 36.031 4.645 1 90.81 80 SER B O 1
ATOM 2703 N N . GLU B 1 81 ? -13.07 36.219 4.828 1 93.88 81 GLU B N 1
ATOM 2704 C CA . GLU B 1 81 ? -13.07 37.625 4.402 1 93.88 81 GLU B CA 1
ATOM 2705 C C . GLU B 1 81 ? -12.703 37.75 2.928 1 93.88 81 GLU B C 1
ATOM 2707 O O . GLU B 1 81 ? -12.609 38.875 2.398 1 93.88 81 GLU B O 1
ATOM 2712 N N . LYS B 1 82 ? -12.5 36.688 2.262 1 94.62 82 LYS B N 1
ATOM 2713 C CA . LYS B 1 82 ? -12.102 36.656 0.858 1 94.62 82 LYS B CA 1
ATOM 2714 C C . LYS B 1 82 ? -13.258 36.25 -0.037 1 94.62 82 LYS B C 1
ATOM 2716 O O . LYS B 1 82 ? -14.273 35.719 0.447 1 94.62 82 LYS B O 1
ATOM 2721 N N . THR B 1 83 ? -13.023 36.5 -1.286 1 96 83 THR B N 1
ATOM 2722 C CA . THR B 1 83 ? -14.031 36.094 -2.26 1 96 83 THR B CA 1
ATOM 2723 C C . THR B 1 83 ? -13.898 34.594 -2.576 1 96 83 THR B C 1
ATOM 2725 O O . THR B 1 83 ? -12.891 33.969 -2.234 1 96 83 THR B O 1
ATOM 2728 N N . PHE B 1 84 ? -14.945 34.062 -3.238 1 96.12 84 PHE B N 1
ATOM 2729 C CA . PHE B 1 84 ? -14.945 32.688 -3.697 1 96.12 84 PHE B CA 1
ATOM 2730 C C . PHE B 1 84 ? -13.703 32.406 -4.539 1 96.12 84 PHE B C 1
ATOM 2732 O O . PHE B 1 84 ? -13 31.422 -4.297 1 96.12 84 PHE B O 1
ATOM 2739 N N . SER B 1 85 ? -13.445 33.25 -5.516 1 96.88 85 SER B N 1
ATOM 2740 C CA . SER B 1 85 ? -12.336 33.062 -6.445 1 96.88 85 SER B CA 1
ATOM 2741 C C . SER B 1 85 ? -10.992 33.094 -5.723 1 96.88 85 SER B C 1
ATOM 2743 O O . SER B 1 85 ? -10.102 32.312 -6.004 1 96.88 85 SER B O 1
ATOM 2745 N N . GLN B 1 86 ? -10.859 34.031 -4.805 1 95.69 86 GLN B N 1
ATOM 2746 C CA . GLN B 1 86 ? -9.641 34.156 -4.02 1 95.69 86 GLN B CA 1
ATOM 2747 C C . GLN B 1 86 ? -9.422 32.906 -3.154 1 95.69 86 GLN B C 1
ATOM 2749 O O . GLN B 1 86 ? -8.305 32.375 -3.078 1 95.69 86 GLN B O 1
ATOM 2754 N N . ASN B 1 87 ? -10.477 32.469 -2.592 1 95.88 87 ASN B N 1
ATOM 2755 C CA . ASN B 1 87 ? -10.391 31.281 -1.735 1 95.88 87 ASN B CA 1
ATOM 2756 C C . ASN B 1 87 ? -10.039 30.031 -2.537 1 95.88 87 ASN B C 1
ATOM 2758 O O . ASN B 1 87 ? -9.203 29.234 -2.117 1 95.88 87 ASN B O 1
ATOM 2762 N N . LYS B 1 88 ? -10.727 29.891 -3.635 1 96.38 88 LYS B N 1
ATOM 2763 C CA . LYS B 1 88 ? -10.477 28.734 -4.484 1 96.38 88 LYS B CA 1
ATOM 2764 C C . LYS B 1 88 ? -9.008 28.641 -4.875 1 96.38 88 LYS B C 1
ATOM 2766 O O . LYS B 1 88 ? -8.383 27.594 -4.738 1 96.38 88 LYS B O 1
ATOM 2771 N N . LYS B 1 89 ? -8.438 29.688 -5.352 1 95.12 89 LYS B N 1
ATOM 2772 C CA . LYS B 1 89 ? -7.035 29.734 -5.75 1 95.12 89 LYS B CA 1
ATOM 2773 C C . LYS B 1 89 ? -6.113 29.578 -4.547 1 95.12 89 LYS B C 1
ATOM 2775 O O . LYS B 1 89 ? -5.129 28.828 -4.605 1 95.12 89 LYS B O 1
ATOM 2780 N N . GLY B 1 90 ? -6.422 30.312 -3.545 1 95.06 90 GLY B N 1
ATOM 2781 C CA . GLY B 1 90 ? -5.617 30.25 -2.338 1 95.06 90 GLY B CA 1
ATOM 2782 C C . GLY B 1 90 ? -5.574 28.875 -1.705 1 95.06 90 GLY B C 1
ATOM 2783 O O . GLY B 1 90 ? -4.512 28.422 -1.282 1 95.06 90 GLY B O 1
ATOM 2784 N N . MET B 1 91 ? -6.68 28.25 -1.648 1 95.25 91 MET B N 1
ATOM 2785 C CA . MET B 1 91 ? -6.746 26.922 -1.028 1 95.25 91 MET B CA 1
ATOM 2786 C C . MET B 1 91 ? -5.93 25.906 -1.821 1 95.25 91 MET B C 1
ATOM 2788 O O . MET B 1 91 ? -5.215 25.094 -1.24 1 95.25 91 MET B O 1
ATOM 2792 N N . ARG B 1 92 ? -6.074 25.922 -3.076 1 95.56 92 ARG B N 1
ATOM 2793 C CA . ARG B 1 92 ? -5.301 25.016 -3.904 1 95.56 92 ARG B CA 1
ATOM 2794 C C . ARG B 1 92 ? -3.805 25.188 -3.664 1 95.56 92 ARG B C 1
ATOM 2796 O O . ARG B 1 92 ? -3.068 24.203 -3.576 1 95.56 92 ARG B O 1
ATOM 2803 N N . LYS B 1 93 ? -3.404 26.406 -3.654 1 96 93 LYS B N 1
ATOM 2804 C CA . LYS B 1 93 ? -1.998 26.703 -3.389 1 96 93 LYS B CA 1
ATOM 2805 C C . LYS B 1 93 ? -1.59 26.219 -1.999 1 96 93 LYS B C 1
ATOM 2807 O O . LYS B 1 93 ? -0.541 25.594 -1.837 1 96 93 LYS B O 1
ATOM 2812 N N . PHE B 1 94 ? -2.422 26.484 -1.066 1 96.88 94 PHE B N 1
ATOM 2813 C CA . PHE B 1 94 ? -2.156 26.078 0.305 1 96.88 94 PHE B CA 1
ATOM 2814 C C . PHE B 1 94 ? -2.027 24.562 0.396 1 96.88 94 PHE B C 1
ATOM 2816 O O . PHE B 1 94 ? -1.098 24.047 1.021 1 96.88 94 PHE B O 1
ATOM 2823 N N . TYR B 1 95 ? -2.953 23.797 -0.221 1 97.75 95 TYR B N 1
ATOM 2824 C CA . TYR B 1 95 ? -2.904 22.344 -0.246 1 97.75 95 TYR B CA 1
ATOM 2825 C C . TYR B 1 95 ? -1.567 21.844 -0.787 1 97.75 95 TYR B C 1
ATOM 2827 O O . TYR B 1 95 ? -0.964 20.938 -0.227 1 97.75 95 TYR B O 1
ATOM 2835 N N . SER B 1 96 ? -1.094 22.438 -1.87 1 96.88 96 SER B N 1
ATOM 2836 C CA . SER B 1 96 ? 0.086 21.969 -2.594 1 96.88 96 SER B CA 1
ATOM 2837 C C . SER B 1 96 ? 1.338 22.062 -1.729 1 96.88 96 SER B C 1
ATOM 2839 O O . SER B 1 96 ? 2.283 21.297 -1.913 1 96.88 96 SER B O 1
ATOM 2841 N N . PHE B 1 97 ? 1.331 23.031 -0.781 1 97.75 97 PHE B N 1
ATOM 2842 C CA . PHE B 1 97 ? 2.496 23.172 0.084 1 97.75 97 PHE B CA 1
ATOM 2843 C C . PHE B 1 97 ? 2.754 21.891 0.854 1 97.75 97 PHE B C 1
ATOM 2845 O O . PHE B 1 97 ? 3.832 21.297 0.747 1 97.75 97 PHE B O 1
ATOM 2852 N N . PHE B 1 98 ? 1.774 21.391 1.482 1 98 98 PHE B N 1
ATOM 2853 C CA . PHE B 1 98 ? 1.969 20.281 2.41 1 98 98 PHE B CA 1
ATOM 2854 C C . PHE B 1 98 ? 1.873 18.938 1.683 1 98 98 PHE B C 1
ATOM 2856 O O . PHE B 1 98 ? 2.549 17.984 2.051 1 98 98 PHE B O 1
ATOM 2863 N N . LEU B 1 99 ? 1.092 18.859 0.625 1 97.94 99 LEU B N 1
ATOM 2864 C CA . LEU B 1 99 ? 0.933 17.625 -0.121 1 97.94 99 LEU B CA 1
ATOM 2865 C C . LEU B 1 99 ? 2.139 17.359 -1.02 1 97.94 99 LEU B C 1
ATOM 2867 O O . LEU B 1 99 ? 2.246 16.297 -1.638 1 97.94 99 LEU B O 1
ATOM 2871 N N . SER B 1 100 ? 3.08 18.328 -1.068 1 96.94 100 SER B N 1
ATOM 2872 C CA . SER B 1 100 ? 4.328 18.125 -1.797 1 96.94 100 SER B CA 1
ATOM 2873 C C . SER B 1 100 ? 5.094 16.922 -1.267 1 96.94 100 SER B C 1
ATOM 2875 O O . SER B 1 100 ? 5.895 16.312 -1.988 1 96.94 100 SER B O 1
ATOM 2877 N N . ALA B 1 101 ? 4.832 16.531 -0.034 1 96.38 101 ALA B N 1
ATOM 2878 C CA . ALA B 1 101 ? 5.461 15.359 0.558 1 96.38 101 ALA B CA 1
ATOM 2879 C C . ALA B 1 101 ? 5.199 14.117 -0.286 1 96.38 101 ALA B C 1
ATOM 2881 O O . ALA B 1 101 ? 6.074 13.258 -0.421 1 96.38 101 ALA B O 1
ATOM 2882 N N . ARG B 1 102 ? 4.051 14 -0.821 1 94.69 102 ARG B N 1
ATOM 2883 C CA . ARG B 1 102 ? 3.633 12.852 -1.626 1 94.69 102 ARG B CA 1
ATOM 2884 C C . ARG B 1 102 ? 4.453 12.758 -2.906 1 94.69 102 ARG B C 1
ATOM 2886 O O . ARG B 1 102 ? 4.629 11.664 -3.457 1 94.69 102 ARG B O 1
ATOM 2893 N N . ASN B 1 103 ? 5.047 13.82 -3.307 1 92.06 103 ASN B N 1
ATOM 2894 C CA . ASN B 1 103 ? 5.746 13.883 -4.586 1 92.06 103 ASN B CA 1
ATOM 2895 C C . ASN B 1 103 ? 7.234 13.594 -4.43 1 92.06 103 ASN B C 1
ATOM 2897 O O . ASN B 1 103 ? 7.965 13.508 -5.418 1 92.06 103 ASN B O 1
ATOM 2901 N N . LEU B 1 104 ? 7.707 13.539 -3.252 1 95.62 104 LEU B N 1
ATOM 2902 C CA . LEU B 1 104 ? 9.102 13.18 -3.057 1 95.62 104 LEU B CA 1
ATOM 2903 C C . LEU B 1 104 ? 9.391 11.797 -3.637 1 95.62 104 LEU B C 1
ATOM 2905 O O . LEU B 1 104 ? 8.641 10.852 -3.396 1 95.62 104 LEU B O 1
ATOM 2909 N N . PRO B 1 105 ? 10.438 11.641 -4.398 1 94.44 105 PRO B N 1
ATOM 2910 C CA . PRO B 1 105 ? 10.711 10.352 -5.035 1 94.44 105 PRO B CA 1
ATOM 2911 C C . PRO B 1 105 ? 11.383 9.359 -4.086 1 94.44 105 PRO B C 1
ATOM 2913 O O . PRO B 1 105 ? 12.289 8.625 -4.496 1 94.44 105 PRO B O 1
ATOM 2916 N N . VAL B 1 106 ? 11.242 9.43 -2.799 1 96.94 106 VAL B N 1
ATOM 2917 C CA . VAL B 1 106 ? 11.75 8.508 -1.786 1 96.94 106 VAL B CA 1
ATOM 2918 C C . VAL B 1 106 ? 10.641 8.188 -0.783 1 96.94 106 VAL B C 1
ATOM 2920 O O . VAL B 1 106 ? 9.68 8.938 -0.653 1 96.94 106 VAL B O 1
ATOM 2923 N N . PRO B 1 107 ? 10.781 7.062 -0.084 1 97.69 107 PRO B N 1
ATOM 2924 C CA . PRO B 1 107 ? 9.766 6.754 0.927 1 97.69 107 PRO B CA 1
ATOM 2925 C C . PRO B 1 107 ? 9.625 7.852 1.98 1 97.69 107 PRO B C 1
ATOM 2927 O O . PRO B 1 107 ? 10.633 8.344 2.5 1 97.69 107 PRO B O 1
ATOM 2930 N N . VAL B 1 108 ? 8.461 8.258 2.25 1 98.75 108 VAL B N 1
ATOM 2931 C CA . VAL B 1 108 ? 8.156 9.234 3.293 1 98.75 108 VAL B CA 1
ATOM 2932 C C . VAL B 1 108 ? 7.348 8.57 4.402 1 98.75 108 VAL B C 1
ATOM 2934 O O . VAL B 1 108 ? 6.281 8 4.145 1 98.75 108 VAL B O 1
ATOM 2937 N N . LEU B 1 109 ? 7.844 8.602 5.617 1 98.81 109 LEU B N 1
ATOM 2938 C CA . LEU B 1 109 ? 7.168 8.047 6.785 1 98.81 109 LEU B CA 1
ATOM 2939 C C . LEU B 1 109 ? 6.645 9.164 7.688 1 98.81 109 LEU B C 1
ATOM 2941 O O . LEU B 1 109 ? 7.379 10.094 8.016 1 98.81 109 LEU B O 1
ATOM 2945 N N . ALA B 1 110 ? 5.367 9.047 8.062 1 98.88 110 ALA B N 1
ATOM 2946 C CA . ALA B 1 110 ? 4.812 9.969 9.055 1 98.88 110 ALA B CA 1
ATOM 2947 C C . ALA B 1 110 ? 4.984 9.422 10.469 1 98.88 110 ALA B C 1
ATOM 2949 O O . ALA B 1 110 ? 4.516 8.32 10.773 1 98.88 110 ALA B O 1
ATOM 2950 N N . ALA B 1 111 ? 5.715 10.094 11.273 1 98.81 111 ALA B N 1
ATOM 2951 C CA . ALA B 1 111 ? 5.73 9.859 12.711 1 98.81 111 ALA B CA 1
ATOM 2952 C C . ALA B 1 111 ? 4.699 10.727 13.422 1 98.81 111 ALA B C 1
ATOM 2954 O O . ALA B 1 111 ? 5.004 11.852 13.844 1 98.81 111 ALA B O 1
ATOM 2955 N N . VAL B 1 112 ? 3.516 10.164 13.531 1 98.69 112 VAL B N 1
ATOM 2956 C CA . VAL B 1 112 ? 2.41 10.922 14.109 1 98.69 112 VAL B CA 1
ATOM 2957 C C . VAL B 1 112 ? 2.441 10.805 15.633 1 98.69 112 VAL B C 1
ATOM 2959 O O . VAL B 1 112 ? 1.646 10.07 16.219 1 98.69 112 VAL B O 1
ATOM 2962 N N . ASN B 1 113 ? 3.264 11.578 16.234 1 97.25 113 ASN B N 1
ATOM 2963 C CA . ASN B 1 113 ? 3.67 11.43 17.625 1 97.25 113 ASN B CA 1
ATOM 2964 C C . ASN B 1 113 ? 2.658 12.062 18.578 1 97.25 113 ASN B C 1
ATOM 2966 O O . ASN B 1 113 ? 2.893 12.125 19.781 1 97.25 113 ASN B O 1
ATOM 2970 N N . GLY B 1 114 ? 1.589 12.523 18.109 1 95.5 114 GLY B N 1
ATOM 2971 C CA . GLY B 1 114 ? 0.51 13.125 18.891 1 95.5 114 GLY B CA 1
ATOM 2972 C C . GLY B 1 114 ? -0.72 13.422 18.047 1 95.5 114 GLY B C 1
ATOM 2973 O O . GLY B 1 114 ? -0.909 12.844 16.984 1 95.5 114 GLY B O 1
ATOM 2974 N N . HIS B 1 115 ? -1.527 14.297 18.594 1 96.75 115 HIS B N 1
ATOM 2975 C CA . HIS B 1 115 ? -2.795 14.625 17.953 1 96.75 115 HIS B CA 1
ATOM 2976 C C . HIS B 1 115 ? -2.574 15.188 16.547 1 96.75 115 HIS B C 1
ATOM 2978 O O . HIS B 1 115 ? -1.62 15.938 16.312 1 96.75 115 HIS B O 1
ATOM 2984 N N . ALA B 1 116 ? -3.365 14.828 15.625 1 98.5 116 ALA B N 1
ATOM 2985 C CA . ALA B 1 116 ? -3.445 15.359 14.266 1 98.5 116 ALA B CA 1
ATOM 2986 C C . ALA B 1 116 ? -4.898 15.578 13.852 1 98.5 116 ALA B C 1
ATOM 2988 O O . ALA B 1 116 ? -5.691 14.641 13.812 1 98.5 116 ALA B O 1
ATOM 2989 N N . ILE B 1 117 ? -5.18 16.781 13.5 1 97.88 117 ILE B N 1
ATOM 2990 C CA . ILE B 1 117 ? -6.582 17.125 13.305 1 97.88 117 ILE B CA 1
ATOM 2991 C C . ILE B 1 117 ? -6.777 17.766 11.938 1 97.88 117 ILE B C 1
ATOM 2993 O O . ILE B 1 117 ? -5.973 18.609 11.516 1 97.88 117 ILE B O 1
ATOM 2997 N N . GLY B 1 118 ? -7.855 17.391 11.281 1 97.81 118 GLY B N 1
ATOM 2998 C CA . GLY B 1 118 ? -8.25 17.984 10.016 1 97.81 118 GLY B CA 1
ATOM 2999 C C . GLY B 1 118 ? -7.148 17.953 8.977 1 97.81 118 GLY B C 1
ATOM 3000 O O . GLY B 1 118 ? -6.629 16.875 8.648 1 97.81 118 GLY B O 1
ATOM 3001 N N . ALA B 1 119 ? -6.773 19.156 8.531 1 97.88 119 ALA B N 1
ATOM 3002 C CA . ALA B 1 119 ? -5.734 19.281 7.516 1 97.88 119 ALA B CA 1
ATOM 3003 C C . ALA B 1 119 ? -4.406 18.719 8.016 1 97.88 119 ALA B C 1
ATOM 3005 O O . ALA B 1 119 ? -3.604 18.219 7.227 1 97.88 119 ALA B O 1
ATOM 3006 N N . GLY B 1 120 ? -4.188 18.828 9.297 1 98.31 120 GLY B N 1
ATOM 3007 C CA . GLY B 1 120 ? -2.98 18.25 9.867 1 98.31 120 GLY B CA 1
ATOM 3008 C C . GLY B 1 120 ? -2.891 16.75 9.688 1 98.31 120 GLY B C 1
ATOM 3009 O O . GLY B 1 120 ? -1.816 16.219 9.398 1 98.31 120 GLY B O 1
ATOM 3010 N N . LEU B 1 121 ? -3.986 16.047 9.875 1 98.69 121 LEU B N 1
ATOM 3011 C CA . LEU B 1 121 ? -4.035 14.602 9.68 1 98.69 121 LEU B CA 1
ATOM 3012 C C . LEU B 1 121 ? -3.803 14.242 8.219 1 98.69 121 LEU B C 1
ATOM 3014 O O . LEU B 1 121 ? -3.209 13.211 7.914 1 98.69 121 LEU B O 1
ATOM 3018 N N . SER B 1 122 ? -4.219 15.133 7.352 1 98.69 122 SER B N 1
ATOM 3019 C CA . SER B 1 122 ? -4.055 14.906 5.918 1 98.69 122 SER B CA 1
ATOM 3020 C C . SER B 1 122 ? -2.584 14.766 5.547 1 98.69 122 SER B C 1
ATOM 3022 O O . SER B 1 122 ? -2.24 14.031 4.617 1 98.69 122 SER B O 1
ATOM 3024 N N . ILE B 1 123 ? -1.729 15.484 6.23 1 98.56 123 ILE B N 1
ATOM 3025 C CA . ILE B 1 123 ? -0.299 15.359 5.969 1 98.56 123 ILE B CA 1
ATOM 3026 C C . ILE B 1 123 ? 0.133 13.906 6.168 1 98.56 123 ILE B C 1
ATOM 3028 O O . ILE B 1 123 ? 0.851 13.352 5.336 1 98.56 123 ILE B O 1
ATOM 3032 N N . ALA B 1 124 ? -0.305 13.328 7.254 1 98.62 124 ALA B N 1
ATOM 3033 C CA . ALA B 1 124 ? 0.035 11.938 7.535 1 98.62 124 ALA B CA 1
ATOM 3034 C C . ALA B 1 124 ? -0.494 11.008 6.441 1 98.62 124 ALA B C 1
ATOM 3036 O O . ALA B 1 124 ? 0.203 10.094 6.008 1 98.62 124 ALA B O 1
ATOM 3037 N N . PHE B 1 125 ? -1.729 11.266 5.969 1 98.44 125 PHE B N 1
ATOM 3038 C CA . PHE B 1 125 ? -2.354 10.438 4.945 1 98.44 125 PHE B CA 1
ATOM 3039 C C . PHE B 1 125 ? -1.639 10.586 3.609 1 98.44 125 PHE B C 1
ATOM 3041 O O . PHE B 1 125 ? -1.716 9.703 2.754 1 98.44 125 PHE B O 1
ATOM 3048 N N . ALA B 1 126 ? -0.935 11.695 3.436 1 97.94 126 ALA B N 1
ATOM 3049 C CA . ALA B 1 126 ? -0.214 11.945 2.189 1 97.94 126 ALA B CA 1
ATOM 3050 C C . ALA B 1 126 ? 1.128 11.219 2.176 1 97.94 126 ALA B C 1
ATOM 3052 O O . ALA B 1 126 ? 1.771 11.109 1.131 1 97.94 126 ALA B O 1
ATOM 3053 N N . CYS B 1 127 ? 1.586 10.75 3.309 1 98.38 127 CYS B N 1
ATOM 3054 C CA . CYS B 1 127 ? 2.84 10.008 3.398 1 98.38 127 CYS B CA 1
ATOM 3055 C C . CYS B 1 127 ? 2.648 8.562 2.965 1 98.38 127 CYS B C 1
ATOM 3057 O O . CYS B 1 127 ? 1.517 8.094 2.83 1 98.38 127 CYS B O 1
ATOM 3059 N N . ASP B 1 128 ? 3.777 7.844 2.754 1 98 128 ASP B N 1
ATOM 3060 C CA . ASP B 1 128 ? 3.727 6.477 2.244 1 98 128 ASP B CA 1
ATOM 3061 C C . ASP B 1 128 ? 3.438 5.484 3.367 1 98 128 ASP B C 1
ATOM 3063 O O . ASP B 1 128 ? 2.736 4.492 3.158 1 98 128 ASP B O 1
ATOM 3067 N N . LEU B 1 129 ? 4.059 5.699 4.48 1 98.31 129 LEU B N 1
ATOM 3068 C CA . LEU B 1 129 ? 3.938 4.867 5.672 1 98.31 129 LEU B CA 1
ATOM 3069 C C . LEU B 1 129 ? 3.707 5.723 6.914 1 98.31 129 LEU B C 1
ATOM 3071 O O . LEU B 1 129 ? 4.062 6.902 6.934 1 98.31 129 LEU B O 1
ATOM 3075 N N . ARG B 1 130 ? 3.088 5.027 7.93 1 98.69 130 ARG B N 1
ATOM 3076 C CA . ARG B 1 130 ? 2.703 5.82 9.094 1 98.69 130 ARG B CA 1
ATOM 3077 C C . ARG B 1 130 ? 2.898 5.031 10.383 1 98.69 130 ARG B C 1
ATOM 3079 O O . ARG B 1 130 ? 2.635 3.826 10.422 1 98.69 130 ARG B O 1
ATOM 3086 N N . VAL B 1 131 ? 3.373 5.723 11.367 1 98.75 131 VAL B N 1
ATOM 3087 C CA . VAL B 1 131 ? 3.379 5.262 12.75 1 98.75 131 VAL B CA 1
ATOM 3088 C C . VAL B 1 131 ? 2.596 6.242 13.617 1 98.75 13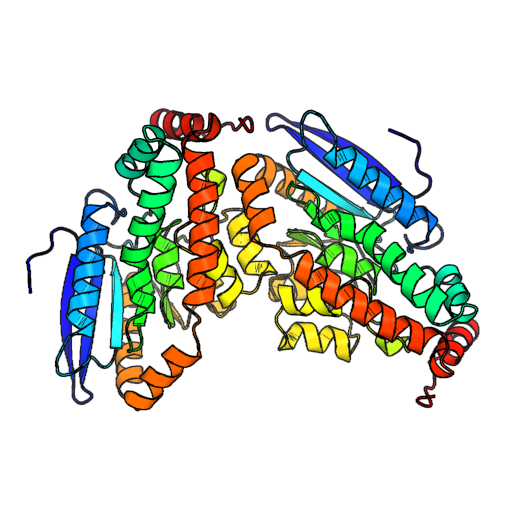1 VAL B C 1
ATOM 3090 O O . VAL B 1 131 ? 2.84 7.449 13.578 1 98.75 131 VAL B O 1
ATOM 3093 N N . PHE B 1 132 ? 1.638 5.719 14.359 1 98.62 132 PHE B N 1
ATOM 3094 C CA . PHE B 1 132 ? 0.77 6.582 15.148 1 98.62 132 PHE B CA 1
ATOM 3095 C C . PHE B 1 132 ? 1.046 6.414 16.641 1 98.62 132 PHE B C 1
ATOM 3097 O O . PHE B 1 132 ? 1.561 5.375 17.062 1 98.62 132 PHE B O 1
ATOM 3104 N N . ALA B 1 133 ? 0.702 7.449 17.406 1 98.62 133 ALA B N 1
ATOM 3105 C CA . ALA B 1 133 ? 0.696 7.348 18.859 1 98.62 133 ALA B CA 1
ATOM 3106 C C . ALA B 1 133 ? -0.558 6.633 19.359 1 98.62 133 ALA B C 1
ATOM 3108 O O . ALA B 1 133 ? -1.67 6.945 18.922 1 98.62 133 ALA B O 1
ATOM 3109 N N . ASN B 1 134 ? -0.38 5.707 20.312 1 97.38 134 ASN B N 1
ATOM 3110 C CA . ASN B 1 134 ? -1.498 4.957 20.891 1 97.38 134 ASN B CA 1
ATOM 3111 C C . ASN B 1 134 ? -2.6 5.891 21.375 1 97.38 134 ASN B C 1
ATOM 3113 O O . ASN B 1 134 ? -3.783 5.637 21.156 1 97.38 134 ASN B O 1
ATOM 3117 N N . GLU B 1 135 ? -2.145 6.961 21.953 1 92.25 135 GLU B N 1
ATOM 3118 C CA . GLU B 1 135 ? -3.061 7.812 22.703 1 92.25 135 GLU B CA 1
ATOM 3119 C C . GLU B 1 135 ? -3.467 9.039 21.891 1 92.25 135 GLU B C 1
ATOM 3121 O O . GLU B 1 135 ? -4.172 9.914 22.391 1 92.25 135 GLU B O 1
ATOM 3126 N N . GLY B 1 136 ? -2.998 9.109 20.734 1 94.44 136 GLY B N 1
ATOM 3127 C CA . GLY B 1 136 ? -3.328 10.281 19.938 1 94.44 136 GLY B CA 1
ATOM 3128 C C . GLY B 1 136 ? -4.793 10.344 19.547 1 94.44 136 GLY B C 1
ATOM 3129 O O . GLY B 1 136 ? -5.484 9.32 19.547 1 94.44 136 GLY B O 1
ATOM 3130 N N . LYS B 1 137 ? -5.246 11.594 19.344 1 97.38 137 LYS B N 1
ATOM 3131 C CA . LYS B 1 137 ? -6.574 11.844 18.797 1 97.38 137 LYS B CA 1
ATOM 3132 C C . LYS B 1 137 ? -6.488 12.32 17.344 1 97.38 137 LYS B C 1
ATOM 3134 O O . LYS B 1 137 ? -5.84 13.328 17.062 1 97.38 137 LYS B O 1
ATOM 3139 N N . TYR B 1 138 ? -7.191 11.633 16.484 1 98.62 138 TYR B N 1
ATOM 3140 C CA . TYR B 1 138 ? -7.113 11.891 15.055 1 98.62 138 TYR B CA 1
ATOM 3141 C C . TYR B 1 138 ? -8.508 12.055 14.461 1 98.62 138 TYR B C 1
ATOM 3143 O O . TYR B 1 138 ? -9.406 11.266 14.742 1 98.62 138 TYR B O 1
ATOM 3151 N N . SER B 1 139 ? -8.641 13.117 13.648 1 98.62 139 SER B N 1
ATOM 3152 C CA . SER B 1 139 ? -9.992 13.367 13.148 1 98.62 139 SER B CA 1
ATOM 3153 C C . SER B 1 139 ? -9.953 14.266 11.914 1 98.62 139 SER B C 1
ATOM 3155 O O . SER B 1 139 ? -9.164 15.211 11.844 1 98.62 139 SER B O 1
ATOM 3157 N N . PHE B 1 140 ? -10.766 13.867 10.977 1 98.44 140 PHE B N 1
ATOM 3158 C CA . PHE B 1 140 ? -11.133 14.789 9.898 1 98.44 140 PHE B CA 1
ATOM 3159 C C . PHE B 1 140 ? -12.375 15.578 10.266 1 98.44 140 PHE B C 1
ATOM 3161 O O . PHE B 1 140 ? -13.461 15.328 9.727 1 98.44 140 PHE B O 1
ATOM 3168 N N . ASN B 1 141 ? -12.25 16.609 11.023 1 97.19 141 ASN B N 1
ATOM 3169 C CA . ASN B 1 141 ? -13.391 17.266 11.648 1 97.19 141 ASN B CA 1
ATOM 3170 C C . ASN B 1 141 ? -13.93 18.406 10.781 1 97.19 141 ASN B C 1
ATOM 3172 O O . ASN B 1 141 ? -14.617 19.297 11.281 1 97.19 141 ASN B O 1
ATOM 3176 N N . PHE B 1 142 ? -13.695 18.469 9.516 1 97.81 142 PHE B N 1
ATOM 3177 C CA . PHE B 1 142 ? -14.031 19.547 8.609 1 97.81 142 PHE B CA 1
ATOM 3178 C C . PHE B 1 142 ? -15.523 19.859 8.656 1 97.81 142 PHE B C 1
ATOM 3180 O O . PHE B 1 142 ? -15.922 21.016 8.844 1 97.81 142 PHE B O 1
ATOM 3187 N N . VAL B 1 143 ? -16.344 18.844 8.594 1 96.56 143 VAL B N 1
ATOM 3188 C CA . VAL B 1 143 ? -17.781 19.047 8.477 1 96.56 143 VAL B CA 1
ATOM 3189 C C . VAL B 1 143 ? -18.328 19.594 9.797 1 96.56 143 VAL B C 1
ATOM 3191 O O . VAL B 1 143 ? -19.359 20.281 9.82 1 96.56 143 VAL B O 1
ATOM 3194 N N . ARG B 1 144 ? -17.625 19.281 10.859 1 95.69 144 ARG B N 1
ATOM 3195 C CA . ARG B 1 144 ? -18.016 19.812 12.156 1 95.69 144 ARG B CA 1
ATOM 3196 C C . ARG B 1 144 ? -17.688 21.297 12.273 1 95.69 144 ARG B C 1
ATOM 3198 O O . ARG B 1 144 ? -18.188 21.984 13.164 1 95.69 144 ARG B O 1
ATOM 3205 N N . LEU B 1 145 ? -16.891 21.781 11.375 1 95.12 145 LEU B N 1
ATOM 3206 C CA . LEU B 1 145 ? -16.516 23.188 11.336 1 95.12 145 LEU B CA 1
ATOM 3207 C C . LEU B 1 145 ? -17.281 23.938 10.242 1 95.12 145 LEU B C 1
ATOM 3209 O O . LEU B 1 145 ? -17.031 25.109 10 1 95.12 145 LEU B O 1
ATOM 3213 N N . GLY B 1 146 ? -18.141 23.234 9.539 1 95.44 146 GLY B N 1
ATOM 3214 C CA . GLY B 1 146 ? -18.969 23.875 8.539 1 95.44 146 GLY B CA 1
ATOM 3215 C C . GLY B 1 146 ? -18.297 23.984 7.184 1 95.44 146 GLY B C 1
ATOM 3216 O O . GLY B 1 146 ? -18.688 24.797 6.352 1 95.44 146 GLY B O 1
ATOM 3217 N N . ILE B 1 147 ? -17.25 23.188 6.953 1 96.81 147 ILE B N 1
ATOM 3218 C CA . ILE B 1 147 ? -16.578 23.266 5.66 1 96.81 147 ILE B CA 1
ATOM 3219 C C . ILE B 1 147 ? -16.391 21.859 5.098 1 96.81 147 ILE B C 1
ATOM 3221 O O . ILE B 1 147 ? -16.344 20.875 5.852 1 96.81 147 ILE B O 1
ATOM 3225 N N . HIS B 1 148 ? -16.312 21.75 3.783 1 98.06 148 HIS B N 1
ATOM 3226 C CA . HIS B 1 148 ? -15.984 20.516 3.078 1 98.06 148 HIS B CA 1
ATOM 3227 C C . HIS B 1 148 ? -14.609 19.984 3.482 1 98.06 148 HIS B C 1
ATOM 3229 O O . HIS B 1 148 ? -13.688 20.781 3.713 1 98.06 148 HIS B O 1
ATOM 3235 N N . PRO B 1 149 ? -14.43 18.672 3.533 1 98.12 149 PRO B N 1
ATOM 3236 C CA . PRO B 1 149 ? -13.07 18.156 3.742 1 98.12 149 PRO B CA 1
ATOM 3237 C C . PRO B 1 149 ? -12.07 18.734 2.744 1 98.12 149 PRO B C 1
ATOM 3239 O O . PRO B 1 149 ? -12.383 18.875 1.562 1 98.12 149 PRO B O 1
ATOM 3242 N N . GLY B 1 150 ? -10.898 19.141 3.266 1 97.81 150 GLY B N 1
ATOM 3243 C CA . GLY B 1 150 ? -9.852 19.719 2.447 1 97.81 150 GLY B CA 1
ATOM 3244 C C . GLY B 1 150 ? -8.523 19 2.57 1 97.81 150 GLY B C 1
ATOM 3245 O O . GLY B 1 150 ? -8.453 17.906 3.115 1 97.81 150 GLY B O 1
ATOM 3246 N N . MET B 1 151 ? -7.484 19.594 1.914 1 98.06 151 MET B N 1
ATOM 3247 C CA . MET B 1 151 ? -6.109 19.109 1.968 1 98.06 151 MET B CA 1
ATOM 3248 C C . MET B 1 151 ? -6.012 17.703 1.397 1 98.06 151 MET B C 1
ATOM 3250 O O . MET B 1 151 ? -5.258 16.859 1.91 1 98.06 151 MET B O 1
ATOM 3254 N N . GLY B 1 152 ? -6.867 17.359 0.516 1 98.25 152 GLY B N 1
ATOM 3255 C CA . GLY B 1 152 ? -6.82 16.094 -0.198 1 98.25 152 GLY B CA 1
ATOM 3256 C C . GLY B 1 152 ? -7.48 14.953 0.561 1 98.25 152 GLY B C 1
ATOM 3257 O O . GLY B 1 152 ? -7.508 13.812 0.083 1 98.25 152 GLY B O 1
ATOM 3258 N N . SER B 1 153 ? -8.109 15.25 1.684 1 98.56 153 SER B N 1
ATOM 3259 C CA . SER B 1 153 ? -8.609 14.188 2.555 1 98.56 153 SER B CA 1
ATOM 3260 C C . SER B 1 153 ? -9.734 13.406 1.885 1 98.56 153 SER B C 1
ATOM 3262 O O . SER B 1 153 ? -9.867 12.203 2.09 1 98.56 153 SER B O 1
ATOM 3264 N N . SER B 1 154 ? -10.547 14.07 1.055 1 97.88 154 SER B N 1
ATOM 3265 C CA . SER B 1 154 ? -11.664 13.406 0.404 1 97.88 154 SER B CA 1
ATOM 3266 C C . SER B 1 154 ? -11.18 12.367 -0.605 1 97.88 154 SER B C 1
ATOM 3268 O O . SER B 1 154 ? -11.945 11.492 -1.023 1 97.88 154 SER B O 1
ATOM 3270 N N . TYR B 1 155 ? -10.016 12.477 -1.038 1 98.06 155 TYR B N 1
ATOM 3271 C CA . TYR B 1 155 ? -9.391 11.523 -1.946 1 98.06 155 TYR B CA 1
ATOM 3272 C C . TYR B 1 155 ? -8.516 10.539 -1.181 1 98.06 155 TYR B C 1
ATOM 3274 O O . TYR B 1 155 ? -8.633 9.32 -1.37 1 98.06 155 TYR B O 1
ATOM 3282 N N . LEU B 1 156 ? -7.715 11.023 -0.277 1 98 156 LEU B N 1
ATOM 3283 C CA . LEU B 1 156 ? -6.695 10.242 0.405 1 98 156 LEU B CA 1
ATOM 3284 C C . LEU B 1 156 ? -7.328 9.234 1.358 1 98 156 LEU B C 1
ATOM 3286 O O . LEU B 1 156 ? -6.879 8.086 1.451 1 98 156 LEU B O 1
ATOM 3290 N N . ALA B 1 157 ? -8.352 9.664 2.094 1 97.75 157 ALA B N 1
ATOM 3291 C CA . ALA B 1 157 ? -8.977 8.781 3.074 1 97.75 157 ALA B CA 1
ATOM 3292 C C . ALA B 1 157 ? -9.57 7.547 2.398 1 97.75 157 ALA B C 1
ATOM 3294 O O . ALA B 1 157 ? -9.242 6.414 2.754 1 97.75 157 ALA B O 1
ATOM 3295 N N . PRO B 1 158 ? -10.398 7.738 1.333 1 96.06 158 PRO B N 1
ATOM 3296 C CA . PRO B 1 158 ? -10.922 6.551 0.649 1 96.06 158 PRO B CA 1
ATOM 3297 C C . PRO B 1 158 ? -9.828 5.754 -0.057 1 96.06 158 PRO B C 1
ATOM 3299 O O . PRO B 1 158 ? -9.93 4.527 -0.168 1 96.06 158 PRO B O 1
ATOM 3302 N N . GLU B 1 159 ? -8.844 6.41 -0.558 1 96.19 159 GLU B N 1
ATOM 3303 C CA . GLU B 1 159 ? -7.754 5.707 -1.232 1 96.19 159 GLU B CA 1
ATOM 3304 C C . GLU B 1 159 ? -7.066 4.723 -0.291 1 96.19 159 GLU B C 1
ATOM 3306 O O . GLU B 1 159 ? -6.75 3.6 -0.684 1 96.19 159 GLU B O 1
ATOM 3311 N N . LEU B 1 160 ? -6.852 5.16 0.934 1 96.31 160 LEU B N 1
ATOM 3312 C CA . LEU B 1 160 ? -6.074 4.371 1.886 1 96.31 160 LEU B CA 1
ATOM 3313 C C . LEU B 1 160 ? -6.961 3.373 2.619 1 96.31 160 LEU B C 1
ATOM 3315 O O . LEU B 1 160 ? -6.527 2.266 2.939 1 96.31 160 LEU B O 1
ATOM 3319 N N . LEU B 1 161 ? -8.242 3.73 2.857 1 95.5 161 LEU B N 1
ATOM 3320 C CA . LEU B 1 161 ? -9.039 2.961 3.807 1 95.5 161 LEU B CA 1
ATOM 3321 C C . LEU B 1 161 ? -10.281 2.393 3.135 1 95.5 161 LEU B C 1
ATOM 3323 O O . LEU B 1 161 ? -11.047 1.657 3.76 1 95.5 161 LEU B O 1
ATOM 3327 N N . GLY B 1 162 ? -10.492 2.707 1.883 1 92.5 162 GLY B N 1
ATOM 3328 C CA . GLY B 1 162 ? -11.75 2.383 1.232 1 92.5 162 GLY B CA 1
ATOM 3329 C C . GLY B 1 162 ? -12.852 3.391 1.519 1 92.5 162 GLY B C 1
ATOM 3330 O O . GLY B 1 162 ? -12.742 4.184 2.459 1 92.5 162 GLY B O 1
ATOM 3331 N N . LYS B 1 163 ? -13.961 3.273 0.765 1 91.62 163 LYS B N 1
ATOM 3332 C CA . LYS B 1 163 ? -15.016 4.281 0.846 1 91.62 163 LYS B CA 1
ATOM 3333 C C . LYS B 1 163 ? -15.867 4.086 2.094 1 91.62 163 LYS B C 1
ATOM 3335 O O . LYS B 1 163 ? -16.453 5.039 2.609 1 91.62 163 LYS B O 1
ATOM 3340 N N . SER B 1 164 ? -15.922 2.877 2.562 1 90.25 164 SER B N 1
ATOM 3341 C CA . SER B 1 164 ? -16.734 2.656 3.754 1 90.25 164 SER B CA 1
ATOM 3342 C C . SER B 1 164 ? -16.109 3.324 4.977 1 90.25 164 SER B C 1
ATOM 3344 O O . SER B 1 164 ? -16.703 4.246 5.551 1 90.25 164 SER B O 1
ATOM 3346 N N . LEU B 1 165 ? -14.875 2.936 5.266 1 94.12 165 LEU B N 1
ATOM 3347 C CA . LEU B 1 165 ? -14.211 3.471 6.453 1 94.12 165 LEU B CA 1
ATOM 3348 C C . LEU B 1 165 ? -13.758 4.906 6.219 1 94.12 165 LEU B C 1
ATOM 3350 O O . LEU B 1 165 ? -13.969 5.777 7.066 1 94.12 165 LEU B O 1
ATOM 3354 N N . GLY B 1 166 ? -13.148 5.207 5.102 1 96 166 GLY B N 1
ATOM 3355 C CA . GLY B 1 166 ? -12.742 6.566 4.785 1 96 166 GLY B CA 1
ATOM 3356 C C . GLY B 1 166 ? -13.898 7.547 4.777 1 96 166 GLY B C 1
ATOM 3357 O O . GLY B 1 166 ? -13.789 8.648 5.32 1 96 166 GLY B O 1
ATOM 3358 N N . GLY B 1 167 ? -15 7.086 4.18 1 95.44 167 GLY B N 1
ATOM 3359 C CA . GLY B 1 167 ? -16.188 7.926 4.156 1 95.44 167 GLY B CA 1
ATOM 3360 C C . GLY B 1 167 ? -16.766 8.18 5.535 1 95.44 167 GLY B C 1
ATOM 3361 O O . GLY B 1 167 ? -17.172 9.297 5.852 1 95.44 167 GLY B O 1
ATOM 3362 N N . ARG B 1 168 ? -16.781 7.164 6.348 1 96 168 ARG B N 1
ATOM 3363 C CA . ARG B 1 168 ? -17.266 7.312 7.715 1 96 168 ARG B CA 1
ATOM 3364 C C . ARG B 1 168 ? -16.5 8.398 8.453 1 96 168 ARG B C 1
ATOM 3366 O O . ARG B 1 168 ? -17.094 9.281 9.078 1 96 168 ARG B O 1
ATOM 3373 N N . LEU B 1 169 ? -15.188 8.367 8.297 1 97.62 169 LEU B N 1
ATOM 3374 C CA . LEU B 1 169 ? -14.344 9.328 8.992 1 97.62 169 LEU B CA 1
ATOM 3375 C C . LEU B 1 169 ? -14.602 10.742 8.484 1 97.62 169 LEU B C 1
ATOM 3377 O O . LEU B 1 169 ? -14.594 11.703 9.266 1 97.62 169 LEU B O 1
ATOM 3381 N N . LEU B 1 170 ? -14.867 10.883 7.211 1 98.12 170 LEU B N 1
ATOM 3382 C CA . LEU B 1 170 ? -15.086 12.195 6.602 1 98.12 170 LEU B CA 1
ATOM 3383 C C . LEU B 1 170 ? -16.484 12.719 6.91 1 98.12 170 LEU B C 1
ATOM 3385 O O . LEU B 1 170 ? -16.656 13.906 7.184 1 98.12 170 LEU B O 1
ATOM 3389 N N . PHE B 1 171 ? -17.469 11.867 6.91 1 97.31 171 PHE B N 1
ATOM 3390 C CA . PHE B 1 171 ? -18.844 12.273 7.129 1 97.31 171 PHE B CA 1
ATOM 3391 C C . PHE B 1 171 ? -19.094 12.586 8.602 1 97.31 171 PHE B C 1
ATOM 3393 O O . PHE B 1 171 ? -19.828 13.523 8.922 1 97.31 171 PHE B O 1
ATOM 3400 N N . SER B 1 172 ? -18.5 11.812 9.469 1 95.69 172 SER B N 1
ATOM 3401 C CA . SER B 1 172 ? -18.812 11.938 10.891 1 95.69 172 SER B CA 1
ATOM 3402 C C . SER B 1 172 ? -17.875 12.93 11.57 1 95.69 172 SER B C 1
ATOM 3404 O O . SER B 1 172 ? -18.266 13.586 12.547 1 95.69 172 SER B O 1
ATOM 3406 N N . GLY B 1 173 ? -16.672 12.992 11.109 1 97.31 173 GLY B N 1
ATOM 3407 C CA . GLY B 1 173 ? -15.648 13.766 11.805 1 97.31 173 GLY B CA 1
ATOM 3408 C C . GLY B 1 173 ? -15.242 13.156 13.133 1 97.31 173 GLY B C 1
ATOM 3409 O O . GLY B 1 173 ? -14.719 13.844 14.008 1 97.31 173 GLY B O 1
ATOM 3410 N N . GLU B 1 174 ? -15.484 11.883 13.312 1 96.75 174 GLU B N 1
ATOM 3411 C CA . GLU B 1 174 ? -15.211 11.234 14.594 1 96.75 174 GLU B CA 1
ATOM 3412 C C . GLU B 1 174 ? -13.711 11.117 14.844 1 96.75 174 GLU B C 1
ATOM 3414 O O . GLU B 1 174 ? -12.906 11.227 13.914 1 96.75 174 GLU B O 1
ATOM 3419 N N . THR B 1 175 ? -13.438 10.93 16.109 1 98 175 THR B N 1
ATOM 3420 C CA . THR B 1 175 ? -12.055 10.75 16.516 1 98 175 THR B CA 1
ATOM 3421 C C . THR B 1 175 ? -11.695 9.266 16.578 1 98 175 THR B C 1
ATOM 3423 O O . THR B 1 175 ? -12.531 8.43 16.922 1 98 175 THR B O 1
ATOM 3426 N N . PHE B 1 176 ? -10.484 8.891 16.156 1 97.94 176 PHE B N 1
ATOM 3427 C CA . PHE B 1 176 ? -9.969 7.539 16.328 1 97.94 176 PHE B CA 1
ATOM 3428 C C . PHE B 1 176 ? -8.578 7.566 16.953 1 97.94 176 PHE B C 1
ATOM 3430 O O . PHE B 1 176 ? -7.93 8.617 17 1 97.94 176 PHE B O 1
ATOM 3437 N N . SER B 1 177 ? -8.094 6.477 17.469 1 98.06 177 SER B N 1
ATOM 3438 C CA . SER B 1 177 ? -6.805 6.367 18.141 1 98.06 177 SER B CA 1
ATOM 3439 C C . SER B 1 177 ? -5.758 5.73 17.234 1 98.06 177 SER B C 1
ATOM 3441 O O . SER B 1 177 ? -6.082 5.246 16.156 1 98.06 177 SER B O 1
ATOM 3443 N N . GLY B 1 178 ? -4.527 5.805 17.766 1 98.31 178 GLY B N 1
ATOM 3444 C CA . GLY B 1 178 ? -3.477 5.098 17.047 1 98.31 178 GLY B CA 1
ATOM 3445 C C . GLY B 1 178 ? -3.697 3.598 17 1 98.31 178 GLY B C 1
ATOM 3446 O O . GLY B 1 178 ? -3.318 2.945 16.016 1 98.31 178 GLY B O 1
ATOM 3447 N N . ILE B 1 179 ? -4.297 3.068 18 1 97.62 179 ILE B N 1
ATOM 3448 C CA . ILE B 1 179 ? -4.605 1.643 18.047 1 97.62 179 ILE B CA 1
ATOM 3449 C C . ILE B 1 179 ? -5.629 1.299 16.969 1 97.62 179 ILE B C 1
ATOM 3451 O O . ILE B 1 179 ? -5.488 0.294 16.266 1 97.62 179 ILE B O 1
ATOM 3455 N N . ASP B 1 180 ? -6.66 2.125 16.812 1 97 180 ASP B N 1
ATOM 3456 C CA . ASP B 1 180 ? -7.621 1.946 15.727 1 97 180 ASP B CA 1
ATOM 3457 C C . ASP B 1 180 ? -6.922 1.95 14.367 1 97 180 ASP B C 1
ATOM 3459 O O . ASP B 1 180 ? -7.168 1.078 13.539 1 97 180 ASP B O 1
ATOM 3463 N N . ALA B 1 181 ? -6.062 2.973 14.203 1 98.19 181 ALA B N 1
ATOM 3464 C CA . ALA B 1 181 ? -5.344 3.123 12.938 1 98.19 181 ALA B CA 1
ATOM 3465 C C . ALA B 1 181 ? -4.566 1.855 12.594 1 98.19 181 ALA B C 1
ATOM 3467 O O . ALA B 1 181 ? -4.543 1.426 11.438 1 98.19 181 ALA B O 1
ATOM 3468 N N . LYS B 1 182 ? -3.895 1.253 13.57 1 97.25 182 LYS B N 1
ATOM 3469 C CA . LYS B 1 182 ? -3.154 0.011 13.359 1 97.25 182 LYS B CA 1
ATOM 3470 C C . LYS B 1 182 ? -4.094 -1.132 12.984 1 97.25 182 LYS B C 1
ATOM 3472 O O . LYS B 1 182 ? -3.83 -1.876 12.039 1 97.25 182 LYS B O 1
ATOM 3477 N N . ASN B 1 183 ? -5.164 -1.196 13.703 1 94.5 183 ASN B N 1
ATOM 3478 C CA . ASN B 1 183 ? -6.125 -2.27 13.461 1 94.5 183 ASN B CA 1
ATOM 3479 C C . ASN B 1 183 ? -6.723 -2.186 12.062 1 94.5 183 ASN B C 1
ATOM 3481 O O . ASN B 1 183 ? -7.035 -3.213 11.453 1 94.5 183 ASN B O 1
ATOM 3485 N N . TRP B 1 184 ? -6.84 -0.93 11.562 1 95.25 184 TRP B N 1
ATOM 3486 C CA . TRP B 1 184 ? -7.457 -0.722 10.258 1 95.25 184 TRP B CA 1
ATOM 3487 C C . TRP B 1 184 ? -6.438 -0.908 9.133 1 95.25 184 TRP B C 1
ATOM 3489 O O . TRP B 1 184 ? -6.789 -0.858 7.953 1 95.25 184 TRP B O 1
ATOM 3499 N N . GLY B 1 185 ? -5.125 -1.057 9.477 1 95.06 185 GLY B N 1
ATOM 3500 C CA . GLY B 1 185 ? -4.086 -1.135 8.469 1 95.06 185 GLY B CA 1
ATOM 3501 C C . GLY B 1 185 ? -3.615 0.225 7.988 1 95.06 185 GLY B C 1
ATOM 3502 O O . GLY B 1 185 ? -2.793 0.317 7.074 1 95.06 185 GLY B O 1
ATOM 3503 N N . LEU B 1 186 ? -4.133 1.271 8.57 1 97.25 186 LEU B N 1
ATOM 3504 C CA . LEU B 1 186 ? -3.682 2.621 8.25 1 97.25 186 LEU B CA 1
ATOM 3505 C C . LEU B 1 186 ? -2.268 2.861 8.766 1 97.25 186 LEU B C 1
ATOM 3507 O O . LEU B 1 186 ? -1.452 3.488 8.078 1 97.25 186 LEU B O 1
ATOM 3511 N N . ALA B 1 187 ? -2.016 2.35 9.945 1 97.81 187 ALA B N 1
ATOM 3512 C CA . ALA B 1 187 ? -0.695 2.486 10.547 1 97.81 187 ALA B CA 1
ATOM 3513 C C . ALA B 1 187 ? 0.108 1.196 10.414 1 97.81 187 ALA B C 1
ATOM 3515 O O . ALA B 1 187 ? -0.432 0.101 10.594 1 97.81 187 ALA B O 1
ATOM 3516 N N . TRP B 1 188 ? 1.371 1.397 10.047 1 97.06 188 TRP B N 1
ATOM 3517 C CA . TRP B 1 188 ? 2.297 0.272 10.109 1 97.06 188 TRP B CA 1
ATOM 3518 C C . TRP B 1 188 ? 2.432 -0.242 11.539 1 97.06 188 TRP B C 1
ATOM 3520 O O . TRP B 1 188 ? 2.375 -1.45 11.781 1 97.06 188 TRP B O 1
ATOM 3530 N N . GLN B 1 189 ? 2.521 0.709 12.453 1 97.62 189 GLN B N 1
ATOM 3531 C CA . GLN B 1 189 ? 2.602 0.428 13.883 1 97.62 189 GLN B CA 1
ATOM 3532 C C . GLN B 1 189 ? 1.979 1.557 14.703 1 97.62 189 GLN B C 1
ATOM 3534 O O . GLN B 1 189 ? 1.79 2.664 14.195 1 97.62 189 GLN B O 1
ATOM 3539 N N . SER B 1 190 ? 1.643 1.218 15.938 1 98.44 190 SER B N 1
ATOM 3540 C CA . SER B 1 190 ? 1.262 2.197 16.953 1 98.44 190 SER B CA 1
ATOM 3541 C C . SER B 1 190 ? 2.035 1.982 18.25 1 98.44 190 SER B C 1
ATOM 3543 O O . SER B 1 190 ? 2.26 0.843 18.656 1 98.44 190 SER B O 1
ATOM 3545 N N . HIS B 1 191 ? 2.484 3.049 18.859 1 98.5 191 HIS B N 1
ATOM 3546 C CA . HIS B 1 191 ? 3.311 3.014 20.062 1 98.5 191 HIS B CA 1
ATOM 3547 C C . HIS B 1 191 ? 2.924 4.129 21.031 1 98.5 191 HIS B C 1
ATOM 3549 O O . HIS B 1 191 ? 2.221 5.07 20.656 1 98.5 191 HIS B O 1
ATOM 3555 N N . PRO B 1 192 ? 3.369 3.992 22.328 1 97.81 192 PRO B N 1
ATOM 3556 C CA . PRO B 1 192 ? 3.229 5.168 23.188 1 97.81 192 PRO B CA 1
ATOM 3557 C C . PRO B 1 192 ? 3.854 6.422 22.578 1 97.81 192 PRO B C 1
ATOM 3559 O O . PRO B 1 192 ? 4.895 6.344 21.922 1 97.81 192 PRO B O 1
ATOM 3562 N N . LYS B 1 193 ? 3.277 7.504 22.859 1 96.56 193 LYS B N 1
ATOM 3563 C CA . LYS B 1 193 ? 3.594 8.789 22.234 1 96.56 193 LYS B CA 1
ATOM 3564 C C . LYS B 1 193 ? 5.098 9.047 22.25 1 96.56 193 LYS B C 1
ATOM 3566 O O . LYS B 1 193 ? 5.676 9.422 21.234 1 96.56 193 LYS B O 1
ATOM 3571 N N . ALA B 1 194 ? 5.777 8.836 23.312 1 96.12 194 ALA B N 1
ATOM 3572 C CA . ALA B 1 194 ? 7.18 9.188 23.516 1 96.12 194 ALA B CA 1
ATOM 3573 C C . ALA B 1 194 ? 8.094 8.32 22.672 1 96.12 194 ALA B C 1
ATOM 3575 O O . ALA B 1 194 ? 9.266 8.648 22.453 1 96.12 194 ALA B O 1
ATOM 3576 N N . GLU B 1 195 ? 7.539 7.227 22.094 1 98 195 GLU B N 1
ATOM 3577 C CA . GLU B 1 195 ? 8.352 6.254 21.375 1 98 195 GLU B CA 1
ATOM 3578 C C . GLU B 1 195 ? 8.133 6.363 19.859 1 98 195 GLU B C 1
ATOM 3580 O O . GLU B 1 195 ? 8.867 5.762 19.078 1 98 195 GLU B O 1
ATOM 3585 N N . VAL B 1 196 ? 7.191 7.125 19.438 1 98.44 196 VAL B N 1
ATOM 3586 C CA . VAL B 1 196 ? 6.711 7.105 18.062 1 98.44 196 VAL B CA 1
ATOM 3587 C C . VAL B 1 196 ? 7.84 7.512 17.125 1 98.44 196 VAL B C 1
ATOM 3589 O O . VAL B 1 196 ? 8.117 6.82 16.141 1 98.44 196 VAL B O 1
ATOM 3592 N N . TYR B 1 197 ? 8.531 8.617 17.406 1 98.06 197 TYR B N 1
ATOM 3593 C CA . TYR B 1 197 ? 9.578 9.094 16.5 1 98.06 197 TYR B CA 1
ATOM 3594 C C . TYR B 1 197 ? 10.727 8.094 16.422 1 98.06 197 TYR B C 1
ATOM 3596 O O . TYR B 1 197 ? 11.203 7.762 15.336 1 98.06 197 TYR B O 1
ATOM 3604 N N . ALA B 1 198 ? 11.203 7.617 17.578 1 98.12 198 ALA B N 1
ATOM 3605 C CA . ALA B 1 198 ? 12.312 6.668 17.625 1 98.12 198 ALA B CA 1
ATOM 3606 C C . ALA B 1 198 ? 11.969 5.398 16.844 1 98.12 198 ALA B C 1
ATOM 3608 O O . ALA B 1 198 ? 12.805 4.875 16.109 1 98.12 198 ALA B O 1
ATOM 3609 N N . LYS B 1 199 ? 10.75 4.926 17.031 1 98.56 199 LYS B N 1
ATOM 3610 C CA . LYS B 1 199 ? 10.328 3.717 16.328 1 98.56 199 LYS B CA 1
ATOM 3611 C C . LYS B 1 199 ? 10.203 3.969 14.828 1 98.56 199 LYS B C 1
ATOM 3613 O O . LYS B 1 199 ? 10.516 3.096 14.016 1 98.56 199 LYS B O 1
ATOM 3618 N N . THR B 1 200 ? 9.703 5.141 14.453 1 98.62 200 THR B N 1
ATOM 3619 C CA . THR B 1 200 ? 9.633 5.496 13.039 1 98.62 200 THR B CA 1
ATOM 3620 C C . THR B 1 200 ? 11.031 5.543 12.422 1 98.62 200 THR B C 1
ATOM 3622 O O . THR B 1 200 ? 11.227 5.121 11.281 1 98.62 200 THR B O 1
ATOM 3625 N N . LYS B 1 201 ? 11.953 6.078 13.164 1 98.06 201 LYS B N 1
ATOM 3626 C CA . LYS B 1 201 ? 13.328 6.117 12.688 1 98.06 201 LYS B CA 1
ATOM 3627 C C . LYS B 1 201 ? 13.867 4.711 12.438 1 98.06 201 LYS B C 1
ATOM 3629 O O . LYS B 1 201 ? 14.57 4.473 11.453 1 98.06 201 LYS B O 1
ATOM 3634 N N . GLU B 1 202 ? 13.539 3.793 13.312 1 98 202 GLU B N 1
ATOM 3635 C CA . GLU B 1 202 ? 13.93 2.402 13.102 1 98 202 GLU B CA 1
ATOM 3636 C C . GLU B 1 202 ? 13.367 1.871 11.781 1 98 202 GLU B C 1
ATOM 3638 O O . GLU B 1 202 ? 14.07 1.192 11.031 1 98 202 GLU B O 1
ATOM 3643 N N . LEU B 1 203 ? 12.156 2.176 11.539 1 97.88 203 LEU B N 1
ATOM 3644 C CA . LEU B 1 203 ? 11.516 1.728 10.305 1 97.88 203 LEU B CA 1
ATOM 3645 C C . LEU B 1 203 ? 12.148 2.402 9.094 1 97.88 203 LEU B C 1
ATOM 3647 O O . LEU B 1 203 ? 12.266 1.79 8.023 1 97.88 203 LEU B O 1
ATOM 3651 N N . ALA B 1 204 ? 12.477 3.688 9.25 1 98.19 204 ALA B N 1
ATOM 3652 C CA . ALA B 1 204 ? 13.156 4.395 8.156 1 98.19 204 ALA B CA 1
ATOM 3653 C C . ALA B 1 204 ? 14.492 3.74 7.828 1 98.19 204 ALA B C 1
ATOM 3655 O O . ALA B 1 204 ? 14.875 3.65 6.656 1 98.19 204 ALA B O 1
ATOM 3656 N N . VAL B 1 205 ? 15.18 3.301 8.836 1 97 205 VAL B N 1
ATOM 3657 C CA . VAL B 1 205 ? 16.438 2.592 8.633 1 97 205 VAL B CA 1
ATOM 3658 C C . VAL B 1 205 ? 16.188 1.276 7.902 1 97 205 VAL B C 1
ATOM 3660 O O . VAL B 1 205 ? 16.922 0.918 6.98 1 97 205 VAL B O 1
ATOM 3663 N N . TYR B 1 206 ? 15.18 0.603 8.352 1 96.62 206 TYR B N 1
ATOM 3664 C CA . TYR B 1 206 ? 14.758 -0.615 7.668 1 96.62 206 TYR B CA 1
ATOM 3665 C C . TYR B 1 206 ? 14.469 -0.34 6.195 1 96.62 206 TYR B C 1
ATOM 3667 O O . TYR B 1 206 ? 14.883 -1.101 5.32 1 96.62 206 TYR B O 1
ATOM 3675 N N . MET B 1 207 ? 13.797 0.747 5.852 1 96.06 207 MET B N 1
ATOM 3676 C CA . MET B 1 207 ? 13.469 1.13 4.48 1 96.06 207 MET B CA 1
ATOM 3677 C C . MET B 1 207 ? 14.734 1.464 3.697 1 96.06 207 MET B C 1
ATOM 3679 O O . MET B 1 207 ? 14.812 1.207 2.494 1 96.06 207 MET B O 1
ATOM 3683 N N . ALA B 1 208 ? 15.664 2.031 4.395 1 95.19 208 ALA B N 1
ATOM 3684 C CA . ALA B 1 208 ? 16.906 2.463 3.758 1 95.19 208 ALA B CA 1
ATOM 3685 C C . ALA B 1 208 ? 17.703 1.269 3.238 1 95.19 208 ALA B C 1
ATOM 3687 O O . ALA B 1 208 ? 18.594 1.425 2.402 1 95.19 208 ALA B O 1
ATOM 3688 N N . GLU B 1 209 ? 17.359 0.127 3.75 1 94.88 209 GLU B N 1
ATOM 3689 C CA . GLU B 1 209 ? 18.047 -1.089 3.326 1 94.88 209 GLU B CA 1
ATOM 3690 C C . GLU B 1 209 ? 17.5 -1.604 2.002 1 94.88 209 GLU B C 1
ATOM 3692 O O . GLU B 1 209 ? 18.109 -2.455 1.355 1 94.88 209 GLU B O 1
ATOM 3697 N N . ALA B 1 210 ? 16.375 -1.133 1.584 1 95.62 210 ALA B N 1
ATOM 3698 C CA . ALA B 1 210 ? 15.766 -1.542 0.32 1 95.62 210 ALA B CA 1
ATOM 3699 C C . ALA B 1 210 ? 16.359 -0.769 -0.852 1 95.62 210 ALA B C 1
ATOM 3701 O O . ALA B 1 210 ? 17.031 0.246 -0.654 1 95.62 210 ALA B O 1
ATOM 3702 N N . ALA B 1 211 ? 16.141 -1.244 -2.025 1 96.06 211 ALA B N 1
ATOM 3703 C CA . ALA B 1 211 ? 16.734 -0.659 -3.223 1 96.06 211 ALA B CA 1
ATOM 3704 C C . ALA B 1 211 ? 16.078 0.677 -3.564 1 96.06 211 ALA B C 1
ATOM 3706 O O . ALA B 1 211 ? 14.891 0.731 -3.877 1 96.06 211 ALA B O 1
ATOM 3707 N N . PRO B 1 212 ? 16.875 1.733 -3.572 1 95.88 212 PRO B N 1
ATOM 3708 C CA . PRO B 1 212 ? 16.281 3.062 -3.73 1 95.88 212 PRO B CA 1
ATOM 3709 C C . PRO B 1 212 ? 15.633 3.26 -5.102 1 95.88 212 PRO B C 1
ATOM 3711 O O . PRO B 1 212 ? 14.578 3.891 -5.203 1 95.88 212 PRO B O 1
ATOM 3714 N N . LEU B 1 213 ? 16.203 2.703 -6.16 1 96 213 LEU B N 1
ATOM 3715 C CA . LEU B 1 213 ? 15.625 2.875 -7.488 1 96 213 LEU B CA 1
ATOM 3716 C C . LEU B 1 213 ? 14.273 2.172 -7.59 1 96 213 LEU B C 1
ATOM 3718 O O . LEU B 1 213 ? 13.328 2.719 -8.156 1 96 213 LEU B O 1
ATOM 3722 N N . ALA B 1 214 ? 14.227 0.95 -7.055 1 97.12 214 ALA B N 1
ATOM 3723 C CA . ALA B 1 214 ? 12.969 0.201 -7.047 1 97.12 214 ALA B CA 1
ATOM 3724 C C . ALA B 1 214 ? 11.898 0.943 -6.262 1 97.12 214 ALA B C 1
ATOM 3726 O O . ALA B 1 214 ? 10.742 1.017 -6.691 1 97.12 214 ALA B O 1
ATOM 3727 N N . LEU B 1 215 ? 12.266 1.505 -5.156 1 97.44 215 LEU B N 1
ATOM 3728 C CA . LEU B 1 215 ? 11.328 2.23 -4.309 1 97.44 215 LEU B CA 1
ATOM 3729 C C . LEU B 1 215 ? 10.82 3.488 -5.008 1 97.44 215 LEU B C 1
ATOM 3731 O O . LEU B 1 215 ? 9.641 3.824 -4.914 1 97.44 215 LEU B O 1
ATOM 3735 N N . GLN B 1 216 ? 11.727 4.223 -5.648 1 96.12 216 GLN B N 1
ATOM 3736 C CA . GLN B 1 216 ? 11.352 5.426 -6.383 1 96.12 216 GLN B CA 1
ATOM 3737 C C . GLN B 1 216 ? 10.336 5.109 -7.477 1 96.12 216 GLN B C 1
ATOM 3739 O O . GLN B 1 216 ? 9.32 5.793 -7.602 1 96.12 216 GLN B O 1
ATOM 3744 N N . GLU B 1 217 ? 10.609 4.059 -8.203 1 96 217 GLU B N 1
ATOM 3745 C CA . GLU B 1 217 ? 9.719 3.672 -9.289 1 96 217 GLU B CA 1
ATOM 3746 C C . GLU B 1 217 ? 8.383 3.158 -8.75 1 96 217 GLU B C 1
ATOM 3748 O O . GLU B 1 217 ? 7.332 3.418 -9.336 1 96 217 GLU B O 1
ATOM 3753 N N . LEU B 1 218 ? 8.438 2.412 -7.691 1 96.88 218 LEU B N 1
ATOM 3754 C CA . LEU B 1 218 ? 7.207 1.927 -7.074 1 96.88 218 LEU B CA 1
ATOM 3755 C C . LEU B 1 218 ? 6.305 3.088 -6.672 1 96.88 218 LEU B C 1
ATOM 3757 O O . LEU B 1 218 ? 5.105 3.074 -6.953 1 96.88 218 LEU B O 1
ATOM 3761 N N . LYS B 1 219 ? 6.852 4.027 -6.008 1 95.75 219 LYS B N 1
ATOM 3762 C CA . LYS B 1 219 ? 6.07 5.184 -5.578 1 95.75 219 LYS B CA 1
ATOM 3763 C C . LYS B 1 219 ? 5.434 5.891 -6.77 1 95.75 219 LYS B C 1
ATOM 3765 O O . LYS B 1 219 ? 4.254 6.246 -6.727 1 95.75 219 LYS B O 1
ATOM 3770 N N . GLN B 1 220 ? 6.191 6.098 -7.832 1 94.31 220 GLN B N 1
ATOM 37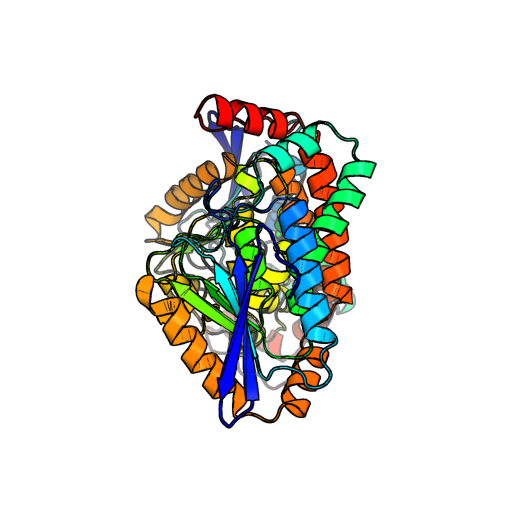71 C CA . GLN B 1 220 ? 5.684 6.742 -9.039 1 94.31 220 GLN B CA 1
ATOM 3772 C C . GLN B 1 220 ? 4.508 5.965 -9.625 1 94.31 220 GLN B C 1
ATOM 3774 O O . GLN B 1 220 ? 3.539 6.559 -10.102 1 94.31 220 GLN B O 1
ATOM 3779 N N . ASN B 1 221 ? 4.613 4.66 -9.562 1 94.88 221 ASN B N 1
ATOM 3780 C CA . ASN B 1 221 ? 3.594 3.822 -10.188 1 94.88 221 ASN B CA 1
ATOM 3781 C C . ASN B 1 221 ? 2.369 3.666 -9.289 1 94.88 221 ASN B C 1
ATOM 3783 O O . ASN B 1 221 ? 1.268 3.404 -9.773 1 94.88 221 ASN B O 1
ATOM 3787 N N . LEU B 1 222 ? 2.559 3.857 -8.039 1 94.81 222 LEU B N 1
ATOM 3788 C CA . LEU B 1 222 ? 1.501 3.566 -7.074 1 94.81 222 LEU B CA 1
ATOM 3789 C C . LEU B 1 222 ? 0.518 4.73 -6.98 1 94.81 222 LEU B C 1
ATOM 3791 O O . LEU B 1 222 ? -0.672 4.523 -6.73 1 94.81 222 LEU B O 1
ATOM 3795 N N . TYR B 1 223 ? 1.043 5.93 -7.18 1 94.19 223 TYR B N 1
ATOM 3796 C CA . TYR B 1 223 ? 0.204 7.094 -6.93 1 94.19 223 TYR B CA 1
ATOM 3797 C C . TYR B 1 223 ? -0.13 7.816 -8.227 1 94.19 223 TYR B C 1
ATOM 3799 O O . TYR B 1 223 ? 0.655 7.793 -9.18 1 94.19 223 TYR B O 1
ATOM 3807 N N . SER B 1 224 ? -1.324 8.438 -8.25 1 92.5 224 SER B N 1
ATOM 3808 C CA . SER B 1 224 ? -1.75 9.258 -9.383 1 92.5 224 SER B CA 1
ATOM 3809 C C . SER B 1 224 ? -1.898 10.719 -8.977 1 92.5 224 SER B C 1
ATOM 3811 O O . SER B 1 224 ? -2.893 11.102 -8.352 1 92.5 224 SER B O 1
ATOM 3813 N N . TRP B 1 225 ? -0.99 11.539 -9.422 1 91 225 TRP B N 1
ATOM 3814 C CA . TRP B 1 225 ? -1.087 12.969 -9.133 1 91 225 TRP B CA 1
ATOM 3815 C C . TRP B 1 225 ? -2.281 13.586 -9.859 1 91 225 TRP B C 1
ATOM 3817 O O . TRP B 1 225 ? -2.922 14.5 -9.336 1 91 225 TRP B O 1
ATOM 3827 N N . LYS B 1 226 ? -2.525 13.055 -11.016 1 92.94 226 LYS B N 1
ATOM 3828 C CA . LYS B 1 226 ? -3.648 13.555 -11.805 1 92.94 226 LYS B CA 1
ATOM 3829 C C . LYS B 1 226 ? -4.965 13.391 -11.047 1 92.94 226 LYS B C 1
ATOM 3831 O O . LYS B 1 226 ? -5.766 14.32 -10.977 1 92.94 226 LYS B O 1
ATOM 3836 N N . ASP B 1 227 ? -5.137 12.281 -10.484 1 94.81 227 ASP B N 1
ATOM 3837 C CA . ASP B 1 227 ? -6.375 12.016 -9.758 1 94.81 227 ASP B CA 1
ATOM 3838 C C . ASP B 1 227 ? -6.441 12.828 -8.477 1 94.81 227 ASP B C 1
ATOM 3840 O O . ASP B 1 227 ? -7.496 13.367 -8.133 1 94.81 227 ASP B O 1
ATOM 3844 N N . LEU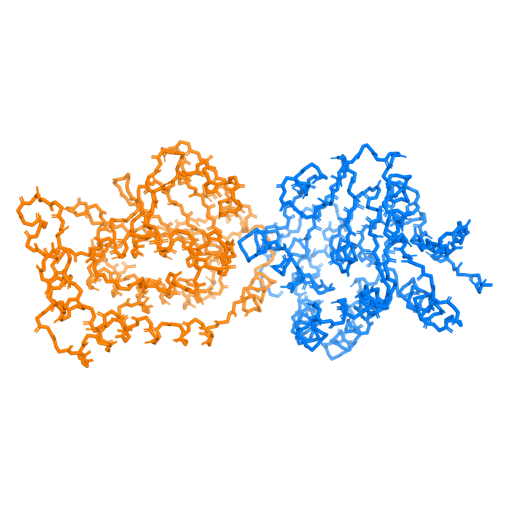 B 1 228 ? -5.359 12.977 -7.797 1 96 228 LEU B N 1
ATOM 3845 C CA . LEU B 1 228 ? -5.32 13.805 -6.594 1 96 228 LEU B CA 1
ATOM 3846 C C . LEU B 1 228 ? -5.617 15.258 -6.926 1 96 228 LEU B C 1
ATOM 3848 O O . LEU B 1 228 ? -6.426 15.906 -6.254 1 96 228 LEU B O 1
ATOM 3852 N N . ASP B 1 229 ? -5.02 15.68 -7.969 1 96.19 229 ASP B N 1
ATOM 3853 C CA . ASP B 1 229 ? -5.207 17.078 -8.383 1 96.19 229 ASP B CA 1
ATOM 3854 C C . ASP B 1 229 ? -6.668 17.359 -8.719 1 96.19 229 ASP B C 1
ATOM 3856 O O . ASP B 1 229 ? -7.195 18.422 -8.398 1 96.19 229 ASP B O 1
ATOM 3860 N N . ARG B 1 230 ? -7.281 16.438 -9.383 1 97 230 ARG B N 1
ATOM 3861 C CA . ARG B 1 230 ? -8.703 16.578 -9.695 1 97 230 ARG B CA 1
ATOM 3862 C C . ARG B 1 230 ? -9.531 16.703 -8.43 1 97 230 ARG B C 1
ATOM 3864 O O . ARG B 1 230 ? -10.453 17.531 -8.359 1 97 230 ARG B O 1
ATOM 3871 N N . ALA B 1 231 ? -9.219 15.906 -7.457 1 97.5 231 ALA B N 1
ATOM 3872 C CA . ALA B 1 231 ? -9.938 15.961 -6.184 1 97.5 231 ALA B CA 1
ATOM 3873 C C . ALA B 1 231 ? -9.68 17.281 -5.469 1 97.5 231 ALA B C 1
ATOM 3875 O O . ALA B 1 231 ? -10.594 17.859 -4.879 1 97.5 231 ALA B O 1
ATOM 3876 N N . LEU B 1 232 ? -8.422 17.75 -5.52 1 97.94 232 LEU B N 1
ATOM 3877 C CA . LEU B 1 232 ? -8.055 19 -4.859 1 97.94 232 LEU B CA 1
ATOM 3878 C C . LEU B 1 232 ? -8.836 20.172 -5.445 1 97.94 232 LEU B C 1
ATOM 3880 O O . LEU B 1 232 ? -9.242 21.078 -4.719 1 97.94 232 LEU B O 1
ATOM 3884 N N . LYS B 1 233 ? -9.023 20.156 -6.711 1 97.5 233 LYS B N 1
ATOM 3885 C CA . LYS B 1 233 ? -9.797 21.203 -7.367 1 97.5 233 LYS B CA 1
ATOM 3886 C C . LYS B 1 233 ? -11.242 21.219 -6.863 1 97.5 233 LYS B C 1
ATOM 3888 O O . LYS B 1 233 ? -11.789 22.281 -6.566 1 97.5 233 LYS B O 1
ATOM 3893 N N . LYS B 1 234 ? -11.812 20.094 -6.77 1 97.94 234 LYS B N 1
ATOM 3894 C CA . LYS B 1 234 ? -13.18 19.984 -6.266 1 97.94 234 LYS B CA 1
ATOM 3895 C C . LYS B 1 234 ? -13.266 20.406 -4.805 1 97.94 234 LYS B C 1
ATOM 3897 O O . LYS B 1 234 ? -14.203 21.109 -4.402 1 97.94 234 LYS B O 1
ATOM 3902 N N . GLU B 1 235 ? -12.305 19.969 -3.998 1 98.25 235 GLU B N 1
ATOM 3903 C CA . GLU B 1 235 ? -12.25 20.359 -2.594 1 98.25 235 GLU B CA 1
ATOM 3904 C C . GLU B 1 235 ? -12.164 21.875 -2.453 1 98.25 235 GLU B C 1
ATOM 3906 O O . GLU B 1 235 ? -12.883 22.469 -1.647 1 98.25 235 GLU B O 1
ATOM 3911 N N . ALA B 1 236 ? -11.227 22.422 -3.205 1 97.56 236 ALA B N 1
ATOM 3912 C CA . ALA B 1 236 ? -11.008 23.875 -3.123 1 97.56 236 ALA B CA 1
ATOM 3913 C C . ALA B 1 236 ? -12.281 24.641 -3.482 1 97.56 236 ALA B C 1
ATOM 3915 O O . ALA B 1 236 ? -12.625 25.625 -2.824 1 97.56 236 ALA B O 1
ATOM 3916 N N . GLU B 1 237 ? -12.961 24.188 -4.469 1 97.69 237 GLU B N 1
ATOM 3917 C CA . GLU B 1 237 ? -14.203 24.828 -4.883 1 97.69 237 GLU B CA 1
ATOM 3918 C C . GLU B 1 237 ? -15.266 24.734 -3.787 1 97.69 237 GLU B C 1
ATOM 3920 O O . GLU B 1 237 ? -15.93 25.719 -3.467 1 97.69 237 GLU B O 1
ATOM 3925 N N . SER B 1 238 ? -15.43 23.609 -3.275 1 98.31 238 SER B N 1
ATOM 3926 C CA . SER B 1 238 ? -16.422 23.375 -2.23 1 98.31 238 SER B CA 1
ATOM 3927 C C . SER B 1 238 ? -16.094 24.172 -0.972 1 98.31 238 SER B C 1
ATOM 3929 O O . SER B 1 238 ? -16.969 24.812 -0.392 1 98.31 238 SER B O 1
ATOM 3931 N N . GLN B 1 239 ? -14.867 24.141 -0.515 1 97.69 239 GLN B N 1
ATOM 3932 C CA . GLN B 1 239 ? -14.492 24.891 0.678 1 97.69 239 GLN B CA 1
ATOM 3933 C C . GLN B 1 239 ? -14.633 26.391 0.453 1 97.69 239 GLN B C 1
ATOM 3935 O O . GLN B 1 239 ? -15.039 27.125 1.359 1 97.69 239 GLN B O 1
ATOM 3940 N N . ALA B 1 240 ? -14.234 26.828 -0.769 1 97.19 240 ALA B N 1
ATOM 3941 C CA . ALA B 1 240 ? -14.391 28.234 -1.095 1 97.19 240 ALA B CA 1
ATOM 3942 C C . ALA B 1 240 ? -15.836 28.688 -0.903 1 97.19 240 ALA B C 1
ATOM 3944 O O . ALA B 1 240 ? -16.094 29.781 -0.395 1 97.19 240 ALA B O 1
ATOM 3945 N N . ARG B 1 241 ? -16.781 27.844 -1.292 1 97 241 ARG B N 1
ATOM 3946 C CA . ARG B 1 241 ? -18.203 28.125 -1.095 1 97 241 ARG B CA 1
ATOM 3947 C C . ARG B 1 241 ? -18.562 28.125 0.388 1 97 241 ARG B C 1
ATOM 3949 O O . ARG B 1 241 ? -19.281 29.016 0.857 1 97 241 ARG B O 1
ATOM 3956 N N . ASN B 1 242 ? -18.062 27.203 1.116 1 97.69 242 ASN B N 1
ATOM 3957 C CA . ASN B 1 242 ? -18.391 27.062 2.529 1 97.69 242 ASN B CA 1
ATOM 3958 C C . ASN B 1 242 ? -17.812 28.203 3.357 1 97.69 242 ASN B C 1
ATOM 3960 O O . ASN B 1 242 ? -18.422 28.656 4.328 1 97.69 242 ASN B O 1
ATOM 3964 N N . PHE B 1 243 ? -16.594 28.703 3.016 1 96.31 243 PHE B N 1
ATOM 3965 C CA . PHE B 1 243 ? -15.914 29.734 3.801 1 96.31 243 PHE B CA 1
ATOM 3966 C C . PHE B 1 243 ? -16.688 31.047 3.775 1 96.31 243 PHE B C 1
ATOM 3968 O O . PHE B 1 243 ? -16.531 31.875 4.676 1 96.31 243 PHE B O 1
ATOM 3975 N N . ILE B 1 244 ? -17.516 31.25 2.805 1 95.44 244 ILE B N 1
ATOM 3976 C CA . ILE B 1 244 ? -18.25 32.5 2.73 1 95.44 244 ILE B CA 1
ATOM 3977 C C . ILE B 1 244 ? -19.719 32.281 3.137 1 95.44 244 ILE B C 1
ATOM 3979 O O . ILE B 1 244 ? -20.562 33.156 2.932 1 95.44 244 ILE B O 1
ATOM 3983 N N . SER B 1 245 ? -20 31.172 3.713 1 95.69 245 SER B N 1
ATOM 3984 C CA . SER B 1 245 ? -21.359 30.812 4.148 1 95.69 245 SER B CA 1
ATOM 3985 C C . SER B 1 245 ? -21.641 31.359 5.543 1 95.69 245 SER B C 1
ATOM 3987 O O . SER B 1 245 ? -20.719 31.688 6.289 1 95.69 245 SER B O 1
ATOM 3989 N N . ALA B 1 246 ? -22.938 31.438 5.887 1 95.75 246 ALA B N 1
ATOM 3990 C CA . ALA B 1 246 ? -23.359 31.797 7.234 1 95.75 246 ALA B CA 1
ATOM 3991 C C . ALA B 1 246 ? -22.938 30.734 8.25 1 95.75 246 ALA B C 1
ATOM 3993 O O . ALA B 1 246 ? -22.609 31.062 9.398 1 95.75 246 ALA B O 1
ATOM 3994 N N . ASP B 1 247 ? -22.922 29.562 7.789 1 95.81 247 ASP B N 1
ATOM 3995 C CA . ASP B 1 247 ? -22.531 28.469 8.672 1 95.81 247 ASP B CA 1
ATOM 3996 C C . ASP B 1 247 ? -21.078 28.594 9.117 1 95.81 247 ASP B C 1
ATOM 3998 O O . ASP B 1 247 ? -20.75 28.328 10.273 1 95.81 247 ASP B O 1
ATOM 4002 N N . PHE B 1 248 ? -20.25 29 8.211 1 96.5 248 PHE B N 1
ATOM 4003 C CA . PHE B 1 248 ? -18.859 29.141 8.625 1 96.5 248 PHE B CA 1
ATOM 4004 C C . PHE B 1 248 ? -18.688 30.359 9.531 1 96.5 248 PHE B C 1
ATOM 4006 O O . PHE B 1 248 ? -17.875 30.328 10.461 1 96.5 248 PHE B O 1
ATOM 4013 N N . LYS B 1 249 ? -19.391 31.375 9.258 1 95.19 249 LYS B N 1
ATOM 4014 C CA . LYS B 1 249 ? -19.375 32.5 10.18 1 95.19 249 LYS B CA 1
ATOM 4015 C C . LYS B 1 249 ? -19.812 32.094 11.578 1 95.19 249 LYS B C 1
ATOM 4017 O O . LYS B 1 249 ? -19.234 32.531 12.578 1 95.19 249 LYS B O 1
ATOM 4022 N N . GLU B 1 250 ? -20.797 31.297 11.523 1 96.25 250 GLU B N 1
ATOM 4023 C CA . GLU B 1 250 ? -21.25 30.719 12.789 1 96.25 250 GLU B CA 1
ATOM 4024 C C . GLU B 1 250 ? -20.125 29.922 13.461 1 96.25 250 GLU B C 1
ATOM 4026 O O . GLU B 1 250 ? -19.984 29.984 14.688 1 96.25 250 GLU B O 1
ATOM 4031 N N . THR B 1 251 ? -19.422 29.172 12.758 1 96.06 251 THR B N 1
ATOM 4032 C CA . THR B 1 251 ? -18.297 28.422 13.297 1 96.06 251 THR B CA 1
ATOM 4033 C C . THR B 1 251 ? -17.281 29.375 13.953 1 96.06 251 THR B C 1
ATOM 4035 O O . THR B 1 251 ? -16.859 29.156 15.086 1 96.06 251 THR B O 1
ATOM 4038 N N . LEU B 1 252 ? -16.906 30.438 13.281 1 94.69 252 LEU B N 1
ATOM 4039 C CA . LEU B 1 252 ? -15.953 31.391 13.828 1 94.69 252 LEU B CA 1
ATOM 4040 C C . LEU B 1 252 ? -16.484 32.031 15.117 1 94.69 252 LEU B C 1
ATOM 4042 O O . LEU B 1 252 ? -15.75 32.125 16.094 1 94.69 252 LEU B O 1
ATOM 4046 N N . ALA B 1 253 ? -17.75 32.344 15.102 1 94.94 253 ALA B N 1
ATOM 4047 C CA . ALA B 1 253 ? -18.391 32.906 16.281 1 94.94 253 ALA B CA 1
ATOM 4048 C C . ALA B 1 253 ? -18.391 31.906 17.438 1 94.94 253 ALA B C 1
ATOM 4050 O O . ALA B 1 253 ? -18.109 32.281 18.578 1 94.94 253 ALA B O 1
ATOM 4051 N N . SER B 1 254 ? -18.688 30.75 17.109 1 95.75 254 SER B N 1
ATOM 4052 C CA . SER B 1 254 ? -18.812 29.719 18.125 1 95.75 254 SER B CA 1
ATOM 4053 C C . SER B 1 254 ? -17.453 29.453 18.797 1 95.75 254 SER B C 1
ATOM 4055 O O . SER B 1 254 ? -17.406 29.156 20 1 95.75 254 SER B O 1
ATOM 4057 N N . ILE B 1 255 ? -16.375 29.469 18.047 1 90.94 255 ILE B N 1
ATOM 4058 C CA . ILE B 1 255 ? -15.039 29.266 18.594 1 90.94 255 ILE B CA 1
ATOM 4059 C C . ILE B 1 255 ? -14.703 30.375 19.578 1 90.94 255 ILE B C 1
ATOM 4061 O O . ILE B 1 255 ? -14.195 30.125 20.672 1 90.94 255 ILE B O 1
ATOM 4065 N N . ILE B 1 256 ? -15.039 31.531 19.219 1 90.38 256 ILE B N 1
ATOM 4066 C CA . ILE B 1 256 ? -14.773 32.688 20.047 1 90.38 256 ILE B CA 1
ATOM 4067 C C . ILE B 1 256 ? -15.609 32.625 21.328 1 90.38 256 ILE B C 1
ATOM 4069 O O . ILE B 1 256 ? -15.117 32.906 22.406 1 90.38 256 ILE B O 1
ATOM 4073 N N . GLU B 1 257 ? -16.766 32.188 21.156 1 95.44 257 GLU B N 1
ATOM 4074 C CA . GLU B 1 257 ? -17.719 32.156 22.266 1 95.44 257 GLU B CA 1
ATOM 4075 C C . GLU B 1 257 ? -17.594 30.875 23.047 1 95.44 257 GLU B C 1
ATOM 4077 O O . GLU B 1 257 ? -18.281 30.688 24.062 1 95.44 257 GLU B O 1
ATOM 4082 N N . LYS B 1 258 ? -16.859 29.984 22.609 1 93.62 258 LYS B N 1
ATOM 4083 C CA . LYS B 1 258 ? -16.625 28.688 23.266 1 93.62 258 LYS B CA 1
ATOM 4084 C C . LYS B 1 258 ? -17.938 27.922 23.453 1 93.62 258 LYS B C 1
ATOM 4086 O O . LYS B 1 258 ? -18.25 27.484 24.562 1 93.62 258 LYS B O 1
ATOM 4091 N N . ARG B 1 259 ? -18.609 27.828 22.297 1 94.06 259 ARG B N 1
ATOM 4092 C CA . ARG B 1 259 ? -19.844 27.031 22.234 1 94.06 259 ARG B CA 1
ATOM 4093 C C . ARG B 1 259 ? -19.906 26.219 20.953 1 94.06 259 ARG B C 1
ATOM 4095 O O . ARG B 1 259 ? -19.172 26.516 19.984 1 94.06 259 ARG B O 1
ATOM 4102 N N . PRO B 1 260 ? -20.766 25.172 21 1 93.75 260 PRO B N 1
ATOM 4103 C CA . PRO B 1 260 ? -20.953 24.453 19.734 1 93.75 260 PRO B CA 1
ATOM 4104 C C . PRO B 1 260 ? -21.641 25.312 18.672 1 93.75 260 PRO B C 1
ATOM 4106 O O . PRO B 1 260 ? -22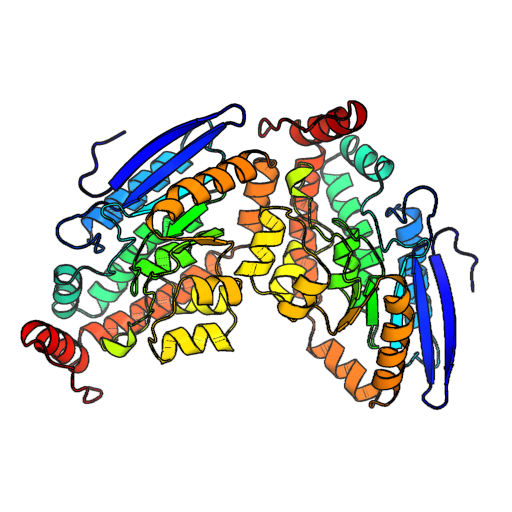.516 26.125 19 1 93.75 260 PRO B O 1
ATOM 4109 N N . PRO B 1 261 ? -21.25 25.109 17.484 1 96.12 261 PRO B N 1
ATOM 4110 C CA . PRO B 1 261 ? -21.938 25.859 16.406 1 96.12 261 PRO B CA 1
ATOM 4111 C C . PRO B 1 261 ? -23.344 25.328 16.141 1 96.12 261 PRO B C 1
ATOM 4113 O O . PRO B 1 261 ? -23.625 24.156 16.375 1 96.12 261 PRO B O 1
ATOM 4116 N N . VAL B 1 262 ? -24.172 26.234 15.758 1 96.44 262 VAL B N 1
ATOM 4117 C CA . VAL B 1 262 ? -25.516 25.906 15.289 1 96.44 262 VAL B CA 1
ATOM 4118 C C . VAL B 1 262 ? -25.656 26.266 13.812 1 96.44 262 VAL B C 1
ATOM 4120 O O . VAL B 1 262 ? -25.797 27.438 13.453 1 96.44 262 VAL B O 1
ATOM 4123 N N . PHE B 1 263 ? -25.703 25.234 12.984 1 96.88 263 PHE B N 1
ATOM 4124 C CA . PHE B 1 263 ? -25.688 25.453 11.539 1 96.88 263 PHE B CA 1
ATOM 4125 C C . PHE B 1 263 ? -27.109 25.562 11 1 96.88 263 PHE B C 1
ATOM 4127 O O . PHE B 1 263 ? -28 24.844 11.43 1 96.88 263 PHE B O 1
ATOM 4134 N N . ILE B 1 264 ? -27.281 26.484 10.125 1 95.81 264 ILE B N 1
ATOM 4135 C CA . ILE B 1 264 ? -28.625 26.734 9.609 1 95.81 264 ILE B CA 1
ATOM 4136 C C . ILE B 1 264 ? -28.672 26.359 8.125 1 95.81 264 ILE B C 1
ATOM 4138 O O . ILE B 1 264 ? -29.734 26.406 7.508 1 95.81 264 ILE B O 1
ATOM 4142 N N . GLY B 1 265 ? -27.5 25.938 7.469 1 93.81 265 GLY B N 1
ATOM 4143 C CA . GLY B 1 265 ? -27.453 25.453 6.09 1 93.81 265 GLY B CA 1
ATOM 4144 C C . GLY B 1 265 ? -27.531 26.578 5.074 1 93.81 265 GLY B C 1
ATOM 4145 O O . GLY B 1 265 ? -28.203 26.453 4.047 1 93.81 265 GLY B O 1
ATOM 4146 N N . LYS B 1 266 ? -27.031 27.797 5.531 1 90.75 266 LYS B N 1
ATOM 4147 C CA . LYS B 1 266 ? -26.969 28.953 4.633 1 90.75 266 LYS B CA 1
ATOM 4148 C C . LYS B 1 266 ? -25.547 29.484 4.508 1 90.75 266 LYS B C 1
ATOM 4150 O O . LYS B 1 266 ? -24.781 29.453 5.469 1 90.75 266 LYS B O 1
#

Radius of gyration: 25.06 Å; Cα contacts (8 Å, |Δi|>4): 1207; chains: 2; bounding box: 56×72×48 Å

Secondary structure (DSSP, 8-state):
----SSEEEEEEEETTEEEEEEEE--GGGTT-B-HHHHHHHHHHHHHHHT-SS--SEEEEEESTT-SB--B-HHHHHHHHTS-HHHHHHHHHHHHHHHHGGGG-SS-EEEEE-S-EETHHHHHHHHSSEEEEETT--EE-GGGGGTS---TTHHHHHHHHHHHHHHHHHHHH---B-HHHHHHTTS-SEEE-GGGHHHHHHHHHHHHHTS-HHHHHHHHHHH--HHHHHHHHHHHHHHHHHHHTSHHHHHHHHHHHHTS-------/----SSEEEEEEEETTEEEEEEEE--GGGTT-B-HHHHHHHHHHHHHHHT-SS--SEEEEEESTT-SB--B-HHHHHHHHTS-HHHHHHHHHHHHHHHHGGGG-SS-EEEEE-S-EETHHHHHHHHSSEEEEETT--EE-GGGGGTS---TTHHHHHHHHHHHHHHHHHHHH--EE-HHHHHHTTS-SEEE-GGGHHHHHHHHHHHHHTS-HHHHHHHHHHH--HHHHHHHHHHHHHHHHHHHTSHHHHHHHHHHHHTS-------